Protein AF-A0A965ENV6-F1 (afdb_monomer_lite)

Foldseek 3Di:
DCVVVVHAAEEEAQWDPDQLCLVVDDDDNVVSVVVCVPPRVVVLVVVLVVLQRHQEYEYQDPVRQVVSCVSYDVNHYYHYFHPFDALVLADAADDDDDDDDDDDDPVVVVPPQDAAEEEEEDAPADPVSLVLVLLLLVLLQVVLHQYEYEYEEHYPCLVVSCVCQVVRDGSYGYDRPYYDDPNVVNVSLLVHLAYEYDPSVCSTGVRDPSLNSNLSNLHAYEEEDDGDSLCLLVVLVLHDYFPGSHSNRVSVRCRVCSVDVPSSNVNSNSSPVSSVPPRNNVCSVCVPCVQPVLLVVLVVCVVLLVVLVPDDPVCLVVCVVSVVPDPPSSSVLSNQLCVLLVVLVVQDPPSSQADDGPVLSVQDDRLLRLLVQLVLCLPPQEEEEAQCFLQSNVLSVQQRYQYEYEHLDVNRLVRNLSRSVVRHDNVSYDGDNDQPVVDFQAAHAYEYEWDFDDPDDDPDDAQQRTVVHPVVVQVNLVGYQWYKYKDDLNYCVLVDCVRQVQWAWEFEDEPQDRGTIIITHHPSGDPANYKYAYSNVRAMDGHYLVVFDAAEDLFADQKKKAFGNRCVSRNVLRVVCVVVVWHHQDPPDSIIHDDDDDDRSGIWMWGFDDKAAPDLVRQQVVCVVPAEQEEAEAEDPDDDPPVVSRVSHHHDHHYYWYWYFDHHNNDTITTITDGD

Sequence (676 aa):
MANRLDAELILDLAEWWPEPLRPLLPGPSWLRSLLAATVFPALARRQWQVLSRADALLAASQTTASHAREAVAASVPVEVVPTGAYLQDYPAPPPFIDHVPGKLPQHTRRRNKPPLTIAVAGDLNHRDDLLRLVDLARSLTSRSTDVVLHAIGGGRWMPQLATTAPLVKGCCRIVAHGLIDRSRYVSLLADCQVGLVQPGVLSRFPLPAEAADYAAAGLAIVVAGSGELANMVSAAGAGLVTANASADTWAAALAPLADDPRHLSRLRHAARRLAETSLDRERLAAGVVDWLELLEQLRNTPALLSAVEACSETERVSQKHLRARFPAELVREAIALHAARQRAAASFPAASTLWLTRVGLEQATAWTVAAHKATRFANANQVADLCCGIGSDAAALSLKSAVLAVDCSAAMVRRAEWNTAILGQADNFTGRVADVTSETWDGWLVHADPDRRGNRPRPTRRLAEYLPGLDWMADLMQSARGGAIKVGPASDWPQQRSHTEGCEIELISLGGECREATVWFGELAGDAPRRATNLTTGTSLAGDPATASREVADAINDCLYEPDPAVIRAGLVDLLAQQQGFMRLAADEEYLTGSPTADTGLLDRFLVKDVLPTRIKDLRRFFRSQPRQAYEIKCRRLKVDVEGVRRQLPVGDGPPVSLIFCRIAGQSRVVLADRA

Secondary structure (DSSP, 8-state):
-HHHHT---EEEESS-SSGGGGGGS-SSHHHHHHHHHHHHHHHHHHHHHHHTT-SEEEESSHHHHHHHHHHS-TTS-EEE----B-GGGSPPPPP----------HHHHTSSPPPEEEEEES---SHHHHHHHHHHHHHHHHTT--EEEEEES--TTHHHHHHHGGG--SSEEEEEEES--HHHHHHHHHH-SEEEPPHHHHTT-SS-HHHHHHHHTTPEEEEESSSHHHHHHHHHT-EEEESS--HHHHHHHHHHHHH-HHHHHHHHHHHHHHIIIIIBHHHHHHHHHTTHHHHHHHHT-HHHHHHHHHS-HHHHHH-HHHHTTS-HHHHHHHHHHHHHHHHHTTTSTTTTT----HHHHHHSPPHHHHHHHHHTTTT-SEEEEET-TTSHHHHHHHTTSEEEEEES-HHHHHHHHHHHHHHS-GGGEEEEE--TTSS--TT-EEEE--EE--SS--SS--GGGEES-HHHHHHHHHHSSEEEEEE-TT-SGGG-HHHHTT-EEEEEEETTEEEEEEEEEETT--SSSEEEEETTTTEEEEE-GGG----B-SS--SEEEEE-HHHHHHT-HHHHHHHHT-EESSTT---EEES-----SSEEEEEEEEEE-S-HHHHHHHHHTS-BS-EEEEESSS---HHHHHHHSPB-SBPPEEEEEEEETTEEEEEEEEE-

Radius of gyration: 33.25 Å; chains: 1; bounding box: 76×68×88 Å

pLDDT: mean 86.14, std 12.63, range [32.62, 98.62]

Structure (mmCIF, N/CA/C/O backbone):
data_AF-A0A965ENV6-F1
#
_entry.id   AF-A0A965ENV6-F1
#
loop_
_atom_site.group_PDB
_atom_site.id
_atom_site.type_symbol
_atom_site.label_atom_id
_atom_site.label_alt_id
_atom_site.label_comp_id
_atom_site.label_asym_id
_atom_site.label_entity_id
_atom_site.label_seq_id
_atom_site.pdbx_PDB_ins_code
_atom_site.Cartn_x
_atom_site.Cartn_y
_atom_site.Cartn_z
_atom_site.occupancy
_atom_site.B_iso_or_equiv
_atom_site.auth_seq_id
_atom_site.auth_comp_id
_atom_site.auth_asym_id
_atom_site.auth_atom_id
_atom_site.pdbx_PDB_model_num
ATOM 1 N N . MET A 1 1 ? -1.579 9.471 -38.742 1.00 61.53 1 MET A N 1
ATOM 2 C CA . MET A 1 1 ? -2.649 8.468 -38.916 1.00 61.53 1 MET A CA 1
ATOM 3 C C . MET A 1 1 ? -3.651 8.610 -37.787 1.00 61.53 1 MET A C 1
ATOM 5 O O . MET A 1 1 ? -4.781 8.926 -38.111 1.00 61.53 1 MET A O 1
ATOM 9 N N . ALA A 1 2 ? -3.202 8.554 -36.527 1.00 68.56 2 ALA A N 1
ATOM 10 C CA . ALA A 1 2 ? -3.952 8.928 -35.317 1.00 68.56 2 ALA A CA 1
ATOM 11 C C . ALA A 1 2 ? -4.903 10.132 -35.504 1.00 68.56 2 ALA A C 1
ATOM 13 O O . ALA A 1 2 ? -6.108 9.943 -35.521 1.00 68.56 2 ALA A O 1
ATOM 14 N N . ASN A 1 3 ? -4.395 11.323 -35.857 1.00 75.69 3 ASN A N 1
ATOM 15 C CA . ASN A 1 3 ? -5.244 12.517 -36.066 1.00 75.69 3 ASN A CA 1
ATOM 16 C C . ASN A 1 3 ? -6.299 12.390 -37.182 1.00 75.69 3 ASN A C 1
ATOM 18 O O . ASN A 1 3 ? -7.254 13.151 -37.205 1.00 75.69 3 ASN A O 1
ATOM 22 N N . ARG A 1 4 ? -6.103 11.498 -38.166 1.00 79.75 4 ARG A N 1
ATOM 23 C CA . ARG A 1 4 ? -7.112 11.244 -39.215 1.00 79.75 4 ARG A CA 1
ATOM 24 C C . ARG A 1 4 ? -8.167 10.234 -38.764 1.00 79.75 4 ARG A C 1
ATOM 26 O O . ARG A 1 4 ? -9.216 10.171 -39.388 1.00 79.75 4 ARG A O 1
ATOM 33 N N . LEU A 1 5 ? -7.840 9.420 -37.764 1.00 74.44 5 LEU A N 1
ATOM 34 C CA . LEU A 1 5 ? -8.679 8.359 -37.216 1.00 74.44 5 LEU A CA 1
ATOM 35 C C . LEU A 1 5 ? -9.334 8.758 -35.887 1.00 74.44 5 LEU A C 1
ATOM 37 O O . LEU A 1 5 ? -10.054 7.937 -35.340 1.00 74.44 5 LEU A O 1
ATOM 41 N N . ASP A 1 6 ? -9.075 9.976 -35.394 1.00 74.94 6 ASP A N 1
ATOM 42 C CA . ASP A 1 6 ? -9.509 10.452 -34.074 1.00 74.94 6 ASP A CA 1
ATOM 43 C C . ASP A 1 6 ? -9.163 9.454 -32.953 1.00 74.94 6 ASP A C 1
ATOM 45 O O . ASP A 1 6 ? -10.003 9.041 -32.161 1.00 74.94 6 ASP A O 1
ATOM 49 N N . ALA A 1 7 ? -7.912 8.985 -32.964 1.00 64.12 7 ALA A N 1
ATOM 50 C CA . ALA A 1 7 ? -7.415 7.946 -32.068 1.00 64.12 7 ALA A CA 1
ATOM 51 C C . ALA A 1 7 ? -6.192 8.430 -31.284 1.00 64.12 7 ALA A C 1
ATOM 53 O O . ALA A 1 7 ? -5.375 9.177 -31.831 1.00 64.12 7 ALA A O 1
ATOM 54 N N . GLU A 1 8 ? -6.048 7.937 -30.054 1.00 73.38 8 GLU A N 1
ATOM 55 C CA . GLU A 1 8 ? -4.871 8.159 -29.212 1.00 73.38 8 GLU A CA 1
ATOM 56 C C . GLU A 1 8 ? -3.621 7.488 -29.812 1.00 73.38 8 GLU A C 1
ATOM 58 O O . GLU A 1 8 ? -3.674 6.410 -30.417 1.00 73.38 8 GLU A O 1
ATOM 63 N N . LEU A 1 9 ? -2.472 8.144 -29.667 1.00 80.44 9 LEU A N 1
ATOM 64 C CA . LEU A 1 9 ? -1.170 7.702 -30.141 1.00 80.44 9 LEU A CA 1
ATOM 65 C C . LEU A 1 9 ? -0.277 7.309 -28.964 1.00 80.44 9 LEU A C 1
ATOM 67 O O . LEU A 1 9 ? 0.318 8.163 -28.307 1.00 80.44 9 LEU A O 1
ATOM 71 N N . ILE A 1 10 ? -0.095 6.003 -28.787 1.00 77.31 10 ILE A N 1
ATOM 72 C CA . ILE A 1 10 ? 0.906 5.443 -27.876 1.00 77.31 10 ILE A CA 1
ATOM 73 C C . ILE A 1 10 ? 2.163 5.094 -28.677 1.00 77.31 10 ILE A C 1
ATOM 75 O O . ILE A 1 10 ? 2.081 4.419 -29.708 1.00 77.31 10 ILE A O 1
ATOM 79 N N . LEU A 1 11 ? 3.334 5.549 -28.224 1.00 84.38 11 LEU A N 1
ATOM 80 C CA . LEU A 1 11 ? 4.617 5.210 -28.848 1.00 84.38 11 LEU A CA 1
ATOM 81 C C . LEU A 1 11 ? 5.458 4.322 -27.933 1.00 84.38 11 LEU A C 1
ATOM 83 O O . LEU A 1 11 ? 5.767 4.712 -26.813 1.00 84.38 11 LEU A O 1
ATOM 87 N N . ASP A 1 12 ? 5.882 3.168 -28.447 1.00 82.00 12 ASP A N 1
ATOM 88 C CA . ASP A 1 12 ? 6.822 2.269 -27.772 1.00 82.00 12 ASP A CA 1
ATOM 89 C C . ASP A 1 12 ? 8.274 2.601 -28.155 1.00 82.00 12 ASP A C 1
ATOM 91 O O . ASP A 1 12 ? 8.683 2.513 -29.318 1.00 82.00 12 ASP A O 1
ATOM 95 N N . LEU A 1 13 ? 9.048 3.032 -27.162 1.00 85.94 13 LEU A N 1
ATOM 96 C CA . LEU A 1 13 ? 10.433 3.463 -27.266 1.00 85.94 13 LEU A CA 1
ATOM 97 C C . LEU A 1 13 ? 11.361 2.341 -26.803 1.00 85.94 13 LEU A C 1
ATOM 99 O O . LEU A 1 13 ? 11.770 2.267 -25.642 1.00 85.94 13 LEU A O 1
ATOM 103 N N . ALA A 1 14 ? 11.755 1.502 -27.758 1.00 74.81 14 ALA A N 1
ATOM 104 C CA . ALA A 1 14 ? 12.766 0.472 -27.537 1.00 74.81 14 ALA A CA 1
ATOM 105 C C . ALA A 1 14 ? 14.183 1.053 -27.352 1.00 74.81 14 ALA A C 1
ATOM 107 O O . ALA A 1 14 ? 14.982 0.524 -26.582 1.00 74.81 14 ALA A O 1
ATOM 108 N N . GLU A 1 15 ? 14.493 2.155 -28.043 1.00 80.81 15 GLU A N 1
ATOM 109 C CA . GLU A 1 15 ? 15.819 2.782 -28.077 1.00 80.81 15 GLU A CA 1
ATOM 110 C C . GLU A 1 15 ? 15.718 4.309 -28.076 1.00 80.81 15 GLU A C 1
ATOM 112 O O . GLU A 1 15 ? 14.802 4.889 -28.669 1.00 80.81 15 GLU A O 1
ATOM 117 N N . TRP A 1 16 ? 16.715 4.974 -27.487 1.00 84.62 16 TRP A N 1
ATOM 118 C CA . TRP A 1 16 ? 16.805 6.431 -27.510 1.00 84.62 16 TRP A CA 1
ATOM 119 C C . TRP A 1 16 ? 17.653 6.941 -28.677 1.00 84.62 16 TRP A C 1
ATOM 121 O O . TRP A 1 16 ? 18.880 6.938 -28.622 1.00 84.62 16 TRP A O 1
ATOM 131 N N . TRP A 1 17 ? 17.004 7.418 -29.736 1.00 80.62 17 TRP A N 1
ATOM 132 C CA . TRP A 1 17 ? 17.680 8.009 -30.894 1.00 80.62 17 TRP A CA 1
ATOM 133 C C . TRP A 1 17 ? 18.187 9.432 -30.591 1.00 80.62 17 TRP A C 1
ATOM 135 O O . TRP A 1 17 ? 17.734 10.053 -29.632 1.00 80.62 17 TRP A O 1
ATOM 145 N N . PRO A 1 18 ? 19.143 9.974 -31.375 1.00 77.75 18 PRO A N 1
ATOM 146 C CA . PRO A 1 18 ? 19.932 9.332 -32.433 1.00 77.75 18 PRO A CA 1
ATOM 147 C C . PRO A 1 18 ? 21.231 8.675 -31.932 1.00 77.75 18 PRO A C 1
ATOM 149 O O . PRO A 1 18 ? 22.035 8.225 -32.746 1.00 77.75 18 PRO A O 1
ATOM 152 N N . GLU A 1 19 ? 21.479 8.627 -30.622 1.00 75.56 19 GLU A N 1
ATOM 153 C CA . GLU A 1 19 ? 22.792 8.240 -30.088 1.00 75.56 19 GLU A CA 1
ATOM 154 C C . GLU A 1 19 ? 23.297 6.834 -30.476 1.00 75.56 19 GLU A C 1
ATOM 156 O O . GLU A 1 19 ? 24.472 6.707 -30.848 1.00 75.56 19 GLU A O 1
ATOM 161 N N . PRO A 1 20 ? 22.441 5.797 -30.550 1.00 72.56 20 PRO A N 1
ATOM 162 C CA . PRO A 1 20 ? 22.799 4.476 -31.070 1.00 72.56 20 PRO A CA 1
ATOM 163 C C . PRO A 1 20 ? 23.362 4.473 -32.502 1.00 72.56 20 PRO A C 1
ATOM 165 O O . PRO A 1 20 ? 24.041 3.519 -32.894 1.00 72.56 20 PRO A O 1
ATOM 168 N N . LEU A 1 21 ? 23.137 5.533 -33.293 1.00 74.56 21 LEU A N 1
ATOM 169 C CA . LEU A 1 21 ? 23.687 5.675 -34.645 1.00 74.56 21 LEU A CA 1
ATOM 170 C C . LEU A 1 21 ? 25.122 6.199 -34.677 1.00 74.56 21 LEU A C 1
ATOM 172 O O . LEU A 1 21 ? 25.794 6.053 -35.701 1.00 74.56 21 LEU A O 1
ATOM 176 N N . ARG A 1 22 ? 25.619 6.829 -33.606 1.00 76.75 22 ARG A N 1
ATOM 177 C CA . ARG A 1 22 ? 26.949 7.467 -33.603 1.00 76.75 22 ARG A CA 1
ATOM 178 C C . ARG A 1 22 ? 28.066 6.495 -34.008 1.00 76.75 22 ARG A C 1
ATOM 180 O O . ARG A 1 22 ? 28.941 6.893 -34.783 1.00 76.75 22 ARG A O 1
ATOM 187 N N . PRO A 1 23 ? 28.042 5.215 -33.584 1.00 69.12 23 PRO A N 1
ATOM 188 C CA . PRO A 1 23 ? 29.030 4.226 -34.011 1.00 69.12 23 PRO A CA 1
ATOM 189 C C . PRO A 1 23 ? 28.918 3.786 -35.481 1.00 69.12 23 PRO A C 1
ATOM 191 O O . PRO A 1 23 ? 29.859 3.168 -35.979 1.00 69.12 23 PRO A O 1
ATOM 194 N N . LEU A 1 24 ? 27.798 4.061 -36.162 1.00 70.19 24 LEU A N 1
ATOM 195 C CA . LEU A 1 24 ? 27.555 3.688 -37.563 1.00 70.19 24 LEU A CA 1
ATOM 196 C C . LEU A 1 24 ? 28.072 4.733 -38.562 1.00 70.19 24 LEU A C 1
ATOM 198 O O . LEU A 1 24 ? 28.200 4.428 -39.747 1.00 70.19 24 LEU A O 1
ATOM 202 N N . LEU A 1 25 ? 28.393 5.946 -38.103 1.00 78.62 25 LEU A N 1
ATOM 203 C CA . LEU A 1 25 ? 28.976 6.979 -38.956 1.00 78.62 25 LEU A CA 1
ATOM 204 C C . LEU A 1 25 ? 30.354 6.525 -39.483 1.00 78.62 25 LEU A C 1
ATOM 206 O O . LEU A 1 25 ? 31.178 6.033 -38.705 1.00 78.62 25 LEU A O 1
ATOM 210 N N . PRO A 1 26 ? 30.635 6.675 -40.789 1.00 75.69 26 PRO A N 1
ATOM 211 C CA . PRO A 1 26 ? 31.893 6.223 -41.365 1.00 75.69 26 PRO A CA 1
ATOM 212 C C . PRO A 1 26 ? 33.076 7.081 -40.895 1.00 75.69 26 PRO A C 1
ATOM 214 O O . PRO A 1 26 ? 32.958 8.285 -40.670 1.00 75.69 26 PRO A O 1
ATOM 217 N N . GLY A 1 27 ? 34.250 6.453 -40.806 1.00 78.19 27 GLY A N 1
ATOM 218 C CA . GLY A 1 27 ? 35.526 7.145 -40.621 1.00 78.19 27 GLY A CA 1
ATOM 219 C C . GLY A 1 27 ? 36.053 7.245 -39.178 1.00 78.19 27 GLY A C 1
ATOM 220 O O . GLY A 1 27 ? 35.525 6.625 -38.246 1.00 78.19 27 GLY A O 1
ATOM 221 N N . PRO A 1 28 ? 37.171 7.968 -38.985 1.00 78.06 28 PRO A N 1
ATOM 222 C CA . PRO A 1 28 ? 37.815 8.150 -37.681 1.00 78.06 28 PRO A CA 1
ATOM 223 C C . PRO A 1 28 ? 36.943 8.969 -36.712 1.00 78.06 28 PRO A C 1
ATOM 225 O O . PRO A 1 28 ? 36.005 9.645 -37.128 1.00 78.06 28 PRO A O 1
ATOM 228 N N . SER A 1 29 ? 37.240 8.905 -35.409 1.00 75.81 29 SER A N 1
ATOM 229 C CA . SER A 1 29 ? 36.425 9.522 -34.343 1.00 75.81 29 SER A CA 1
ATOM 230 C C . SER A 1 29 ? 36.133 11.007 -34.577 1.00 75.81 29 SER A C 1
ATOM 232 O O . SER A 1 29 ? 34.990 11.424 -34.426 1.00 75.81 29 SER A O 1
ATOM 234 N N . TRP A 1 30 ? 37.125 11.786 -35.019 1.00 83.69 30 TRP A N 1
ATOM 235 C CA . TRP A 1 30 ? 36.959 13.215 -35.303 1.00 83.69 30 TRP A CA 1
ATOM 236 C C . TRP A 1 30 ? 35.946 13.486 -36.429 1.00 83.69 30 TRP A C 1
ATOM 238 O O . TRP A 1 30 ? 35.139 14.407 -36.321 1.00 83.69 30 TRP A O 1
ATOM 248 N N . LEU A 1 31 ? 35.934 12.651 -37.476 1.00 84.06 31 LEU A N 1
ATOM 249 C CA . LEU A 1 31 ? 35.001 12.780 -38.597 1.00 84.06 31 LEU A CA 1
ATOM 250 C C . LEU A 1 31 ? 33.588 12.365 -38.180 1.00 84.06 31 LEU A C 1
ATOM 252 O O . LEU A 1 31 ? 32.621 13.030 -38.541 1.00 84.06 31 LEU A O 1
ATOM 256 N N . ARG A 1 32 ? 33.463 11.313 -37.361 1.00 82.44 32 ARG A N 1
ATOM 257 C CA . ARG A 1 32 ? 32.174 10.910 -36.779 1.00 82.44 32 ARG A CA 1
ATOM 258 C C . ARG A 1 32 ? 31.573 12.009 -35.914 1.00 82.44 32 ARG A C 1
ATOM 260 O O . ARG A 1 32 ? 30.376 12.245 -36.015 1.00 82.44 32 ARG A O 1
ATOM 267 N N . SER A 1 33 ? 32.379 12.702 -35.110 1.00 83.50 33 SER A N 1
ATOM 268 C CA . SER A 1 33 ? 31.908 13.839 -34.310 1.00 83.50 33 SER A CA 1
ATOM 269 C C . SER A 1 33 ? 31.381 14.975 -35.187 1.00 83.50 33 SER A C 1
ATOM 271 O O . SER A 1 33 ? 30.319 15.522 -34.903 1.00 83.50 33 SER A O 1
ATOM 273 N N . LEU A 1 34 ? 32.073 15.281 -36.288 1.00 85.94 34 LEU A N 1
ATOM 274 C CA . LEU A 1 34 ? 31.658 16.314 -37.241 1.00 85.94 34 LEU A CA 1
ATOM 275 C C . LEU A 1 34 ? 30.367 15.933 -37.994 1.00 85.94 34 LEU A C 1
ATOM 277 O O . LEU A 1 34 ? 29.450 16.745 -38.121 1.00 85.94 34 LEU A O 1
ATOM 281 N N . LEU A 1 35 ? 30.252 14.680 -38.442 1.00 84.06 35 LEU A N 1
ATOM 282 C CA . LEU A 1 35 ? 29.036 14.157 -39.075 1.00 84.06 35 LEU A CA 1
ATOM 283 C C . LEU A 1 35 ? 27.858 14.078 -38.088 1.00 84.06 35 LEU A C 1
ATOM 285 O O . LEU A 1 35 ? 26.734 14.431 -38.436 1.00 84.06 35 LEU A O 1
ATOM 289 N N . ALA A 1 36 ? 28.097 13.679 -36.837 1.00 84.56 36 ALA A N 1
ATOM 290 C CA . ALA A 1 36 ? 27.065 13.662 -35.804 1.00 84.56 36 ALA A CA 1
ATOM 291 C C . ALA A 1 36 ? 26.546 15.079 -35.518 1.00 84.56 36 ALA A C 1
ATOM 293 O O . ALA A 1 36 ? 25.337 15.284 -35.475 1.00 84.56 36 ALA A O 1
ATOM 294 N N . ALA A 1 37 ? 27.440 16.068 -35.404 1.00 84.81 37 ALA A N 1
ATOM 295 C CA . ALA A 1 37 ? 27.073 17.462 -35.146 1.00 84.81 37 ALA A CA 1
ATOM 296 C C . ALA A 1 37 ? 26.190 18.081 -36.246 1.00 84.81 37 ALA A C 1
ATOM 298 O O . ALA A 1 37 ? 25.437 19.012 -35.975 1.00 84.81 37 ALA A O 1
ATOM 299 N N . THR A 1 38 ? 26.249 17.559 -37.473 1.00 82.88 38 THR A N 1
ATOM 300 C CA . THR A 1 38 ? 25.450 18.052 -38.605 1.00 82.88 38 THR A CA 1
ATOM 301 C C . THR A 1 38 ? 24.145 17.275 -38.792 1.00 82.88 38 THR A C 1
ATOM 303 O O . THR A 1 38 ? 23.098 17.881 -39.023 1.00 82.88 38 THR A O 1
ATOM 306 N N . VAL A 1 39 ? 24.167 15.945 -38.651 1.00 81.06 39 VAL A N 1
ATOM 307 C CA . VAL A 1 39 ? 23.012 15.074 -38.943 1.00 81.06 39 VAL A CA 1
ATOM 308 C C . VAL A 1 39 ? 22.087 14.894 -37.734 1.00 81.06 39 VAL A C 1
ATOM 310 O O . VAL A 1 39 ? 20.861 14.881 -37.877 1.00 81.06 39 VAL A O 1
ATOM 313 N N . PHE A 1 40 ? 22.639 14.770 -36.526 1.00 88.44 40 PHE A N 1
ATOM 314 C CA . PHE A 1 40 ? 21.856 14.402 -35.341 1.00 88.44 40 PHE A CA 1
ATOM 315 C C . PHE A 1 40 ? 20.883 15.487 -34.875 1.00 88.44 40 PHE A C 1
ATOM 317 O O . PHE A 1 40 ? 19.777 15.116 -34.488 1.00 88.44 40 PHE A O 1
ATOM 324 N N . PRO A 1 41 ? 21.174 16.800 -34.984 1.00 86.69 41 PRO A N 1
ATOM 325 C CA . PRO A 1 41 ? 20.193 17.827 -34.636 1.00 86.69 41 PRO A CA 1
ATOM 326 C C . PRO A 1 41 ? 18.909 17.763 -35.472 1.00 86.69 41 PRO A C 1
ATOM 328 O O . PRO A 1 41 ? 17.850 18.173 -35.001 1.00 86.69 41 PRO A O 1
ATOM 331 N N . ALA A 1 42 ? 18.978 17.290 -36.720 1.00 84.81 42 ALA A N 1
ATOM 332 C CA . ALA A 1 42 ? 17.793 17.109 -37.558 1.00 84.81 42 ALA A CA 1
ATOM 333 C C . ALA A 1 42 ? 16.978 15.877 -37.127 1.00 84.81 42 ALA A C 1
ATOM 335 O O . ALA A 1 42 ? 15.752 15.951 -37.037 1.00 84.81 42 ALA A O 1
ATOM 336 N N . LEU A 1 43 ? 17.655 14.769 -36.808 1.00 83.50 43 LEU A N 1
ATOM 337 C CA . LEU A 1 43 ? 17.022 13.547 -36.299 1.00 83.50 43 LEU A CA 1
ATOM 338 C C . LEU A 1 43 ? 16.387 13.761 -34.921 1.00 83.50 43 LEU A C 1
ATOM 340 O O . LEU A 1 43 ? 15.229 13.404 -34.736 1.00 83.50 43 LEU A O 1
ATOM 344 N N . ALA A 1 44 ? 17.100 14.412 -34.001 1.00 82.81 44 ALA A N 1
ATOM 345 C CA . ALA A 1 44 ? 16.604 14.745 -32.668 1.00 82.81 44 ALA A CA 1
ATOM 346 C C . ALA A 1 44 ? 15.370 15.659 -32.738 1.00 82.81 44 ALA A C 1
ATOM 348 O O . ALA A 1 44 ? 14.371 15.399 -32.075 1.00 82.81 44 ALA A O 1
ATOM 349 N N . ARG A 1 45 ? 15.377 16.676 -33.617 1.00 82.88 45 ARG A N 1
ATOM 350 C CA . ARG A 1 45 ? 14.189 17.516 -33.865 1.00 82.88 45 ARG A CA 1
ATOM 351 C C . ARG A 1 45 ? 13.003 16.707 -34.384 1.00 82.88 45 ARG A C 1
ATOM 353 O O . ARG A 1 45 ? 11.878 16.935 -33.951 1.00 82.88 45 ARG A O 1
ATOM 360 N N . ARG A 1 46 ? 13.237 15.764 -35.299 1.00 83.94 46 ARG A N 1
ATOM 361 C CA . ARG A 1 46 ? 12.175 14.906 -35.840 1.00 83.94 46 ARG A CA 1
ATOM 362 C C . ARG A 1 46 ? 11.613 13.959 -34.782 1.00 83.94 46 ARG A C 1
ATOM 364 O O . ARG A 1 46 ? 10.402 13.802 -34.708 1.00 83.94 46 ARG A O 1
ATOM 371 N N . GLN A 1 47 ? 12.473 13.358 -33.968 1.00 85.94 47 GLN A N 1
ATOM 372 C CA . GLN A 1 47 ? 12.068 12.531 -32.834 1.00 85.94 47 GLN A CA 1
ATOM 373 C C . GLN A 1 47 ? 11.234 13.348 -31.844 1.00 85.94 47 GLN A C 1
ATOM 375 O O . GLN A 1 47 ? 10.122 12.948 -31.529 1.00 85.94 47 GLN A O 1
ATOM 380 N N . TRP A 1 48 ? 11.693 14.541 -31.460 1.00 83.25 48 TRP A N 1
ATOM 381 C CA . TRP A 1 48 ? 10.952 15.452 -30.586 1.00 83.25 48 TRP A CA 1
ATOM 382 C C . TRP A 1 48 ? 9.569 15.828 -31.142 1.00 83.25 48 TRP A C 1
ATOM 384 O O . TRP A 1 48 ? 8.573 15.795 -30.425 1.00 83.25 48 TRP A O 1
ATOM 394 N N . GLN A 1 49 ? 9.468 16.118 -32.443 1.00 82.88 49 GLN A N 1
ATOM 395 C CA . GLN A 1 49 ? 8.185 16.401 -33.103 1.00 82.88 49 GLN A CA 1
ATOM 396 C C . GLN A 1 49 ? 7.217 15.211 -33.100 1.00 82.88 49 GLN A C 1
ATOM 398 O O . GLN A 1 49 ? 6.006 15.410 -33.145 1.00 82.88 49 GLN A O 1
ATOM 403 N N . VAL A 1 50 ? 7.739 13.984 -33.111 1.00 83.62 50 VAL A N 1
ATOM 404 C CA . VAL A 1 50 ? 6.928 12.763 -33.049 1.00 83.62 50 VAL A CA 1
ATOM 405 C C . VAL A 1 50 ? 6.497 12.490 -31.609 1.00 83.62 50 VAL A C 1
ATOM 407 O O . VAL A 1 50 ? 5.319 12.249 -31.374 1.00 83.62 50 VAL A O 1
ATOM 410 N N . LEU A 1 51 ? 7.422 12.602 -30.654 1.00 84.44 51 LEU A N 1
ATOM 411 C CA . LEU A 1 51 ? 7.161 12.389 -29.230 1.00 84.44 51 LEU A CA 1
ATOM 412 C C . LEU A 1 51 ? 6.187 13.422 -28.647 1.00 84.44 51 LEU A C 1
ATOM 414 O O . LEU A 1 51 ? 5.299 13.059 -27.891 1.00 84.44 51 LEU A O 1
ATOM 418 N N . SER A 1 52 ? 6.290 14.694 -29.045 1.00 80.62 52 SER A N 1
ATOM 419 C CA . SER A 1 52 ? 5.388 15.770 -28.586 1.00 80.62 52 SER A CA 1
ATOM 420 C C . SER A 1 52 ? 3.945 15.648 -29.088 1.00 80.62 52 SER A C 1
ATOM 422 O O . SER A 1 52 ? 3.091 16.438 -28.697 1.00 80.62 52 SER A O 1
ATOM 424 N N . ARG A 1 53 ? 3.671 14.683 -29.971 1.00 82.75 53 ARG A N 1
ATOM 425 C CA . ARG A 1 53 ? 2.332 14.370 -30.486 1.00 82.75 53 ARG A CA 1
ATOM 426 C C . ARG A 1 53 ? 1.778 13.055 -29.943 1.00 82.75 53 ARG A C 1
ATOM 428 O O . ARG A 1 53 ? 0.722 12.642 -30.407 1.00 82.75 53 ARG A O 1
ATOM 435 N N . ALA A 1 54 ? 2.514 12.375 -29.069 1.00 81.94 54 ALA A N 1
ATOM 436 C CA . ALA A 1 54 ? 2.052 11.154 -28.433 1.00 81.94 54 ALA A CA 1
ATOM 437 C C . ALA A 1 54 ? 1.179 11.488 -27.222 1.00 81.94 54 ALA A C 1
ATOM 439 O O . ALA A 1 54 ? 1.493 12.408 -26.467 1.00 81.94 54 ALA A O 1
ATOM 440 N N . ASP A 1 55 ? 0.124 10.704 -27.037 1.00 77.44 55 ASP A N 1
ATOM 441 C CA . ASP A 1 55 ? -0.761 10.775 -25.876 1.00 77.44 55 ASP A CA 1
ATOM 442 C C . ASP A 1 55 ? -0.189 9.964 -24.703 1.00 77.44 55 ASP A C 1
ATOM 444 O O . ASP A 1 55 ? -0.432 10.294 -23.547 1.00 77.44 55 ASP A O 1
ATOM 448 N N . ALA A 1 56 ? 0.638 8.949 -24.989 1.00 77.69 56 ALA A N 1
ATOM 449 C CA . ALA A 1 56 ? 1.435 8.225 -24.001 1.00 77.69 56 ALA A CA 1
ATOM 450 C C . ALA A 1 56 ? 2.713 7.639 -24.622 1.00 77.69 56 ALA A C 1
ATOM 452 O O . ALA A 1 56 ? 2.777 7.352 -25.823 1.00 77.69 56 ALA A O 1
ATOM 453 N N . LEU A 1 57 ? 3.731 7.417 -23.793 1.00 82.06 57 LEU A N 1
ATOM 454 C CA . LEU A 1 57 ? 4.970 6.748 -24.181 1.00 82.06 57 LEU A CA 1
ATOM 455 C C . LEU A 1 57 ? 5.175 5.481 -23.349 1.00 82.06 57 LEU A C 1
ATOM 457 O O . LEU A 1 57 ? 5.061 5.501 -22.125 1.00 82.06 57 LEU A O 1
ATOM 461 N N . LEU A 1 58 ? 5.552 4.395 -24.013 1.00 82.31 58 LEU A N 1
ATOM 462 C CA . LEU A 1 58 ? 6.134 3.221 -23.374 1.00 82.31 58 LEU A CA 1
ATOM 463 C C . LEU A 1 58 ? 7.640 3.276 -23.594 1.00 82.31 58 LEU A C 1
ATOM 465 O O . LEU A 1 58 ? 8.101 3.654 -24.666 1.00 82.31 58 LEU A O 1
ATOM 469 N N . ALA A 1 59 ? 8.420 2.923 -22.587 1.00 86.75 59 ALA A N 1
ATOM 470 C CA . ALA A 1 59 ? 9.869 2.895 -22.673 1.00 86.75 59 ALA A CA 1
ATOM 471 C C . ALA A 1 59 ? 10.382 1.516 -22.277 1.00 86.75 59 ALA A C 1
ATOM 473 O O . ALA A 1 59 ? 10.057 1.016 -21.205 1.00 86.75 59 ALA A O 1
ATOM 474 N N . ALA A 1 60 ? 11.262 0.927 -23.083 1.00 84.19 60 ALA A N 1
ATOM 475 C CA . ALA A 1 60 ? 11.816 -0.398 -22.798 1.00 84.19 60 ALA A CA 1
ATOM 476 C C . ALA A 1 60 ? 12.727 -0.450 -21.556 1.00 84.19 60 ALA A C 1
ATOM 478 O O . ALA A 1 60 ? 13.188 -1.521 -21.159 1.00 84.19 60 ALA A O 1
ATOM 479 N N . SER A 1 61 ? 13.037 0.701 -20.955 1.00 86.31 61 SER A N 1
ATOM 480 C CA . SER A 1 61 ? 13.879 0.804 -19.769 1.00 86.31 61 SER A CA 1
ATOM 481 C C . SER A 1 61 ? 13.667 2.145 -19.059 1.00 86.31 61 SER A C 1
ATOM 483 O O . SER A 1 61 ? 13.244 3.129 -19.676 1.00 86.31 61 SER A O 1
ATOM 485 N N . GLN A 1 62 ? 14.017 2.212 -17.774 1.00 87.19 62 GLN A N 1
ATOM 486 C CA . GLN A 1 62 ? 14.003 3.452 -16.997 1.00 87.19 62 GLN A CA 1
ATOM 487 C C . GLN A 1 62 ? 14.944 4.499 -17.597 1.00 87.19 62 GLN A C 1
ATOM 489 O O . GLN A 1 62 ? 14.603 5.677 -17.647 1.00 87.19 62 GLN A O 1
ATOM 494 N N . THR A 1 63 ? 16.107 4.075 -18.090 1.00 86.81 63 THR A N 1
ATOM 495 C CA . THR A 1 63 ? 17.058 4.950 -18.793 1.00 86.81 63 THR A CA 1
ATOM 496 C C . THR A 1 63 ? 16.407 5.610 -20.014 1.00 86.81 63 THR A C 1
ATOM 498 O O . THR A 1 63 ? 16.519 6.822 -20.196 1.00 86.81 63 THR A O 1
ATOM 501 N N . THR A 1 64 ? 15.676 4.840 -20.826 1.00 87.31 64 THR A N 1
ATOM 502 C CA . THR A 1 64 ? 14.942 5.382 -21.980 1.00 87.31 64 THR A CA 1
ATOM 503 C C . THR A 1 64 ? 13.790 6.289 -21.542 1.00 87.31 64 THR A C 1
ATOM 505 O O . THR A 1 64 ? 13.586 7.341 -22.147 1.00 87.31 64 THR A O 1
ATOM 508 N N . ALA A 1 65 ? 13.077 5.939 -20.466 1.00 87.06 65 ALA A N 1
ATOM 509 C CA . ALA A 1 65 ? 12.003 6.770 -19.922 1.00 87.06 65 ALA A CA 1
ATOM 510 C C . ALA A 1 65 ? 12.505 8.125 -19.416 1.00 87.06 65 ALA A C 1
ATOM 512 O O . ALA A 1 65 ? 11.852 9.135 -19.655 1.00 87.06 65 ALA A O 1
ATOM 513 N N . SER A 1 66 ? 13.662 8.174 -18.751 1.00 87.12 66 SER A N 1
ATOM 514 C CA . SER A 1 66 ? 14.257 9.433 -18.289 1.00 87.12 66 SER A CA 1
ATOM 515 C C . SER A 1 66 ? 14.539 10.378 -19.457 1.00 87.12 66 SER A C 1
ATOM 517 O O . SER A 1 66 ? 14.084 11.518 -19.435 1.00 87.12 66 SER A O 1
ATOM 519 N N . HIS A 1 67 ? 15.182 9.887 -20.523 1.00 85.62 67 HIS A N 1
ATOM 520 C CA . HIS A 1 67 ? 15.404 10.703 -21.721 1.00 85.62 67 HIS A CA 1
ATOM 521 C C . HIS A 1 67 ? 14.092 11.126 -22.398 1.00 85.62 67 HIS A C 1
ATOM 523 O O . HIS A 1 67 ? 13.977 12.250 -22.884 1.00 85.62 67 HIS A O 1
ATOM 529 N N . ALA A 1 68 ? 13.087 10.244 -22.420 1.00 86.31 68 ALA A N 1
ATOM 530 C CA . ALA A 1 68 ? 11.777 10.569 -22.966 1.00 86.31 68 ALA A CA 1
ATOM 531 C C . ALA A 1 68 ? 11.105 11.705 -22.181 1.00 86.31 68 ALA A C 1
ATOM 533 O O . ALA A 1 68 ? 10.644 12.660 -22.802 1.00 86.31 68 ALA A O 1
ATOM 534 N N . ARG A 1 69 ? 11.118 11.648 -20.841 1.00 85.00 69 ARG A N 1
ATOM 535 C CA . ARG A 1 69 ? 10.549 12.681 -19.956 1.00 85.00 69 ARG A CA 1
ATOM 536 C C . ARG A 1 69 ? 11.230 14.038 -20.113 1.00 85.00 69 ARG A C 1
ATOM 538 O O . ARG A 1 69 ? 10.549 15.052 -20.074 1.00 85.00 69 ARG A O 1
ATOM 545 N N . GLU A 1 70 ? 12.541 14.067 -20.344 1.00 83.62 70 GLU A N 1
ATOM 546 C CA . GLU A 1 70 ? 13.265 15.315 -20.640 1.00 83.62 70 GLU A CA 1
ATOM 547 C C . GLU A 1 70 ? 12.851 15.935 -21.985 1.00 83.62 70 GLU A C 1
ATOM 549 O O . GLU A 1 70 ? 12.966 17.145 -22.182 1.00 83.62 70 GLU A O 1
ATOM 554 N N . ALA A 1 71 ? 12.379 15.115 -22.926 1.00 80.00 71 ALA A N 1
ATOM 555 C CA . ALA A 1 71 ? 12.051 15.547 -24.276 1.00 80.00 71 ALA A CA 1
ATOM 556 C C . ALA A 1 71 ? 10.572 15.906 -24.484 1.00 80.00 71 ALA A C 1
ATOM 558 O O . ALA A 1 71 ? 10.270 16.601 -25.453 1.00 80.00 71 ALA A O 1
ATOM 559 N N . VAL A 1 72 ? 9.643 15.452 -23.640 1.00 80.12 72 VAL A N 1
ATOM 560 C CA . VAL A 1 72 ? 8.199 15.716 -23.800 1.00 80.12 72 VAL A CA 1
ATOM 561 C C . VAL A 1 72 ? 7.641 16.628 -22.713 1.00 80.12 72 VAL A C 1
ATOM 563 O O . VAL A 1 72 ? 8.286 16.895 -21.706 1.00 80.12 72 VAL A O 1
ATOM 566 N N . ALA A 1 73 ? 6.430 17.149 -22.932 1.00 71.75 73 ALA A N 1
ATOM 567 C CA . ALA A 1 73 ? 5.725 17.897 -21.899 1.00 71.75 73 ALA A CA 1
ATOM 568 C C . ALA A 1 73 ? 5.449 16.993 -20.688 1.00 71.75 73 ALA A C 1
ATOM 570 O O . ALA A 1 73 ? 5.098 15.828 -20.858 1.00 71.75 73 ALA A O 1
ATOM 571 N N . ALA A 1 74 ? 5.530 17.551 -19.477 1.00 66.31 74 ALA A N 1
ATOM 572 C CA . ALA A 1 74 ? 5.318 16.814 -18.225 1.00 66.31 74 ALA A CA 1
ATOM 573 C C . ALA A 1 74 ? 3.934 16.141 -18.117 1.00 66.31 74 ALA A C 1
ATOM 575 O O . ALA A 1 74 ? 3.745 15.245 -17.304 1.00 66.31 74 ALA A O 1
ATOM 576 N N . SER A 1 75 ? 2.970 16.566 -18.937 1.00 57.50 75 SER A N 1
ATOM 577 C CA . SER A 1 75 ? 1.632 15.985 -19.019 1.00 57.50 75 SER A CA 1
ATOM 578 C C . SER A 1 75 ? 1.559 14.670 -19.802 1.00 57.50 75 SER A C 1
ATOM 580 O O . SER A 1 75 ? 0.528 14.012 -19.732 1.00 57.50 75 SER A O 1
ATOM 582 N N . VAL A 1 76 ? 2.588 14.297 -20.574 1.00 71.25 76 VAL A N 1
ATOM 583 C CA . VAL A 1 76 ? 2.586 13.048 -21.353 1.00 71.25 76 VAL A CA 1
ATOM 584 C C . VAL A 1 76 ? 3.052 11.897 -20.451 1.00 71.25 76 VAL A C 1
ATOM 586 O O . VAL A 1 76 ? 4.214 11.898 -20.033 1.00 71.25 76 VAL A O 1
ATOM 589 N N . PRO A 1 77 ? 2.194 10.909 -20.139 1.00 67.31 77 PRO A N 1
ATOM 590 C CA . PRO A 1 77 ? 2.573 9.772 -19.311 1.00 67.31 77 PRO A CA 1
ATOM 591 C C . PRO A 1 77 ? 3.655 8.924 -19.994 1.00 67.31 77 PRO A C 1
ATOM 593 O O . PRO A 1 77 ? 3.588 8.649 -21.194 1.00 67.31 77 PRO A O 1
ATOM 596 N N . VAL A 1 78 ? 4.651 8.493 -19.211 1.00 79.69 78 VAL A N 1
ATOM 597 C CA . VAL A 1 78 ? 5.753 7.629 -19.664 1.00 79.69 78 VAL A CA 1
ATOM 598 C C . VAL A 1 78 ? 5.881 6.424 -18.737 1.00 79.69 78 VAL A C 1
ATOM 600 O O . VAL A 1 78 ? 6.339 6.573 -17.597 1.00 79.69 78 VAL A O 1
ATOM 603 N N . GLU A 1 79 ? 5.528 5.247 -19.249 1.00 78.56 79 GLU A N 1
ATOM 604 C CA . GLU A 1 79 ? 5.551 3.970 -18.526 1.00 78.56 79 GLU A CA 1
ATOM 605 C C . GLU A 1 79 ? 6.745 3.111 -18.957 1.00 78.56 79 GLU A C 1
ATOM 607 O O . GLU A 1 79 ? 7.104 3.071 -20.135 1.00 78.56 79 GLU A O 1
ATOM 612 N N . VAL A 1 80 ? 7.374 2.407 -18.013 1.00 81.81 80 VAL A N 1
ATOM 613 C CA . VAL A 1 80 ? 8.519 1.530 -18.308 1.00 81.81 80 VAL A CA 1
ATOM 614 C C . VAL A 1 80 ? 8.057 0.091 -18.486 1.00 81.81 80 VAL A C 1
ATOM 616 O O . VAL A 1 80 ? 7.573 -0.542 -17.553 1.00 81.81 80 VAL A O 1
ATOM 619 N N . VAL A 1 81 ? 8.286 -0.452 -19.679 1.00 77.94 81 VAL A N 1
ATOM 620 C CA . VAL A 1 81 ? 7.855 -1.788 -20.097 1.00 77.94 81 VAL A CA 1
ATOM 621 C C . VAL A 1 81 ? 9.029 -2.532 -20.720 1.00 77.94 81 VAL A C 1
ATOM 623 O O . VAL A 1 81 ? 9.251 -2.445 -21.928 1.00 77.94 81 VAL A O 1
ATOM 626 N N . PRO A 1 82 ? 9.806 -3.289 -19.931 1.00 81.75 82 PRO A N 1
ATOM 627 C CA . PRO A 1 82 ? 10.944 -4.017 -20.466 1.00 81.75 82 PRO A CA 1
ATOM 628 C C . PRO A 1 82 ? 10.558 -4.981 -21.597 1.00 81.75 82 PRO A C 1
ATOM 630 O O . PRO A 1 82 ? 9.480 -5.583 -21.604 1.00 81.75 82 PRO A O 1
ATOM 633 N N . THR A 1 83 ? 11.480 -5.184 -22.542 1.00 74.06 83 THR A N 1
ATOM 634 C CA . THR A 1 83 ? 11.282 -6.070 -23.703 1.00 74.06 83 THR A CA 1
ATOM 635 C C . THR A 1 83 ? 10.951 -7.517 -23.303 1.00 74.06 83 THR A C 1
ATOM 637 O O . THR A 1 83 ? 10.243 -8.184 -24.049 1.00 74.06 83 THR A O 1
ATOM 640 N N . GLY A 1 84 ? 11.351 -7.955 -22.098 1.00 82.62 84 GLY A N 1
ATOM 641 C CA . GLY A 1 84 ? 10.958 -9.224 -21.465 1.00 82.62 84 GLY A CA 1
ATOM 642 C C . GLY A 1 84 ? 11.287 -10.491 -22.274 1.00 82.62 84 GLY A C 1
ATOM 643 O O . GLY A 1 84 ? 11.818 -10.425 -23.376 1.00 82.62 84 GLY A O 1
ATOM 644 N N . ALA A 1 85 ? 10.957 -11.662 -21.724 1.00 78.75 85 ALA A N 1
ATOM 645 C CA . ALA A 1 85 ? 11.037 -12.960 -22.396 1.00 78.75 85 ALA A CA 1
ATOM 646 C C . ALA A 1 85 ? 9.789 -13.817 -22.122 1.00 78.75 85 ALA A C 1
ATOM 648 O O . ALA A 1 85 ? 9.164 -13.711 -21.066 1.00 78.75 85 ALA A O 1
ATOM 649 N N . TYR A 1 86 ? 9.432 -14.688 -23.069 1.00 72.75 86 TYR A N 1
ATOM 650 C CA . TYR A 1 86 ? 8.326 -15.641 -22.923 1.00 72.75 86 TYR A CA 1
ATOM 651 C C . TYR A 1 86 ? 8.788 -16.842 -22.097 1.00 72.75 86 TYR A C 1
ATOM 653 O O . TYR A 1 86 ? 9.492 -17.718 -22.597 1.00 72.75 86 TYR A O 1
ATOM 661 N N . LEU A 1 87 ? 8.436 -16.877 -20.810 1.00 75.38 87 LEU A N 1
ATOM 662 C CA . LEU A 1 87 ? 8.965 -17.871 -19.870 1.00 75.38 87 LEU A CA 1
ATOM 663 C C . LEU A 1 87 ? 8.639 -19.319 -20.242 1.00 75.38 87 LEU A C 1
ATOM 665 O O . LEU A 1 87 ? 9.388 -20.212 -19.847 1.00 75.38 87 LEU A O 1
ATOM 669 N N . GLN A 1 88 ? 7.537 -19.545 -20.960 1.00 73.38 88 GLN A N 1
ATOM 670 C CA . GLN A 1 88 ? 7.103 -20.856 -21.439 1.00 73.38 88 GLN A CA 1
ATOM 671 C C . GLN A 1 88 ? 8.037 -21.452 -22.493 1.00 73.38 88 GLN A C 1
ATOM 673 O O . GLN A 1 88 ? 8.079 -22.672 -22.640 1.00 73.38 88 GLN A O 1
ATOM 678 N N . ASP A 1 89 ? 8.800 -20.609 -23.191 1.00 75.75 89 ASP A N 1
ATOM 679 C CA . ASP A 1 89 ? 9.757 -21.070 -24.192 1.00 75.75 89 ASP A CA 1
ATOM 680 C C . ASP A 1 89 ? 10.990 -21.680 -23.514 1.00 75.75 89 ASP A C 1
ATOM 682 O O . ASP A 1 89 ? 11.657 -22.533 -24.092 1.00 75.75 89 ASP A O 1
ATOM 686 N N . TYR A 1 90 ? 11.285 -21.285 -22.272 1.00 82.69 90 TYR A N 1
ATOM 687 C CA . TYR A 1 90 ? 12.521 -21.642 -21.588 1.00 82.69 90 TYR A CA 1
ATOM 688 C C . TYR A 1 90 ? 12.284 -22.613 -20.427 1.00 82.69 90 TYR A C 1
ATOM 690 O O . TYR A 1 90 ? 11.561 -22.278 -19.479 1.00 82.69 90 TYR A O 1
ATOM 698 N N . PRO A 1 91 ? 12.939 -23.788 -20.422 1.00 75.88 91 PRO A N 1
ATOM 699 C CA . PRO A 1 91 ? 12.866 -24.693 -19.285 1.00 75.88 91 PRO A CA 1
ATOM 700 C C . PRO A 1 91 ? 13.508 -24.057 -18.045 1.00 75.88 91 PRO A C 1
ATOM 702 O O . PRO A 1 91 ? 14.508 -23.344 -18.131 1.00 75.88 91 PRO A O 1
ATOM 705 N N . ALA A 1 92 ? 12.945 -24.340 -16.869 1.00 73.75 92 ALA A N 1
ATOM 706 C CA . ALA A 1 92 ? 13.538 -23.914 -15.605 1.00 73.75 92 ALA A CA 1
ATOM 707 C C . ALA A 1 92 ? 14.910 -24.590 -15.387 1.00 73.75 92 ALA A C 1
ATOM 709 O O . ALA A 1 92 ? 15.092 -25.746 -15.787 1.00 73.75 92 ALA A O 1
ATOM 710 N N . PRO A 1 93 ? 15.872 -23.917 -14.722 1.00 77.94 93 PRO A N 1
ATOM 711 C CA . PRO A 1 93 ? 17.160 -24.527 -14.425 1.00 77.94 93 PRO A CA 1
ATOM 712 C C . PRO A 1 93 ? 16.972 -25.762 -13.526 1.00 77.94 93 PRO A C 1
ATOM 714 O O . PRO A 1 93 ? 16.128 -25.744 -12.625 1.00 77.94 93 PRO A O 1
ATOM 717 N N . PRO A 1 94 ? 17.751 -26.839 -13.737 1.00 72.88 94 PRO A N 1
ATOM 718 C CA . PRO A 1 94 ? 17.597 -28.063 -12.965 1.00 72.88 94 PRO A CA 1
ATOM 719 C C . PRO A 1 94 ? 17.933 -27.827 -11.482 1.00 72.88 94 PRO A C 1
ATOM 721 O O . PRO A 1 94 ? 18.869 -27.077 -11.173 1.00 72.88 94 PRO A O 1
ATOM 724 N N . PRO A 1 95 ? 17.223 -28.489 -10.548 1.00 69.56 95 PRO A N 1
ATOM 725 C CA . PRO A 1 95 ? 17.520 -28.379 -9.128 1.00 69.56 95 PRO A CA 1
ATOM 726 C C . PRO A 1 95 ? 18.936 -28.884 -8.841 1.00 69.56 95 PRO A C 1
ATOM 728 O O . PRO A 1 95 ? 19.380 -29.903 -9.374 1.00 69.56 95 PRO A O 1
ATOM 731 N N . PHE A 1 96 ? 19.655 -28.180 -7.968 1.00 74.50 96 PHE A N 1
ATOM 732 C CA . PHE A 1 96 ? 20.976 -28.630 -7.546 1.00 74.50 96 PHE A CA 1
ATOM 733 C C . PHE A 1 96 ? 20.853 -29.786 -6.557 1.00 74.50 96 PHE A C 1
ATOM 735 O O . PHE A 1 96 ? 20.398 -29.600 -5.429 1.00 74.50 96 PHE A O 1
ATOM 742 N N . ILE A 1 97 ? 21.291 -30.972 -6.973 1.00 63.12 97 ILE A N 1
ATOM 743 C CA . ILE A 1 97 ? 21.390 -32.141 -6.101 1.00 63.12 97 ILE A CA 1
ATOM 744 C C . ILE A 1 97 ? 22.773 -32.126 -5.454 1.00 63.12 97 ILE A C 1
ATOM 746 O O . ILE A 1 97 ? 23.794 -32.261 -6.130 1.00 63.12 97 ILE A O 1
ATOM 750 N N . ASP A 1 98 ? 22.809 -31.955 -4.134 1.00 52.62 98 ASP A N 1
ATOM 751 C CA . ASP A 1 98 ? 24.056 -32.009 -3.384 1.00 52.62 98 ASP A CA 1
ATOM 752 C C . ASP A 1 98 ? 24.502 -33.468 -3.232 1.00 52.62 98 ASP A C 1
ATOM 754 O O . ASP A 1 98 ? 23.948 -34.232 -2.441 1.00 52.62 98 ASP A O 1
ATOM 758 N N . HIS A 1 99 ? 25.488 -33.890 -4.021 1.00 55.34 99 HIS A N 1
ATOM 759 C CA . HIS A 1 99 ? 26.069 -35.215 -3.845 1.00 55.34 99 HIS A CA 1
ATOM 760 C C . HIS A 1 99 ? 26.855 -35.253 -2.526 1.00 55.34 99 HIS A C 1
ATOM 762 O O . HIS A 1 99 ? 27.863 -34.559 -2.369 1.00 55.34 99 HIS A O 1
ATOM 768 N N . VAL A 1 100 ? 26.398 -36.086 -1.584 1.00 46.16 100 VAL A N 1
ATOM 769 C CA . VAL A 1 100 ? 27.074 -36.347 -0.303 1.00 46.16 100 VAL A CA 1
ATOM 770 C C . VAL A 1 100 ? 28.552 -36.685 -0.567 1.00 46.16 100 VAL A C 1
ATOM 772 O O . VAL A 1 100 ? 28.831 -37.545 -1.408 1.00 46.16 100 VAL A O 1
ATOM 775 N N . PRO A 1 101 ? 29.526 -36.044 0.110 1.00 41.69 101 PRO A N 1
ATOM 776 C CA . PRO A 1 101 ? 30.941 -36.317 -0.121 1.00 41.69 101 PRO A CA 1
ATOM 777 C C . PRO A 1 101 ? 31.307 -37.760 0.268 1.00 41.69 101 PRO A C 1
ATOM 779 O O . PRO A 1 101 ? 31.543 -38.063 1.433 1.00 41.69 101 PRO A O 1
ATOM 782 N N . GLY A 1 102 ? 31.384 -38.652 -0.720 1.00 44.44 102 GLY A N 1
ATOM 783 C CA . GLY A 1 102 ? 31.835 -40.036 -0.567 1.00 44.44 102 GLY A CA 1
ATOM 784 C C . GLY A 1 102 ? 33.017 -40.354 -1.486 1.00 44.44 102 GLY A C 1
ATOM 785 O O . GLY A 1 102 ? 32.874 -40.357 -2.702 1.00 44.44 102 GLY A O 1
ATOM 786 N N . LYS A 1 103 ? 34.190 -40.584 -0.876 1.00 42.75 103 LYS A N 1
ATOM 787 C CA . LYS A 1 103 ? 35.394 -41.294 -1.368 1.00 42.75 103 LYS A CA 1
ATOM 788 C C . LYS A 1 103 ? 35.611 -41.396 -2.896 1.00 42.75 103 LYS A C 1
ATOM 790 O O . LYS A 1 103 ? 35.579 -42.487 -3.454 1.00 42.75 103 LYS A O 1
ATOM 795 N N . LEU A 1 104 ? 35.988 -40.298 -3.549 1.00 42.72 104 LEU A N 1
ATOM 796 C CA . LEU A 1 104 ? 36.723 -40.355 -4.822 1.00 42.72 104 LEU A CA 1
ATOM 797 C C . LEU A 1 104 ? 38.009 -39.519 -4.695 1.00 42.72 104 LEU A C 1
ATOM 799 O O . LEU A 1 104 ? 37.924 -38.383 -4.218 1.00 42.72 104 LEU A O 1
ATOM 803 N N . PRO A 1 105 ? 39.191 -40.043 -5.081 1.00 42.19 105 PRO A N 1
ATOM 804 C CA . PRO A 1 105 ? 40.457 -39.312 -5.010 1.00 42.19 105 PRO A CA 1
ATOM 805 C C . PRO A 1 105 ? 40.378 -37.949 -5.717 1.00 42.19 105 PRO A C 1
ATOM 807 O O . PRO A 1 105 ? 39.838 -37.850 -6.824 1.00 42.19 105 PRO A O 1
ATOM 810 N N . GLN A 1 106 ? 40.950 -36.894 -5.122 1.00 48.78 106 GLN A N 1
ATOM 811 C CA . GLN A 1 106 ? 40.932 -35.524 -5.672 1.00 48.78 106 GLN A CA 1
ATOM 812 C C . GLN A 1 106 ? 41.427 -35.443 -7.131 1.00 48.78 106 GLN A C 1
ATOM 814 O O . GLN A 1 106 ? 40.891 -34.660 -7.913 1.00 48.78 106 GLN A O 1
ATOM 819 N N . HIS A 1 107 ? 42.365 -36.306 -7.540 1.00 43.66 107 HIS A N 1
ATOM 820 C CA . HIS A 1 107 ? 42.867 -36.364 -8.919 1.00 43.66 107 HIS A CA 1
ATOM 821 C C . HIS A 1 107 ? 41.861 -36.916 -9.947 1.00 43.66 107 HIS A C 1
ATOM 823 O O . HIS A 1 107 ? 41.932 -36.548 -11.117 1.00 43.66 107 HIS A O 1
ATOM 829 N N . THR A 1 108 ? 40.885 -37.733 -9.535 1.00 38.88 108 THR A N 1
ATOM 830 C CA . THR A 1 108 ? 39.835 -38.259 -10.434 1.00 38.88 108 THR A CA 1
ATOM 831 C C . THR A 1 108 ? 38.656 -37.302 -10.638 1.00 38.88 108 THR A C 1
ATOM 833 O O . THR A 1 108 ? 37.977 -37.391 -11.656 1.00 38.88 108 THR A O 1
ATOM 836 N N . ARG A 1 109 ? 38.444 -36.322 -9.742 1.00 47.75 109 ARG A N 1
ATOM 837 C CA . ARG A 1 109 ? 37.365 -35.319 -9.880 1.00 47.75 109 ARG A CA 1
ATOM 838 C C . ARG A 1 109 ? 37.582 -34.324 -11.025 1.00 47.75 109 ARG A C 1
ATOM 840 O O . ARG A 1 109 ? 36.606 -33.840 -11.584 1.00 47.75 109 ARG A O 1
ATOM 847 N N . ARG A 1 110 ? 38.836 -34.022 -11.385 1.00 48.31 110 ARG A N 1
ATOM 848 C CA . ARG A 1 110 ? 39.160 -33.043 -12.442 1.00 48.31 110 ARG A CA 1
ATOM 849 C C . ARG A 1 110 ? 38.999 -33.577 -13.869 1.00 48.31 110 ARG A C 1
ATOM 851 O O . ARG A 1 110 ? 38.851 -32.775 -14.776 1.00 48.31 110 ARG A O 1
ATOM 858 N N . ARG A 1 111 ? 39.027 -34.898 -14.084 1.00 46.88 111 ARG A N 1
ATOM 859 C CA . ARG A 1 111 ? 39.084 -35.486 -15.439 1.00 46.88 111 ARG A CA 1
ATOM 860 C C . ARG A 1 111 ? 37.723 -35.725 -16.111 1.00 46.88 111 ARG A C 1
ATOM 862 O O . ARG A 1 111 ? 37.706 -35.911 -17.317 1.00 46.88 111 ARG A O 1
ATOM 869 N N . ASN A 1 112 ? 36.619 -35.678 -15.358 1.00 54.66 112 ASN A N 1
ATOM 870 C CA . ASN A 1 112 ? 35.254 -35.954 -15.845 1.00 54.66 112 ASN A CA 1
ATOM 871 C C . ASN A 1 112 ? 34.262 -34.798 -15.596 1.00 54.66 112 ASN A C 1
ATOM 873 O O . ASN A 1 112 ? 33.050 -35.011 -15.617 1.00 54.66 112 ASN A O 1
ATOM 877 N N . LYS A 1 113 ? 34.742 -33.585 -15.298 1.00 68.69 113 LYS A N 1
ATOM 878 C CA . LYS A 1 113 ? 33.859 -32.434 -15.078 1.00 68.69 113 LYS A CA 1
ATOM 879 C C . LYS A 1 113 ? 33.463 -31.840 -16.437 1.00 68.69 113 LYS A C 1
ATOM 881 O O . LYS A 1 113 ? 34.366 -31.557 -17.217 1.00 68.69 113 LYS A O 1
ATOM 886 N N . PRO A 1 114 ? 32.163 -31.668 -16.738 1.00 80.62 114 PRO A N 1
ATOM 887 C CA . PRO A 1 114 ? 31.753 -31.027 -17.981 1.00 80.62 114 PRO A CA 1
ATOM 888 C C . PRO A 1 114 ? 32.234 -29.566 -18.010 1.00 80.62 114 PRO A C 1
ATOM 890 O O . PRO A 1 114 ? 32.288 -28.932 -16.948 1.00 80.62 114 PRO A O 1
ATOM 893 N N . PRO A 1 115 ? 32.568 -29.030 -19.196 1.00 91.38 115 PRO A N 1
ATOM 894 C CA . PRO A 1 115 ? 33.034 -27.656 -19.326 1.00 91.38 115 PRO A CA 1
ATOM 895 C C . PRO A 1 115 ? 31.932 -26.660 -18.954 1.00 91.38 115 PRO A C 1
ATOM 897 O O . PRO A 1 115 ? 30.739 -26.946 -19.107 1.00 91.38 115 PRO A O 1
ATOM 900 N N . LEU A 1 116 ? 32.335 -25.465 -18.516 1.00 94.94 116 LEU A N 1
ATOM 901 C CA . LEU A 1 116 ? 31.411 -24.348 -18.334 1.00 94.94 116 LEU A CA 1
ATOM 902 C C . LEU A 1 116 ? 30.950 -23.852 -19.714 1.00 94.94 116 LEU A C 1
ATOM 904 O O . LEU A 1 116 ? 31.765 -23.504 -20.564 1.00 94.94 116 LEU A O 1
ATOM 908 N N . THR A 1 117 ? 29.650 -23.806 -19.952 1.00 97.44 117 THR A N 1
ATOM 909 C CA . THR A 1 117 ? 29.036 -23.382 -21.213 1.00 97.44 117 THR A CA 1
ATOM 910 C C . THR A 1 117 ? 28.487 -21.968 -21.069 1.00 97.44 117 THR A C 1
ATOM 912 O O . THR A 1 117 ? 27.714 -21.662 -20.154 1.00 97.44 117 THR A O 1
ATOM 915 N N . ILE A 1 118 ? 28.916 -21.087 -21.968 1.00 97.88 118 ILE A N 1
ATOM 916 C CA . ILE A 1 118 ? 28.601 -19.660 -21.924 1.00 97.88 118 ILE A CA 1
ATOM 917 C C . ILE A 1 118 ? 27.957 -19.253 -23.244 1.00 97.88 118 ILE A C 1
ATOM 919 O O . ILE A 1 118 ? 28.562 -19.425 -24.302 1.00 97.88 118 ILE A O 1
ATOM 923 N N . ALA A 1 119 ? 26.761 -18.680 -23.181 1.00 97.81 119 ALA A N 1
ATOM 924 C CA . ALA A 1 119 ? 26.085 -18.080 -24.320 1.00 97.81 119 ALA A CA 1
ATOM 925 C C . ALA A 1 119 ? 26.516 -16.619 -24.500 1.00 97.81 119 ALA A C 1
ATOM 927 O O . ALA A 1 119 ? 26.580 -15.850 -23.538 1.00 97.81 119 ALA A O 1
ATOM 928 N N . VAL A 1 120 ? 26.792 -16.242 -25.746 1.00 95.81 120 VAL A N 1
ATOM 929 C CA . VAL A 1 120 ? 27.037 -14.865 -26.181 1.00 95.81 120 VAL A CA 1
ATOM 930 C C . VAL A 1 120 ? 26.167 -14.599 -27.407 1.00 95.81 120 VAL A C 1
ATOM 932 O O . VAL A 1 120 ? 26.582 -14.819 -28.544 1.00 95.81 120 VAL A O 1
ATOM 935 N N . ALA A 1 121 ? 24.937 -14.185 -27.155 1.00 91.44 121 ALA A N 1
ATOM 936 C CA . ALA A 1 121 ? 23.965 -13.752 -28.138 1.00 91.44 121 ALA A CA 1
ATOM 937 C C . ALA A 1 121 ? 24.098 -12.252 -28.437 1.00 91.44 121 ALA A C 1
ATOM 939 O O . ALA A 1 121 ? 24.422 -11.453 -27.552 1.00 91.44 121 ALA A O 1
ATOM 940 N N . GLY A 1 122 ? 23.867 -11.904 -29.700 1.00 85.25 122 GLY A N 1
ATOM 941 C CA . GLY A 1 122 ? 23.890 -10.540 -30.215 1.00 85.25 122 GLY A CA 1
ATOM 942 C C . GLY A 1 122 ? 24.741 -10.415 -31.479 1.00 85.25 122 GLY A C 1
ATOM 943 O O . GLY A 1 122 ? 25.591 -11.256 -31.782 1.00 85.25 122 GLY A O 1
ATOM 944 N N . ASP A 1 123 ? 24.517 -9.348 -32.241 1.00 83.44 123 ASP A N 1
ATOM 945 C CA . ASP A 1 123 ? 25.267 -9.115 -33.473 1.00 83.44 123 ASP A CA 1
ATOM 946 C C . ASP A 1 123 ? 26.707 -8.651 -33.206 1.00 83.44 123 ASP A C 1
ATOM 948 O O . ASP A 1 123 ? 26.952 -7.621 -32.572 1.00 83.44 123 ASP A O 1
ATOM 952 N N . LEU A 1 124 ? 27.677 -9.335 -33.820 1.00 85.06 124 LEU A N 1
ATOM 953 C CA . LEU A 1 124 ? 29.091 -8.948 -33.786 1.00 85.06 124 LEU A CA 1
ATOM 954 C C . LEU A 1 124 ? 29.383 -7.850 -34.814 1.00 85.06 124 LEU A C 1
ATOM 956 O O . LEU A 1 124 ? 29.953 -8.079 -35.887 1.00 85.06 124 LEU A O 1
ATOM 960 N N . ASN A 1 125 ? 28.969 -6.629 -34.485 1.00 80.69 125 ASN A N 1
ATOM 961 C CA . ASN A 1 125 ? 29.064 -5.478 -35.381 1.00 80.69 125 ASN A CA 1
ATOM 962 C C . ASN A 1 125 ? 30.368 -4.683 -35.245 1.00 80.69 125 ASN A C 1
ATOM 964 O O . ASN A 1 125 ? 30.756 -4.005 -36.200 1.00 80.69 125 ASN A O 1
ATOM 968 N N . HIS A 1 126 ? 31.097 -4.787 -34.129 1.00 82.06 126 HIS A N 1
ATOM 969 C CA . HIS A 1 126 ? 32.365 -4.078 -33.938 1.00 82.06 126 HIS A CA 1
ATOM 970 C C . HIS A 1 126 ? 33.558 -5.032 -33.877 1.00 82.06 126 HIS A C 1
ATOM 972 O O . HIS A 1 126 ? 33.464 -6.179 -33.450 1.00 82.06 126 HIS A O 1
ATOM 978 N N . ARG A 1 127 ? 34.719 -4.542 -34.337 1.00 83.81 127 ARG A N 1
ATOM 979 C CA . ARG A 1 127 ? 35.958 -5.339 -34.353 1.00 83.81 127 ARG A CA 1
ATOM 980 C C . ARG A 1 127 ? 36.363 -5.732 -32.933 1.00 83.81 127 ARG A C 1
ATOM 982 O O . ARG A 1 127 ? 36.861 -6.830 -32.717 1.00 83.81 127 ARG A O 1
ATOM 989 N N . ASP A 1 128 ? 36.115 -4.842 -31.982 1.00 84.69 128 ASP A N 1
ATOM 990 C CA . ASP A 1 128 ? 36.463 -5.050 -30.583 1.00 84.69 128 ASP A CA 1
ATOM 991 C C . ASP A 1 128 ? 35.644 -6.182 -29.951 1.00 84.69 128 ASP A C 1
ATOM 993 O O . ASP A 1 128 ? 36.137 -6.833 -29.038 1.00 84.69 128 ASP A O 1
ATOM 997 N N . ASP A 1 129 ? 34.441 -6.478 -30.455 1.00 84.94 129 ASP A N 1
ATOM 998 C CA . ASP A 1 129 ? 33.619 -7.588 -29.960 1.00 84.94 129 ASP A CA 1
ATOM 999 C C . ASP A 1 129 ? 34.233 -8.941 -30.334 1.00 84.94 129 ASP A C 1
ATOM 1001 O O . ASP A 1 129 ? 34.367 -9.820 -29.481 1.00 84.94 129 ASP A O 1
ATOM 1005 N N . LEU A 1 130 ? 34.701 -9.073 -31.581 1.00 89.44 130 LEU A N 1
ATOM 1006 C CA . LEU A 1 130 ? 35.484 -10.221 -32.048 1.00 89.44 130 LEU A CA 1
ATOM 1007 C C . LEU A 1 130 ? 36.752 -10.401 -31.201 1.00 89.44 130 LEU A C 1
ATOM 1009 O O . LEU A 1 130 ? 36.998 -11.490 -30.680 1.00 89.44 130 LEU A O 1
ATOM 1013 N N . LEU A 1 131 ? 37.560 -9.340 -31.080 1.00 90.81 131 LEU A N 1
ATOM 1014 C CA . LEU A 1 131 ? 38.833 -9.393 -30.354 1.00 90.81 131 LEU A CA 1
ATOM 1015 C C . LEU A 1 131 ? 38.612 -9.772 -28.887 1.00 90.81 131 LEU A C 1
ATOM 1017 O O . LEU A 1 131 ? 39.287 -10.664 -28.383 1.00 90.81 131 LEU A O 1
ATOM 1021 N N . ARG A 1 132 ? 37.598 -9.189 -28.239 1.00 92.19 132 ARG A N 1
ATOM 1022 C CA . ARG A 1 132 ? 37.250 -9.476 -26.844 1.00 92.19 132 ARG A CA 1
ATOM 1023 C C . ARG A 1 132 ? 36.890 -10.940 -26.618 1.00 92.19 132 ARG A C 1
ATOM 1025 O O . ARG A 1 132 ? 37.321 -11.501 -25.618 1.00 92.19 132 ARG A O 1
ATOM 1032 N N . LEU A 1 133 ? 36.140 -11.573 -27.524 1.00 93.25 133 LEU A N 1
ATOM 1033 C CA . LEU A 1 133 ? 35.803 -12.997 -27.400 1.00 93.25 133 LEU A CA 1
ATOM 1034 C C . LEU A 1 133 ? 37.023 -13.905 -27.581 1.00 93.25 133 LEU A C 1
ATOM 1036 O O . LEU A 1 133 ? 37.196 -14.861 -26.823 1.00 93.25 133 LEU A O 1
ATOM 1040 N N . VAL A 1 134 ? 37.892 -13.592 -28.546 1.00 94.69 134 VAL A N 1
ATOM 1041 C CA . VAL A 1 134 ? 39.134 -14.347 -28.771 1.00 94.69 134 VAL A CA 1
ATOM 1042 C C . VAL A 1 134 ? 40.093 -14.192 -27.587 1.00 94.69 134 VAL A C 1
ATOM 1044 O O . VAL A 1 134 ? 40.649 -15.183 -27.111 1.00 94.69 134 VAL A O 1
ATOM 1047 N N . ASP A 1 135 ? 40.261 -12.976 -27.073 1.00 95.12 135 ASP A N 1
ATOM 1048 C CA . ASP A 1 135 ? 41.144 -12.704 -25.938 1.00 95.12 135 ASP A CA 1
ATOM 1049 C C . ASP A 1 135 ? 40.582 -13.272 -24.630 1.00 95.12 135 ASP A C 1
ATOM 1051 O O . ASP A 1 135 ? 41.342 -13.805 -23.822 1.00 95.12 135 ASP A O 1
ATOM 1055 N N . LEU A 1 136 ? 39.255 -13.270 -24.447 1.00 95.81 136 LEU A N 1
ATOM 1056 C CA . LEU A 1 136 ? 38.602 -13.959 -23.331 1.00 95.81 136 LEU A CA 1
ATOM 1057 C C . LEU A 1 136 ? 38.906 -15.459 -23.363 1.00 95.81 136 LEU A C 1
ATOM 1059 O O . LEU A 1 136 ? 39.285 -16.030 -22.341 1.00 95.81 136 LEU A O 1
ATOM 1063 N N . ALA A 1 137 ? 38.797 -16.100 -24.530 1.00 95.75 137 ALA A N 1
ATOM 1064 C CA . ALA A 1 137 ? 39.103 -17.521 -24.662 1.00 95.75 137 ALA A CA 1
ATOM 1065 C C . ALA A 1 137 ? 40.578 -17.836 -24.351 1.00 95.75 137 ALA A C 1
ATOM 1067 O O . ALA A 1 137 ? 40.882 -18.831 -23.683 1.00 95.75 137 ALA A O 1
ATOM 1068 N N . ARG A 1 138 ? 41.504 -16.961 -24.761 1.00 95.06 138 ARG A N 1
ATOM 1069 C CA . ARG A 1 138 ? 42.929 -17.071 -24.406 1.00 95.06 138 ARG A CA 1
ATOM 1070 C C . ARG A 1 138 ? 43.168 -16.894 -22.906 1.00 95.06 138 ARG A C 1
ATOM 1072 O O . ARG A 1 138 ? 43.914 -17.680 -22.328 1.00 95.06 138 ARG A O 1
ATOM 1079 N N . SER A 1 139 ? 42.519 -15.918 -22.271 1.00 95.81 139 SER A N 1
ATOM 1080 C CA . SER A 1 139 ? 42.660 -15.660 -20.831 1.00 95.81 139 SER A CA 1
ATOM 1081 C C . SER A 1 139 ? 42.046 -16.774 -19.968 1.00 95.81 139 SER A C 1
ATOM 1083 O O . SER A 1 139 ? 42.613 -17.177 -18.955 1.00 95.81 139 SER A O 1
ATOM 1085 N N . LEU A 1 140 ? 40.930 -17.372 -20.393 1.00 95.12 140 LEU A N 1
ATOM 1086 C CA . LEU A 1 140 ? 40.372 -18.567 -19.744 1.00 95.12 140 LEU A CA 1
ATOM 1087 C C . LEU A 1 140 ? 41.288 -19.790 -19.909 1.00 95.12 140 LEU A C 1
ATOM 1089 O O . LEU A 1 140 ? 41.477 -20.557 -18.964 1.00 95.12 140 LEU A O 1
ATOM 1093 N N . THR A 1 141 ? 41.917 -19.935 -21.081 1.00 93.81 141 THR A N 1
ATOM 1094 C CA . THR A 1 141 ? 42.909 -20.991 -21.336 1.00 93.81 141 THR A CA 1
ATOM 1095 C C . THR A 1 141 ? 44.141 -20.842 -20.447 1.00 93.81 141 THR A C 1
ATOM 1097 O O . THR A 1 141 ? 44.586 -21.826 -19.858 1.00 93.81 141 THR A O 1
ATOM 1100 N N . SER A 1 142 ? 44.688 -19.630 -20.304 1.00 93.44 142 SER A N 1
ATOM 1101 C CA . SER A 1 142 ? 45.857 -19.394 -19.442 1.00 93.44 142 SER A CA 1
ATOM 1102 C C . SER A 1 142 ? 45.559 -19.692 -17.968 1.00 93.44 142 SER A C 1
ATOM 1104 O O . SER A 1 142 ? 46.446 -20.117 -17.229 1.00 93.44 142 SER A O 1
ATOM 1106 N N . ARG A 1 143 ? 44.292 -19.565 -17.559 1.00 93.44 143 ARG A N 1
ATOM 1107 C CA . ARG A 1 143 ? 43.781 -19.926 -16.228 1.00 93.44 143 ARG A CA 1
ATOM 1108 C C . ARG A 1 143 ? 43.384 -21.400 -16.090 1.00 93.44 143 ARG A C 1
ATOM 1110 O O . ARG A 1 143 ? 42.890 -21.788 -15.035 1.00 93.44 143 ARG A O 1
ATOM 1117 N N . SER A 1 144 ? 43.598 -22.227 -17.118 1.00 92.06 144 SER A N 1
ATOM 1118 C CA . SER A 1 144 ? 43.207 -23.647 -17.141 1.00 92.06 144 SER A CA 1
ATOM 1119 C C . SER A 1 144 ? 41.718 -23.882 -16.833 1.00 92.06 144 SER A C 1
ATOM 1121 O O . SER A 1 144 ? 41.356 -24.884 -16.217 1.00 92.06 144 SER A O 1
ATOM 1123 N N . THR A 1 145 ? 40.850 -22.943 -17.224 1.00 90.75 145 THR A N 1
ATOM 1124 C CA . THR A 1 145 ? 39.395 -23.045 -17.050 1.00 90.75 145 THR A CA 1
ATOM 1125 C C . THR A 1 145 ? 38.777 -23.680 -18.296 1.00 90.75 145 THR A C 1
ATOM 1127 O O . THR A 1 145 ? 38.896 -23.128 -19.391 1.00 90.75 145 THR A O 1
ATOM 1130 N N . ASP A 1 146 ? 38.138 -24.842 -18.142 1.00 93.44 146 ASP A N 1
ATOM 1131 C CA . ASP A 1 146 ? 37.503 -25.570 -19.250 1.00 93.44 146 ASP A CA 1
ATOM 1132 C C . ASP A 1 146 ? 36.152 -24.933 -19.614 1.00 93.44 146 ASP A C 1
ATOM 1134 O O . ASP A 1 146 ? 35.209 -24.962 -18.815 1.00 93.44 146 ASP A O 1
ATOM 1138 N N . VAL A 1 147 ? 36.082 -24.292 -20.786 1.00 95.06 147 VAL A N 1
ATOM 1139 C CA . VAL A 1 147 ? 34.954 -23.436 -21.193 1.00 95.06 147 VAL A CA 1
ATOM 1140 C C . VAL A 1 147 ? 34.580 -23.637 -22.662 1.00 95.06 147 VAL A C 1
ATOM 1142 O O . VAL A 1 147 ? 35.431 -23.765 -23.543 1.00 95.06 147 VAL A O 1
ATOM 1145 N N . VAL A 1 148 ? 33.281 -23.575 -22.950 1.00 96.88 148 VAL A N 1
ATOM 1146 C CA . VAL A 1 148 ? 32.729 -23.484 -24.304 1.00 96.88 148 VAL A CA 1
ATOM 1147 C C . VAL A 1 148 ? 31.979 -22.165 -24.451 1.00 96.88 148 VAL A C 1
ATOM 1149 O O . VAL A 1 148 ? 30.948 -21.962 -23.813 1.00 96.88 148 VAL A O 1
ATOM 1152 N N . LEU A 1 149 ? 32.486 -21.272 -25.300 1.00 97.00 149 LEU A N 1
ATOM 1153 C CA . LEU A 1 149 ? 31.832 -20.010 -25.649 1.00 97.00 149 LEU A CA 1
ATOM 1154 C C . LEU A 1 149 ? 30.972 -20.211 -26.902 1.00 97.00 149 LEU A C 1
ATOM 1156 O O . LEU A 1 149 ? 31.501 -20.418 -27.994 1.00 97.00 149 LEU A O 1
ATOM 1160 N N . HIS A 1 150 ? 29.655 -20.137 -26.761 1.00 97.56 150 HIS A N 1
ATOM 1161 C CA . HIS A 1 150 ? 28.701 -20.209 -27.862 1.00 97.56 150 HIS A CA 1
ATOM 1162 C C . HIS A 1 150 ? 28.351 -18.801 -28.345 1.00 97.56 150 HIS A C 1
ATOM 1164 O O . HIS A 1 150 ? 27.591 -18.093 -27.691 1.00 97.56 150 HIS A O 1
ATOM 1170 N N . ALA A 1 151 ? 28.898 -18.400 -29.492 1.00 96.12 151 ALA A N 1
ATOM 1171 C CA . ALA A 1 151 ? 28.578 -17.125 -30.127 1.00 96.12 151 ALA A CA 1
ATOM 1172 C C . ALA A 1 151 ? 27.381 -17.295 -31.072 1.00 96.12 151 ALA A C 1
ATOM 1174 O O . ALA A 1 151 ? 27.417 -18.134 -31.979 1.00 96.12 151 ALA A O 1
ATOM 1175 N N . ILE A 1 152 ? 26.326 -16.515 -30.843 1.00 94.12 152 ILE A N 1
ATOM 1176 C CA . ILE A 1 152 ? 25.024 -16.640 -31.501 1.00 94.12 152 ILE A CA 1
ATOM 1177 C C . ILE A 1 152 ? 24.615 -15.273 -32.046 1.00 94.12 152 ILE A C 1
ATOM 1179 O O . ILE A 1 152 ? 24.666 -14.286 -31.323 1.00 94.12 152 ILE A O 1
ATOM 1183 N N . GLY A 1 153 ? 24.177 -15.211 -33.300 1.00 87.81 153 GLY A N 1
ATOM 1184 C CA . GLY A 1 153 ? 23.752 -13.961 -33.930 1.00 87.81 153 GLY A CA 1
ATOM 1185 C C . GLY A 1 153 ? 24.469 -13.681 -35.244 1.00 87.81 153 GLY A C 1
ATOM 1186 O O . GLY A 1 153 ? 25.219 -14.510 -35.767 1.00 87.81 153 GLY A O 1
ATOM 1187 N N . GLY A 1 154 ? 24.200 -12.512 -35.813 1.00 86.44 154 GLY A N 1
ATOM 1188 C CA . GLY A 1 154 ? 24.791 -12.066 -37.061 1.00 86.44 154 GLY A CA 1
ATOM 1189 C C . GLY A 1 154 ? 25.909 -11.057 -36.830 1.00 86.44 154 GLY A C 1
ATOM 1190 O O . GLY A 1 154 ? 26.781 -11.205 -35.971 1.00 86.44 154 GLY A O 1
ATOM 1191 N N . GLY A 1 155 ? 25.886 -10.010 -37.644 1.00 84.38 155 GLY A N 1
ATOM 1192 C CA . GLY A 1 155 ? 26.860 -8.934 -37.606 1.00 84.38 155 GLY A CA 1
ATOM 1193 C C . GLY A 1 155 ? 28.083 -9.172 -38.488 1.00 84.38 155 GLY A C 1
ATOM 1194 O O . GLY A 1 155 ? 28.471 -10.294 -38.828 1.00 84.38 155 GLY A O 1
ATOM 1195 N N . ARG A 1 156 ? 28.700 -8.058 -38.882 1.00 86.94 156 ARG A N 1
ATOM 1196 C CA . ARG A 1 156 ? 29.743 -8.018 -39.918 1.00 86.94 156 ARG A CA 1
ATOM 1197 C C . ARG A 1 156 ? 30.999 -8.840 -39.601 1.00 86.94 156 ARG A C 1
ATOM 1199 O O . ARG A 1 156 ? 31.745 -9.141 -40.526 1.00 86.94 156 ARG A O 1
ATOM 1206 N N . TRP A 1 157 ? 31.255 -9.144 -38.324 1.00 90.50 157 TRP A N 1
ATOM 1207 C CA . TRP A 1 157 ? 32.443 -9.880 -37.869 1.00 90.50 157 TRP A CA 1
ATOM 1208 C C . TRP A 1 157 ? 32.183 -11.344 -37.508 1.00 90.50 157 TRP A C 1
ATOM 1210 O O . TRP A 1 157 ? 33.132 -12.066 -37.196 1.00 90.50 157 TRP A O 1
ATOM 1220 N N . MET A 1 158 ? 30.934 -11.812 -37.562 1.00 92.19 158 MET A N 1
ATOM 1221 C CA . MET A 1 158 ? 30.614 -13.216 -37.289 1.00 92.19 158 MET A CA 1
ATOM 1222 C C . MET A 1 158 ? 31.323 -14.195 -38.250 1.00 92.19 158 MET A C 1
ATOM 1224 O O . MET A 1 158 ? 31.884 -15.179 -37.762 1.00 92.19 158 MET A O 1
ATOM 1228 N N . PRO A 1 159 ? 31.422 -13.941 -39.576 1.00 92.75 159 PRO A N 1
ATOM 1229 C CA . PRO A 1 159 ? 32.180 -14.818 -40.478 1.00 92.75 159 PRO A CA 1
ATOM 1230 C C . PRO A 1 159 ? 33.666 -14.940 -40.101 1.00 92.75 159 PRO A C 1
ATOM 1232 O O . PRO A 1 159 ? 34.261 -16.021 -40.159 1.00 92.75 159 PRO A O 1
ATOM 1235 N N . GLN A 1 160 ? 34.277 -13.838 -39.659 1.00 93.62 160 GLN A N 1
ATOM 1236 C CA . GLN A 1 160 ? 35.663 -13.817 -39.199 1.00 93.62 160 GLN A CA 1
ATOM 1237 C C . GLN A 1 160 ? 35.812 -14.560 -37.870 1.00 93.62 160 GLN A C 1
ATOM 1239 O O . GLN A 1 160 ? 36.804 -15.271 -37.697 1.00 93.62 160 GLN A O 1
ATOM 1244 N N . LEU A 1 161 ? 34.837 -14.465 -36.957 1.00 93.75 161 LEU A N 1
ATOM 1245 C CA . LEU A 1 161 ? 34.835 -15.272 -35.736 1.00 93.75 161 LEU A CA 1
ATOM 1246 C C . LEU A 1 161 ? 34.766 -16.762 -36.070 1.00 93.75 161 LEU A C 1
ATOM 1248 O O . LEU A 1 161 ? 35.571 -17.520 -35.542 1.00 93.75 161 LEU A O 1
ATOM 1252 N N . ALA A 1 162 ? 33.883 -17.174 -36.982 1.00 92.38 162 ALA A N 1
ATOM 1253 C CA . ALA A 1 162 ? 33.760 -18.570 -37.403 1.00 92.38 162 ALA A CA 1
ATOM 1254 C C . ALA A 1 162 ? 35.064 -19.125 -38.002 1.00 92.38 162 ALA A C 1
ATOM 1256 O O . ALA A 1 162 ? 35.413 -20.278 -37.764 1.00 92.38 162 ALA A O 1
ATOM 1257 N N . THR A 1 163 ? 35.823 -18.284 -38.709 1.00 92.94 163 THR A N 1
ATOM 1258 C CA . THR A 1 163 ? 37.129 -18.659 -39.276 1.00 92.94 163 THR A CA 1
ATOM 1259 C C . THR A 1 163 ? 38.244 -18.672 -38.220 1.00 92.94 163 THR A C 1
ATOM 1261 O O . THR A 1 163 ? 39.161 -19.487 -38.291 1.00 92.94 163 THR A O 1
ATOM 1264 N N . THR A 1 164 ? 38.179 -17.785 -37.221 1.00 90.81 164 THR A N 1
ATOM 1265 C CA . THR A 1 164 ? 39.237 -17.621 -36.204 1.00 90.81 164 THR A CA 1
ATOM 1266 C C . THR A 1 164 ? 39.051 -18.552 -35.003 1.00 90.81 164 THR A C 1
ATOM 1268 O O . THR A 1 164 ? 40.032 -18.980 -34.400 1.00 90.81 164 THR A O 1
ATOM 1271 N N . ALA A 1 165 ? 37.811 -18.897 -34.654 1.00 91.69 165 ALA A N 1
ATOM 1272 C CA . ALA A 1 165 ? 37.463 -19.725 -33.501 1.00 91.69 165 ALA A CA 1
ATOM 1273 C C . ALA A 1 165 ? 38.192 -21.088 -33.468 1.00 91.69 165 ALA A C 1
ATOM 1275 O O . ALA A 1 165 ? 38.738 -21.414 -32.412 1.00 91.69 165 ALA A O 1
ATOM 1276 N N . PRO A 1 166 ? 38.318 -21.846 -34.581 1.00 90.94 166 PRO A N 1
ATOM 1277 C CA . PRO A 1 166 ? 39.073 -23.104 -34.601 1.00 90.94 166 PRO A CA 1
ATOM 1278 C C . PRO A 1 166 ? 40.581 -22.940 -34.357 1.00 90.94 166 PRO A C 1
ATOM 1280 O O . PRO A 1 166 ? 41.263 -23.909 -34.030 1.00 90.94 166 PRO A O 1
ATOM 1283 N N . LEU A 1 167 ? 41.121 -21.728 -34.531 1.00 89.56 167 LEU A N 1
ATOM 1284 C CA . LEU A 1 167 ? 42.543 -21.433 -34.334 1.00 89.56 167 LEU A CA 1
ATOM 1285 C C . LEU A 1 167 ? 42.890 -21.175 -32.859 1.00 89.56 167 LEU A C 1
ATOM 1287 O O . LEU A 1 167 ? 44.071 -21.167 -32.500 1.00 89.56 167 LEU A O 1
ATOM 1291 N N . VAL A 1 168 ? 41.888 -20.962 -32.000 1.00 88.00 168 VAL A N 1
ATOM 1292 C CA . VAL A 1 168 ? 42.084 -20.807 -30.555 1.00 88.00 168 VAL A CA 1
ATOM 1293 C C . VAL A 1 168 ? 42.379 -22.181 -29.950 1.00 88.00 168 VAL A C 1
ATOM 1295 O O . VAL A 1 168 ? 41.513 -23.049 -29.888 1.00 88.00 168 VAL A O 1
ATOM 1298 N N . LYS A 1 169 ? 43.628 -22.389 -29.520 1.00 84.00 169 LYS A N 1
ATOM 1299 C CA . LYS A 1 169 ? 44.087 -23.628 -28.873 1.00 84.00 169 LYS A CA 1
ATOM 1300 C C . LYS A 1 169 ? 43.988 -23.500 -27.353 1.00 84.00 169 LYS A C 1
ATOM 1302 O O . LYS A 1 169 ? 44.357 -22.457 -26.819 1.00 84.00 169 LYS A O 1
ATOM 1307 N N . GLY A 1 170 ? 43.575 -24.561 -26.660 1.00 89.19 170 GLY A N 1
ATOM 1308 C CA . GLY A 1 170 ? 43.494 -24.562 -25.199 1.00 89.19 170 GLY A CA 1
ATOM 1309 C C . GLY A 1 170 ? 42.333 -25.373 -24.640 1.00 89.19 170 GLY A C 1
ATOM 1310 O O . GLY A 1 170 ? 41.707 -26.145 -25.359 1.00 89.19 170 GLY A O 1
ATOM 1311 N N . CYS A 1 171 ? 42.044 -25.166 -23.353 1.00 87.88 171 CYS A N 1
ATOM 1312 C CA . CYS A 1 171 ? 40.852 -25.698 -22.686 1.00 87.88 171 CYS A CA 1
ATOM 1313 C C . CYS A 1 171 ? 39.614 -24.801 -22.856 1.00 87.88 171 CYS A C 1
ATOM 1315 O O . CYS A 1 171 ? 38.531 -25.183 -22.442 1.00 87.88 171 CYS A O 1
ATOM 1317 N N . CYS A 1 172 ? 39.738 -23.621 -23.472 1.00 93.50 172 CYS A N 1
ATOM 1318 C CA . CYS A 1 172 ? 38.584 -22.819 -23.866 1.00 93.50 172 CYS A CA 1
ATOM 1319 C C . CYS A 1 172 ? 38.393 -22.877 -25.385 1.00 93.50 172 CYS A C 1
ATOM 1321 O O . CYS A 1 172 ? 39.324 -22.587 -26.139 1.00 93.50 172 CYS A O 1
ATOM 1323 N N . ARG A 1 173 ? 37.184 -23.231 -25.835 1.00 94.69 173 ARG A N 1
ATOM 1324 C CA . ARG A 1 173 ? 36.815 -23.283 -27.259 1.00 94.69 173 ARG A CA 1
ATOM 1325 C C . ARG A 1 173 ? 35.674 -22.324 -27.571 1.00 94.69 173 ARG A C 1
ATOM 1327 O O . ARG A 1 173 ? 34.753 -22.166 -26.774 1.00 94.69 173 ARG A O 1
ATOM 1334 N N . ILE A 1 174 ? 35.705 -21.738 -28.764 1.00 96.38 174 ILE A N 1
ATOM 1335 C CA . ILE A 1 174 ? 34.623 -20.895 -29.280 1.00 96.38 174 ILE A CA 1
ATOM 1336 C C . ILE A 1 174 ? 33.853 -21.680 -30.345 1.00 96.38 174 ILE A C 1
ATOM 1338 O O . ILE A 1 174 ? 34.451 -22.297 -31.224 1.00 96.38 174 ILE A O 1
ATOM 1342 N N . VAL A 1 175 ? 32.525 -21.644 -30.278 1.00 95.94 175 VAL A N 1
ATOM 1343 C CA . VAL A 1 175 ? 31.614 -22.210 -31.275 1.00 95.94 175 VAL A CA 1
ATOM 1344 C C . VAL A 1 175 ? 30.778 -21.071 -31.844 1.00 95.94 175 VAL A C 1
ATOM 1346 O O . VAL A 1 175 ? 29.903 -20.542 -31.162 1.00 95.94 175 VAL A O 1
ATOM 1349 N N . ALA A 1 176 ? 31.066 -20.683 -33.086 1.00 95.75 176 ALA A N 1
ATOM 1350 C CA . ALA A 1 176 ? 30.296 -19.676 -33.806 1.00 95.75 176 ALA A CA 1
ATOM 1351 C C . ALA A 1 176 ? 29.109 -20.346 -34.509 1.00 95.75 176 ALA A C 1
ATOM 1353 O O . ALA A 1 176 ? 29.296 -21.092 -35.470 1.00 95.75 176 ALA A O 1
ATOM 1354 N N . HIS A 1 177 ? 27.897 -20.099 -34.017 1.00 94.31 177 HIS A N 1
ATOM 1355 C CA . HIS A 1 177 ? 26.668 -20.657 -34.591 1.00 94.31 177 HIS A CA 1
ATOM 1356 C C . HIS A 1 177 ? 26.088 -19.792 -35.710 1.00 94.31 177 HIS A C 1
ATOM 1358 O O . HIS A 1 177 ? 25.376 -20.313 -36.565 1.00 94.31 177 HIS A O 1
ATOM 1364 N N . GLY A 1 178 ? 26.405 -18.495 -35.725 1.00 90.75 178 GLY A N 1
ATOM 1365 C CA . GLY A 1 178 ? 25.783 -17.539 -36.636 1.00 90.75 178 GLY A CA 1
ATOM 1366 C C . GLY A 1 178 ? 24.308 -17.298 -36.303 1.00 90.75 178 GLY A C 1
ATOM 1367 O O . GLY A 1 178 ? 23.875 -17.488 -35.162 1.00 90.75 178 GLY A O 1
ATOM 1368 N N . LEU A 1 179 ? 23.538 -16.876 -37.309 1.00 87.69 179 LEU A N 1
ATOM 1369 C CA . LEU A 1 179 ? 22.086 -16.774 -37.201 1.00 87.69 179 LEU A CA 1
ATOM 1370 C C . LEU A 1 179 ? 21.480 -18.178 -37.174 1.00 87.69 179 LEU A C 1
ATOM 1372 O O . LEU A 1 179 ? 21.686 -18.977 -38.088 1.00 87.69 179 LEU A O 1
ATOM 1376 N N . ILE A 1 180 ? 20.720 -18.454 -36.123 1.00 88.38 180 ILE A N 1
ATOM 1377 C CA . ILE A 1 180 ? 19.998 -19.708 -35.915 1.00 88.38 180 ILE A CA 1
ATOM 1378 C C . ILE A 1 180 ? 18.523 -19.399 -35.680 1.00 88.38 180 ILE A C 1
ATOM 1380 O O . ILE A 1 180 ? 18.171 -18.300 -35.254 1.00 88.38 180 ILE A O 1
ATOM 1384 N N . ASP A 1 181 ? 17.655 -20.359 -35.977 1.00 80.88 181 ASP A N 1
ATOM 1385 C CA . ASP A 1 181 ? 16.229 -20.222 -35.711 1.00 80.88 181 ASP A CA 1
ATOM 1386 C C . ASP A 1 181 ? 15.931 -20.215 -34.200 1.00 80.88 181 ASP A C 1
ATOM 1388 O O . ASP A 1 181 ? 16.739 -20.656 -33.375 1.00 80.88 181 ASP A O 1
ATOM 1392 N N . ARG A 1 182 ? 14.736 -19.736 -33.836 1.00 78.62 182 ARG A N 1
ATOM 1393 C CA . ARG A 1 182 ? 14.318 -19.581 -32.436 1.00 78.62 182 ARG A CA 1
ATOM 1394 C C . ARG A 1 182 ? 14.352 -20.896 -31.655 1.00 78.62 182 ARG A C 1
ATOM 1396 O O . ARG A 1 182 ? 14.779 -20.890 -30.507 1.00 78.62 182 ARG A O 1
ATOM 1403 N N . SER A 1 183 ? 13.938 -22.014 -32.255 1.00 76.50 183 SER A N 1
ATOM 1404 C CA . SER A 1 183 ? 13.894 -23.302 -31.548 1.00 76.50 183 SER A CA 1
ATOM 1405 C C . SER A 1 183 ? 15.298 -23.773 -31.168 1.00 76.50 183 SER A C 1
ATOM 1407 O O . SER A 1 183 ? 15.549 -24.175 -30.030 1.00 76.50 183 SER A O 1
ATOM 1409 N N . ARG A 1 184 ? 16.248 -23.615 -32.095 1.00 84.19 184 ARG A N 1
ATOM 1410 C CA . ARG A 1 184 ? 17.657 -23.926 -31.867 1.00 84.19 184 ARG A CA 1
ATOM 1411 C C . ARG A 1 184 ? 18.312 -22.958 -30.888 1.00 84.19 184 ARG A C 1
ATOM 1413 O O . ARG A 1 184 ? 19.130 -23.391 -30.081 1.00 84.19 184 ARG A O 1
ATOM 1420 N N . TYR A 1 185 ? 17.954 -21.677 -30.937 1.00 88.06 185 TYR A N 1
ATOM 1421 C CA . TYR A 1 185 ? 18.416 -20.674 -29.978 1.00 88.06 185 TYR A CA 1
ATOM 1422 C C . TYR A 1 185 ? 17.996 -21.018 -28.548 1.00 88.06 185 TYR A C 1
ATOM 1424 O O . TYR A 1 185 ? 18.848 -21.127 -27.669 1.00 88.06 185 TYR A O 1
ATOM 1432 N N . VAL A 1 186 ? 16.707 -21.279 -28.335 1.00 83.62 186 VAL A N 1
ATOM 1433 C CA . VAL A 1 186 ? 16.148 -21.664 -27.033 1.00 83.62 186 VAL A CA 1
ATOM 1434 C C . VAL A 1 186 ? 16.800 -22.942 -26.504 1.00 83.62 186 VAL A C 1
ATOM 1436 O O . VAL A 1 186 ? 17.252 -22.967 -25.359 1.00 83.62 186 VAL A O 1
ATOM 1439 N N . SER A 1 187 ? 16.914 -23.980 -27.342 1.00 84.50 187 SER A N 1
ATOM 1440 C CA . SER A 1 187 ? 17.571 -25.238 -26.960 1.00 84.50 187 SER A CA 1
ATOM 1441 C C . SER A 1 187 ? 19.027 -25.016 -26.551 1.00 84.50 187 SER A C 1
ATOM 1443 O O . SER A 1 187 ? 19.477 -25.568 -25.554 1.00 84.50 187 SER A O 1
ATOM 1445 N N . LEU A 1 188 ? 19.761 -24.184 -27.293 1.00 92.50 188 LEU A N 1
ATOM 1446 C CA . LEU A 1 188 ? 21.156 -23.882 -26.991 1.00 92.50 188 LEU A CA 1
ATOM 1447 C C . LEU A 1 188 ? 21.306 -23.095 -25.683 1.00 92.50 188 LEU A C 1
ATOM 1449 O O . LEU A 1 188 ? 22.244 -23.349 -24.928 1.00 92.50 188 LEU A O 1
ATOM 1453 N N . LEU A 1 189 ? 20.401 -22.153 -25.402 1.00 93.50 189 LEU A N 1
ATOM 1454 C CA . LEU A 1 189 ? 20.398 -21.449 -24.122 1.00 93.50 189 LEU A CA 1
ATOM 1455 C C . LEU A 1 189 ? 20.105 -22.407 -22.964 1.00 93.50 189 LEU A C 1
ATOM 1457 O O . LEU A 1 189 ? 20.807 -22.343 -21.963 1.00 93.50 189 LEU A O 1
ATOM 1461 N N . ALA A 1 190 ? 19.159 -23.339 -23.107 1.00 88.62 190 ALA A N 1
ATOM 1462 C CA . ALA A 1 190 ? 18.865 -24.335 -22.071 1.00 88.62 190 ALA A CA 1
ATOM 1463 C C . ALA A 1 190 ? 20.090 -25.195 -21.690 1.00 88.62 190 ALA A C 1
ATOM 1465 O O . ALA A 1 190 ? 20.256 -25.558 -20.521 1.00 88.62 190 ALA A O 1
ATOM 1466 N N . ASP A 1 191 ? 20.977 -25.458 -22.655 1.00 90.38 191 ASP A N 1
ATOM 1467 C CA . ASP A 1 191 ? 22.231 -26.192 -22.446 1.00 90.38 191 ASP A CA 1
ATOM 1468 C C . ASP A 1 191 ? 23.349 -25.334 -21.826 1.00 90.38 191 ASP A C 1
ATOM 1470 O O . ASP A 1 191 ? 24.333 -25.868 -21.304 1.00 90.38 191 ASP A O 1
ATOM 1474 N N . CYS A 1 192 ? 23.210 -24.006 -21.857 1.00 95.62 192 CYS A N 1
ATOM 1475 C CA . CYS A 1 192 ? 24.186 -23.074 -21.310 1.00 95.62 192 CYS A CA 1
ATOM 1476 C C . CYS A 1 192 ? 23.994 -22.837 -19.803 1.00 95.62 192 CYS A C 1
ATOM 1478 O O . CYS A 1 192 ? 22.928 -23.035 -19.215 1.00 95.62 192 CYS A O 1
ATOM 1480 N N . GLN A 1 193 ? 25.065 -22.403 -19.137 1.00 96.50 193 GLN A N 1
ATOM 1481 C CA . GLN A 1 193 ? 25.057 -22.109 -17.699 1.00 96.50 193 GLN A CA 1
ATOM 1482 C C . GLN A 1 193 ? 25.218 -20.621 -17.387 1.00 96.50 193 GLN A C 1
ATOM 1484 O O . GLN A 1 193 ? 24.764 -20.162 -16.336 1.00 96.50 193 GLN A O 1
ATOM 1489 N N . VAL A 1 194 ? 25.865 -19.878 -18.282 1.00 98.00 194 VAL A N 1
ATOM 1490 C CA . VAL A 1 194 ? 26.176 -18.455 -18.123 1.00 98.00 194 VAL A CA 1
ATOM 1491 C C . VAL A 1 194 ? 25.798 -17.716 -19.401 1.00 98.00 194 VAL A C 1
ATOM 1493 O O . VAL A 1 194 ? 26.023 -18.226 -20.495 1.00 98.00 194 VAL A O 1
ATOM 1496 N N . GLY A 1 195 ? 25.239 -16.519 -19.268 1.00 97.75 195 GLY A N 1
ATOM 1497 C CA . GLY A 1 195 ? 24.951 -15.612 -20.374 1.00 97.75 195 GLY A CA 1
ATOM 1498 C C . GLY A 1 195 ? 25.825 -14.372 -20.254 1.00 97.75 195 GLY A C 1
ATOM 1499 O O . GLY A 1 195 ? 25.821 -13.710 -19.217 1.00 97.75 195 GLY A O 1
ATOM 1500 N N . LEU A 1 196 ? 26.601 -14.067 -21.289 1.00 96.38 196 LEU A N 1
ATOM 1501 C CA . LEU A 1 196 ? 27.483 -12.904 -21.322 1.00 96.38 196 LEU A CA 1
ATOM 1502 C C . LEU A 1 196 ? 26.835 -11.803 -22.159 1.00 96.38 196 LEU A C 1
ATOM 1504 O O . LEU A 1 196 ? 26.592 -11.986 -23.354 1.00 96.38 196 LEU A O 1
ATOM 1508 N N . VAL A 1 197 ? 26.576 -10.652 -21.542 1.00 94.06 197 VAL A N 1
ATOM 1509 C CA . VAL A 1 197 ? 25.968 -9.507 -22.229 1.00 94.06 197 VAL A CA 1
ATOM 1510 C C . VAL A 1 197 ? 27.064 -8.584 -22.745 1.00 94.06 197 VAL A C 1
ATOM 1512 O O . VAL A 1 197 ? 27.911 -8.102 -21.986 1.00 94.06 197 VAL A O 1
ATOM 1515 N N . GLN A 1 198 ? 27.075 -8.346 -24.057 1.00 88.12 198 GLN A N 1
ATOM 1516 C CA . GLN A 1 198 ? 28.121 -7.544 -24.679 1.00 88.12 198 GLN A CA 1
ATOM 1517 C C . GLN A 1 198 ? 27.939 -6.040 -24.385 1.00 88.12 198 GLN A C 1
ATOM 1519 O O . GLN A 1 198 ? 26.842 -5.509 -24.558 1.00 88.12 198 GLN A O 1
ATOM 1524 N N . PRO A 1 199 ? 29.014 -5.306 -24.033 1.00 81.94 199 PRO A N 1
ATOM 1525 C CA . PRO A 1 199 ? 28.935 -3.876 -23.719 1.00 81.94 199 PRO A CA 1
ATOM 1526 C C . PRO A 1 199 ? 28.385 -3.018 -24.859 1.00 81.94 199 PRO A C 1
ATOM 1528 O O . PRO A 1 199 ? 27.707 -2.024 -24.614 1.00 81.94 199 PRO A O 1
ATOM 1531 N N . GLY A 1 200 ? 28.667 -3.398 -26.112 1.00 74.94 200 GLY A N 1
ATOM 1532 C CA . GLY A 1 200 ? 28.166 -2.682 -27.284 1.00 74.94 200 GLY A CA 1
ATOM 1533 C C . GLY A 1 200 ? 26.639 -2.673 -27.359 1.00 74.94 200 GLY A C 1
ATOM 1534 O O . GLY A 1 200 ? 26.061 -1.653 -27.729 1.00 74.94 200 GLY A O 1
ATOM 1535 N N . VAL A 1 201 ? 25.988 -3.757 -26.929 1.00 72.38 201 VAL A N 1
ATOM 1536 C CA . VAL A 1 201 ? 24.523 -3.869 -26.884 1.00 72.38 201 VAL A CA 1
ATOM 1537 C C . VAL A 1 201 ? 23.946 -2.949 -25.806 1.00 72.38 201 VAL A C 1
ATOM 1539 O O . VAL A 1 201 ? 22.985 -2.239 -26.077 1.00 72.38 201 VAL A O 1
ATOM 1542 N N . LEU A 1 202 ? 24.586 -2.863 -24.634 1.00 75.75 202 LEU A N 1
ATOM 1543 C CA . LEU A 1 202 ? 24.124 -2.036 -23.505 1.00 75.75 202 LEU A CA 1
ATOM 1544 C C . LEU A 1 202 ? 24.109 -0.538 -23.806 1.00 75.75 202 LEU A C 1
ATOM 1546 O O . LEU A 1 202 ? 23.303 0.198 -23.248 1.00 75.75 202 LEU A O 1
ATOM 1550 N N . SER A 1 203 ? 24.985 -0.087 -24.706 1.00 71.31 203 SER A N 1
ATOM 1551 C CA . SER A 1 203 ? 24.991 1.307 -25.165 1.00 71.31 203 SER A CA 1
ATOM 1552 C C . SER A 1 203 ? 23.752 1.692 -25.983 1.00 71.31 203 SER A C 1
ATOM 1554 O O . SER A 1 203 ? 23.454 2.876 -26.116 1.00 71.31 203 SER A O 1
ATOM 1556 N N . ARG A 1 204 ? 23.048 0.700 -26.543 1.00 72.38 204 ARG A N 1
ATOM 1557 C CA . ARG A 1 204 ? 21.851 0.883 -27.377 1.00 72.38 204 ARG A CA 1
ATOM 1558 C C . ARG A 1 204 ? 20.583 0.488 -26.630 1.00 72.38 204 ARG A C 1
ATOM 1560 O O . ARG A 1 204 ? 19.595 1.209 -26.676 1.00 72.38 204 ARG A O 1
ATOM 1567 N N . PHE A 1 205 ? 20.664 -0.624 -25.906 1.00 81.12 205 PHE A N 1
ATOM 1568 C CA . PHE A 1 205 ? 19.585 -1.221 -25.136 1.00 81.12 205 PHE A CA 1
ATOM 1569 C C . PHE A 1 205 ? 20.027 -1.357 -23.677 1.00 81.12 205 PHE A C 1
ATOM 1571 O O . PHE A 1 205 ? 20.741 -2.306 -23.343 1.00 81.12 205 PHE A O 1
ATOM 1578 N N . PRO A 1 206 ? 19.605 -0.445 -22.786 1.00 86.56 206 PRO A N 1
ATOM 1579 C CA . PRO A 1 206 ? 19.925 -0.537 -21.361 1.00 86.56 206 PRO A CA 1
ATOM 1580 C C . PRO A 1 206 ? 19.436 -1.848 -20.723 1.00 86.56 206 PRO A C 1
ATOM 1582 O O . PRO A 1 206 ? 20.076 -2.356 -19.800 1.00 86.56 206 PRO A O 1
ATOM 1585 N N . LEU A 1 207 ? 18.340 -2.409 -21.256 1.00 88.94 207 LEU A N 1
ATOM 1586 C CA . LEU A 1 207 ? 17.806 -3.740 -20.959 1.00 88.94 207 LEU A CA 1
ATOM 1587 C C . LEU A 1 207 ? 17.634 -4.544 -22.264 1.00 88.94 207 LEU A C 1
ATOM 1589 O O . LEU A 1 207 ? 16.574 -4.494 -22.888 1.00 88.94 207 LEU A O 1
ATOM 1593 N N . PRO A 1 208 ? 18.675 -5.261 -22.716 1.00 87.44 208 PRO A N 1
ATOM 1594 C CA . PRO A 1 208 ? 18.627 -6.008 -23.966 1.00 87.44 208 PRO A CA 1
ATOM 1595 C C . PRO A 1 208 ? 17.785 -7.283 -23.850 1.00 87.44 208 PRO A C 1
ATOM 1597 O O . PRO A 1 208 ? 17.733 -7.907 -22.787 1.00 87.44 208 PRO A O 1
ATOM 1600 N N . ALA A 1 209 ? 17.161 -7.697 -24.956 1.00 85.12 209 ALA A N 1
ATOM 1601 C CA . ALA A 1 209 ? 16.300 -8.882 -25.001 1.00 85.12 209 ALA A CA 1
ATOM 1602 C C . ALA A 1 209 ? 17.060 -10.163 -24.615 1.00 85.12 209 ALA A C 1
ATOM 1604 O O . ALA A 1 209 ? 16.549 -10.990 -23.865 1.00 85.12 209 ALA A O 1
ATOM 1605 N N . GLU A 1 210 ? 18.329 -10.273 -25.012 1.00 88.62 210 GLU A N 1
ATOM 1606 C CA . GLU A 1 210 ? 19.187 -11.414 -24.695 1.00 88.62 210 GLU A CA 1
ATOM 1607 C C . GLU A 1 210 ? 19.372 -11.584 -23.182 1.00 88.62 210 GLU A C 1
ATOM 1609 O O . GLU A 1 210 ? 19.462 -12.706 -22.692 1.00 88.62 210 GLU A O 1
ATOM 1614 N N . ALA A 1 211 ? 19.386 -10.492 -22.409 1.00 93.44 211 ALA A N 1
ATOM 1615 C CA . ALA A 1 211 ? 19.471 -10.583 -20.954 1.00 93.44 211 ALA A CA 1
ATOM 1616 C C . ALA A 1 211 ? 18.191 -11.170 -20.338 1.00 93.44 211 ALA A C 1
ATOM 1618 O O . ALA A 1 211 ? 18.279 -11.932 -19.372 1.00 93.44 211 ALA A O 1
ATOM 1619 N N . ALA A 1 212 ? 17.022 -10.853 -20.903 1.00 91.31 212 ALA A N 1
ATOM 1620 C CA . ALA A 1 212 ? 15.758 -11.459 -20.498 1.00 91.31 212 ALA A CA 1
ATOM 1621 C C . ALA A 1 212 ? 15.701 -12.943 -20.890 1.00 91.31 212 ALA A C 1
ATOM 1623 O O . ALA A 1 212 ? 15.317 -13.765 -20.059 1.00 91.31 212 ALA A O 1
ATOM 1624 N N . ASP A 1 213 ? 16.174 -13.303 -22.085 1.00 93.38 213 ASP A N 1
ATOM 1625 C CA . ASP A 1 213 ? 16.271 -14.699 -22.530 1.00 93.38 213 ASP A CA 1
ATOM 1626 C C . ASP A 1 213 ? 17.213 -15.515 -21.634 1.00 93.38 213 ASP A C 1
ATOM 1628 O O . ASP A 1 213 ? 16.892 -16.634 -21.233 1.00 93.38 213 ASP A O 1
ATOM 1632 N N . TYR A 1 214 ? 18.368 -14.952 -21.261 1.00 97.25 214 TYR A N 1
ATOM 1633 C CA . TYR A 1 214 ? 19.301 -15.589 -20.328 1.00 97.25 214 TYR A CA 1
ATOM 1634 C C . TYR A 1 214 ? 18.676 -15.781 -18.950 1.00 97.25 214 TYR A C 1
ATOM 1636 O O . TYR A 1 214 ? 18.803 -16.858 -18.365 1.00 97.25 214 TYR A O 1
ATOM 1644 N N . ALA A 1 215 ? 17.996 -14.754 -18.433 1.00 96.00 215 ALA A N 1
ATOM 1645 C CA . ALA A 1 215 ? 17.288 -14.836 -17.165 1.00 96.00 215 ALA A CA 1
ATOM 1646 C C . ALA A 1 215 ? 16.218 -15.938 -17.221 1.00 96.00 215 ALA A C 1
ATOM 1648 O O . ALA A 1 215 ? 16.173 -16.799 -16.341 1.00 96.00 215 ALA A O 1
ATOM 1649 N N . ALA A 1 216 ? 15.412 -15.969 -18.285 1.00 90.88 216 ALA A N 1
ATOM 1650 C CA . ALA A 1 216 ? 14.357 -16.955 -18.490 1.00 90.88 216 ALA A CA 1
ATOM 1651 C C . ALA A 1 216 ? 14.916 -18.381 -18.601 1.00 90.88 216 ALA A C 1
ATOM 1653 O O . ALA A 1 216 ? 14.406 -19.283 -17.938 1.00 90.88 216 ALA A O 1
ATOM 1654 N N . ALA A 1 217 ? 16.011 -18.585 -19.333 1.00 93.88 217 ALA A N 1
ATOM 1655 C CA . ALA A 1 217 ? 16.727 -19.862 -19.407 1.00 93.88 217 ALA A CA 1
ATOM 1656 C C . ALA A 1 217 ? 17.500 -20.222 -18.117 1.00 93.88 217 ALA A C 1
ATOM 1658 O O . ALA A 1 217 ? 18.087 -21.302 -18.006 1.00 93.88 217 ALA A O 1
ATOM 1659 N N . GLY A 1 218 ? 17.510 -19.338 -17.113 1.00 95.00 218 GLY A N 1
ATOM 1660 C CA . GLY A 1 218 ? 18.188 -19.5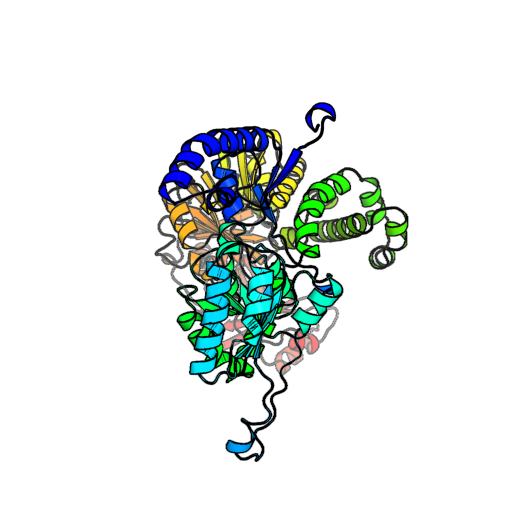61 -15.840 1.00 95.00 218 GLY A CA 1
ATOM 1661 C C . GLY A 1 218 ? 19.709 -19.614 -15.979 1.00 95.00 218 GLY A C 1
ATOM 1662 O O . GLY A 1 218 ? 20.351 -20.465 -15.358 1.00 95.00 218 GLY A O 1
ATOM 1663 N N . LEU A 1 219 ? 20.292 -18.752 -16.812 1.00 97.62 219 LEU A N 1
ATOM 1664 C CA . LEU A 1 219 ? 21.738 -18.568 -16.956 1.00 97.62 219 LEU A CA 1
ATOM 1665 C C . LEU A 1 219 ? 22.202 -17.504 -15.965 1.00 97.62 219 LEU A C 1
ATOM 1667 O O . LEU A 1 219 ? 21.565 -16.465 -15.820 1.00 97.62 219 LEU A O 1
ATOM 1671 N N . ALA A 1 220 ? 23.346 -17.725 -15.319 1.00 97.69 220 ALA A N 1
ATOM 1672 C CA . ALA A 1 220 ? 23.976 -16.658 -14.546 1.00 97.69 220 ALA A CA 1
ATOM 1673 C C . ALA A 1 220 ? 24.398 -15.528 -15.501 1.00 97.69 220 ALA A C 1
ATOM 1675 O O . ALA A 1 220 ? 25.096 -15.784 -16.483 1.00 97.69 220 ALA A O 1
ATOM 1676 N N . ILE A 1 221 ? 23.976 -14.292 -15.232 1.00 98.00 221 ILE A N 1
ATOM 1677 C CA . ILE A 1 221 ? 24.199 -13.168 -16.153 1.00 98.00 221 ILE A CA 1
ATOM 1678 C C . ILE A 1 221 ? 25.519 -12.475 -15.820 1.00 98.00 221 ILE A C 1
ATOM 1680 O O . ILE A 1 221 ? 25.728 -12.029 -14.695 1.00 98.00 221 ILE A O 1
ATOM 1684 N N . VAL A 1 222 ? 26.415 -12.353 -16.794 1.00 97.25 222 VAL A N 1
ATOM 1685 C CA . VAL A 1 222 ? 27.662 -11.596 -16.642 1.00 97.25 222 VAL A CA 1
ATOM 1686 C C . VAL A 1 222 ? 27.573 -10.317 -17.456 1.00 97.25 222 VAL A C 1
ATOM 1688 O O . VAL A 1 222 ? 27.376 -10.344 -18.672 1.00 97.25 222 VAL A O 1
ATOM 1691 N N . VAL A 1 223 ? 27.732 -9.194 -16.763 1.00 95.94 223 VAL A N 1
ATOM 1692 C CA . VAL A 1 223 ? 27.610 -7.846 -17.316 1.00 95.94 223 VAL A CA 1
ATOM 1693 C C . VAL A 1 223 ? 28.764 -6.977 -16.819 1.00 95.94 223 VAL A C 1
ATOM 1695 O O . VAL A 1 223 ? 29.260 -7.161 -15.710 1.00 95.94 223 VAL A O 1
ATOM 1698 N N . ALA A 1 224 ? 29.231 -6.053 -17.656 1.00 90.81 224 ALA A N 1
ATOM 1699 C CA . ALA A 1 224 ? 30.332 -5.153 -17.331 1.00 90.81 224 ALA A CA 1
ATOM 1700 C C . ALA A 1 224 ? 29.856 -3.711 -17.142 1.00 90.81 224 ALA A C 1
ATOM 1702 O O . ALA A 1 224 ? 29.022 -3.230 -17.906 1.00 90.81 224 ALA A O 1
ATOM 1703 N N . GLY A 1 225 ? 30.486 -3.007 -16.204 1.00 86.94 225 GLY A N 1
ATOM 1704 C CA . GLY A 1 225 ? 30.253 -1.597 -15.919 1.00 86.94 225 GLY A CA 1
ATOM 1705 C C . GLY A 1 225 ? 29.080 -1.360 -14.972 1.00 86.94 225 GLY A C 1
ATOM 1706 O O . GLY A 1 225 ? 28.678 -2.233 -14.205 1.00 86.94 225 GLY A O 1
ATOM 1707 N N . SER A 1 226 ? 28.555 -0.141 -15.024 1.00 82.31 226 SER A N 1
ATOM 1708 C CA . SER A 1 226 ? 27.350 0.291 -14.324 1.00 82.31 226 SER A CA 1
ATOM 1709 C C . SER A 1 226 ? 26.201 0.477 -15.315 1.00 82.31 226 SER A C 1
ATOM 1711 O O . SER A 1 226 ? 26.414 0.601 -16.521 1.00 82.31 226 SER A O 1
ATOM 1713 N N . GLY A 1 227 ? 24.972 0.482 -14.809 1.00 86.06 227 GLY A N 1
ATOM 1714 C CA . GLY A 1 227 ? 23.779 0.675 -15.626 1.00 86.06 227 GLY A CA 1
ATOM 1715 C C . GLY A 1 227 ? 22.596 -0.121 -15.104 1.00 86.06 227 GLY A C 1
ATOM 1716 O O . GLY A 1 227 ? 22.708 -0.879 -14.141 1.00 86.06 227 GLY A O 1
ATOM 1717 N N . GLU A 1 228 ? 21.458 0.051 -15.763 1.00 90.56 228 GLU A N 1
ATOM 1718 C CA . GLU A 1 228 ? 20.177 -0.519 -15.346 1.00 90.56 228 GLU A CA 1
ATOM 1719 C C . GLU A 1 228 ? 20.236 -2.048 -15.215 1.00 90.56 228 GLU A C 1
ATOM 1721 O O . GLU A 1 228 ? 19.971 -2.584 -14.136 1.00 90.56 228 GLU A O 1
ATOM 1726 N N . LEU A 1 229 ? 20.718 -2.748 -16.251 1.00 93.00 229 LEU A N 1
ATOM 1727 C CA . LEU A 1 229 ? 20.901 -4.199 -16.197 1.00 93.00 229 LEU A CA 1
ATOM 1728 C C . LEU A 1 229 ? 21.873 -4.633 -15.088 1.00 93.00 229 LEU A C 1
ATOM 1730 O O . LEU A 1 229 ? 21.611 -5.607 -14.386 1.00 93.00 229 LEU A O 1
ATOM 1734 N N . ALA A 1 230 ? 22.991 -3.923 -14.912 1.00 93.44 230 ALA A N 1
ATOM 1735 C CA . ALA A 1 230 ? 23.977 -4.247 -13.880 1.00 93.44 230 ALA A CA 1
ATOM 1736 C C . ALA A 1 230 ? 23.374 -4.134 -12.471 1.00 93.44 230 ALA A C 1
ATOM 1738 O O . ALA A 1 230 ? 23.553 -5.030 -11.641 1.00 93.44 230 ALA A O 1
ATOM 1739 N N . ASN A 1 231 ? 22.584 -3.087 -12.227 1.00 93.69 231 ASN A N 1
ATOM 1740 C CA . ASN A 1 231 ? 21.869 -2.893 -10.970 1.00 93.69 231 ASN A CA 1
ATOM 1741 C C . ASN A 1 231 ? 20.838 -4.005 -10.737 1.00 93.69 231 ASN A C 1
ATOM 1743 O O . ASN A 1 231 ? 20.785 -4.557 -9.637 1.00 93.69 231 ASN A O 1
ATOM 1747 N N . MET A 1 232 ? 20.074 -4.389 -11.767 1.00 93.25 232 MET A N 1
ATOM 1748 C CA . MET A 1 232 ? 19.100 -5.486 -11.683 1.00 93.25 232 MET A CA 1
ATOM 1749 C C . MET A 1 232 ? 19.767 -6.826 -11.360 1.00 93.25 232 MET A C 1
ATOM 1751 O O . MET A 1 232 ? 19.335 -7.531 -10.446 1.00 93.25 232 MET A O 1
ATOM 1755 N N . VAL A 1 233 ? 20.850 -7.163 -12.067 1.00 95.56 233 VAL A N 1
ATOM 1756 C CA . VAL A 1 233 ? 21.605 -8.406 -11.849 1.00 95.56 233 VAL A CA 1
ATOM 1757 C C . VAL A 1 233 ? 22.179 -8.451 -10.433 1.00 95.56 233 VAL A C 1
ATOM 1759 O O . VAL A 1 233 ? 22.044 -9.471 -9.751 1.00 95.56 233 VAL A O 1
ATOM 1762 N N . SER A 1 234 ? 22.767 -7.344 -9.969 1.00 94.75 234 SER A N 1
ATOM 1763 C CA . SER A 1 234 ? 23.331 -7.231 -8.621 1.00 94.75 234 SER A CA 1
ATOM 1764 C C . SER A 1 234 ? 22.255 -7.343 -7.539 1.00 94.75 234 SER A C 1
ATOM 1766 O O . SER A 1 234 ? 22.410 -8.124 -6.601 1.00 94.75 234 SER A O 1
ATOM 1768 N N . ALA A 1 235 ? 21.144 -6.613 -7.673 1.00 91.12 235 ALA A N 1
ATOM 1769 C CA . ALA A 1 235 ? 20.057 -6.608 -6.694 1.00 91.12 235 ALA A CA 1
ATOM 1770 C C . ALA A 1 235 ? 19.379 -7.981 -6.561 1.00 91.12 235 ALA A C 1
ATOM 1772 O O . ALA A 1 235 ? 19.034 -8.401 -5.457 1.00 91.12 235 ALA A O 1
ATOM 1773 N N . ALA A 1 236 ? 19.223 -8.704 -7.673 1.00 88.38 236 ALA A N 1
ATOM 1774 C CA . ALA A 1 236 ? 18.641 -10.043 -7.675 1.00 88.38 236 ALA A CA 1
ATOM 1775 C C . ALA A 1 236 ? 19.626 -11.143 -7.237 1.00 88.38 236 ALA A C 1
ATOM 1777 O O . ALA A 1 236 ? 19.201 -12.268 -6.961 1.00 88.38 236 ALA A O 1
ATOM 1778 N N . GLY A 1 237 ? 20.933 -10.854 -7.203 1.00 94.50 237 GLY A N 1
ATOM 1779 C CA . GLY A 1 237 ? 21.974 -11.877 -7.085 1.00 94.50 237 GLY A CA 1
ATOM 1780 C C . GLY A 1 237 ? 21.956 -12.860 -8.262 1.00 94.50 237 GLY A C 1
ATOM 1781 O O . GLY A 1 237 ? 22.244 -14.041 -8.083 1.00 94.50 237 GLY A O 1
ATOM 1782 N N . ALA A 1 238 ? 21.557 -12.391 -9.449 1.00 95.25 238 ALA A N 1
ATOM 1783 C CA . ALA A 1 238 ? 21.315 -13.196 -10.650 1.00 95.25 238 ALA A CA 1
ATOM 1784 C C . ALA A 1 238 ? 22.584 -13.477 -11.477 1.00 95.25 238 ALA A C 1
ATOM 1786 O O . ALA A 1 238 ? 22.527 -14.130 -12.520 1.00 95.25 238 ALA A O 1
ATOM 1787 N N . GLY A 1 239 ? 23.742 -12.980 -11.042 1.00 96.44 239 GLY A N 1
ATOM 1788 C CA . GLY A 1 239 ? 24.971 -13.094 -11.809 1.00 96.44 239 GLY A CA 1
ATOM 1789 C C . GLY A 1 239 ? 26.115 -12.241 -11.272 1.00 96.44 239 GLY A C 1
ATOM 1790 O O . GLY A 1 239 ? 26.169 -11.956 -10.077 1.00 96.44 239 GLY A O 1
ATOM 1791 N N . LEU A 1 240 ? 27.043 -11.863 -12.154 1.00 96.75 240 LEU A N 1
ATOM 1792 C CA . LEU A 1 240 ? 28.260 -11.124 -11.816 1.00 96.75 240 LEU A CA 1
ATOM 1793 C C . LEU A 1 240 ? 28.314 -9.790 -12.565 1.00 96.75 240 LEU A C 1
ATOM 1795 O O . LEU A 1 240 ? 28.181 -9.749 -13.789 1.00 96.75 240 LEU A O 1
ATOM 1799 N N . VAL A 1 241 ? 28.587 -8.715 -11.826 1.00 96.50 241 VAL A N 1
ATOM 1800 C CA . VAL A 1 241 ? 28.857 -7.384 -12.379 1.00 96.50 241 VAL A CA 1
ATOM 1801 C C . VAL A 1 241 ? 30.356 -7.117 -12.288 1.00 96.50 241 VAL A C 1
ATOM 1803 O O . VAL A 1 241 ? 30.921 -7.104 -11.194 1.00 96.50 241 VAL A O 1
ATOM 1806 N N . THR A 1 242 ? 31.021 -6.932 -13.427 1.00 95.31 242 THR A N 1
ATOM 1807 C CA . THR A 1 242 ? 32.460 -6.642 -13.478 1.00 95.31 242 THR A CA 1
ATOM 1808 C C . THR A 1 242 ? 32.733 -5.160 -13.687 1.00 95.31 242 THR A C 1
ATOM 1810 O O . THR A 1 242 ? 31.965 -4.466 -14.341 1.00 95.31 242 THR A O 1
ATOM 1813 N N . ALA A 1 243 ? 33.869 -4.664 -13.191 1.00 90.06 243 ALA A N 1
ATOM 1814 C CA . ALA A 1 243 ? 34.228 -3.248 -13.327 1.00 90.06 243 ALA A CA 1
ATOM 1815 C C . ALA A 1 243 ? 34.376 -2.796 -14.793 1.00 90.06 243 ALA A C 1
ATOM 1817 O O . ALA A 1 243 ? 34.060 -1.662 -15.138 1.00 90.06 243 ALA A O 1
ATOM 1818 N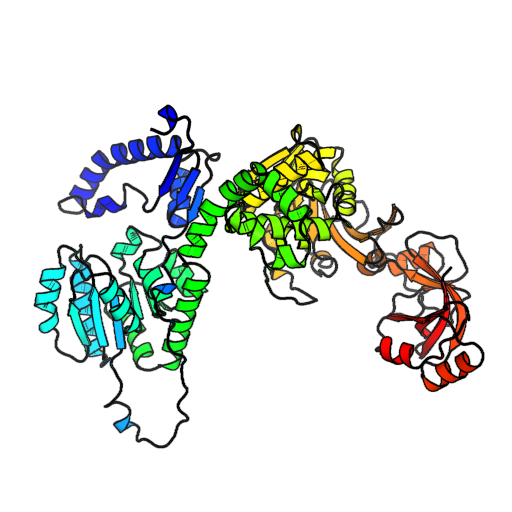 N . ASN A 1 244 ? 34.865 -3.682 -15.664 1.00 89.81 244 ASN A N 1
ATOM 1819 C CA . ASN A 1 244 ? 34.998 -3.442 -17.098 1.00 89.81 244 ASN A CA 1
ATOM 1820 C C . ASN A 1 244 ? 34.840 -4.753 -17.886 1.00 89.81 244 ASN A C 1
ATOM 1822 O O . ASN A 1 244 ? 34.742 -5.838 -17.308 1.00 89.81 244 ASN A O 1
ATOM 1826 N N . ALA A 1 245 ? 34.821 -4.630 -19.213 1.00 87.12 245 ALA A N 1
ATOM 1827 C CA . ALA A 1 245 ? 34.653 -5.736 -20.152 1.00 87.12 245 ALA A CA 1
ATOM 1828 C C . ALA A 1 245 ? 35.977 -6.238 -20.753 1.00 87.12 245 ALA A C 1
ATOM 1830 O O . ALA A 1 245 ? 36.009 -6.700 -21.896 1.00 87.12 245 ALA A O 1
ATOM 1831 N N . SER A 1 246 ? 37.095 -6.077 -20.041 1.00 92.75 246 SER A N 1
ATOM 1832 C CA . SER A 1 246 ? 38.364 -6.657 -20.483 1.00 92.75 246 SER A CA 1
ATOM 1833 C C . SER A 1 246 ? 38.319 -8.181 -20.369 1.00 92.75 246 SER A C 1
ATOM 1835 O O . SER A 1 246 ? 37.728 -8.733 -19.436 1.00 92.75 246 SER A O 1
ATOM 1837 N N . ALA A 1 247 ? 38.983 -8.855 -21.308 1.00 93.25 247 ALA A N 1
ATOM 1838 C CA . ALA A 1 247 ? 39.089 -10.310 -21.337 1.00 93.25 247 ALA A CA 1
ATOM 1839 C C . ALA A 1 247 ? 39.575 -10.890 -19.997 1.00 93.25 247 ALA A C 1
ATOM 1841 O O . ALA A 1 247 ? 38.993 -11.849 -19.497 1.00 93.25 247 ALA A O 1
ATOM 1842 N N . ASP A 1 248 ? 40.584 -10.269 -19.380 1.00 94.56 248 ASP A N 1
ATOM 1843 C CA . ASP A 1 248 ? 41.155 -10.741 -18.117 1.00 94.56 248 ASP A CA 1
ATOM 1844 C C . ASP A 1 248 ? 40.219 -10.566 -16.924 1.00 94.56 248 ASP A C 1
ATOM 1846 O O . ASP A 1 248 ? 40.170 -11.440 -16.057 1.00 94.56 248 ASP A O 1
ATOM 1850 N N . THR A 1 249 ? 39.459 -9.467 -16.879 1.00 95.50 249 THR A N 1
ATOM 1851 C CA . THR A 1 249 ? 38.493 -9.221 -15.797 1.00 95.50 249 THR A CA 1
ATOM 1852 C C . THR A 1 249 ? 37.339 -10.217 -15.878 1.00 95.50 249 THR A C 1
ATOM 1854 O O . THR A 1 249 ? 36.968 -10.817 -14.870 1.00 95.50 249 THR A O 1
ATOM 1857 N N . TRP A 1 250 ? 36.806 -10.456 -17.078 1.00 95.00 250 TRP A N 1
ATOM 1858 C CA . TRP A 1 250 ? 35.785 -11.480 -17.291 1.00 95.00 250 TRP A CA 1
ATOM 1859 C C . TRP A 1 250 ? 36.308 -12.888 -17.003 1.00 95.00 250 TRP A C 1
ATOM 1861 O O . TRP A 1 250 ? 35.641 -13.645 -16.302 1.00 95.00 250 TRP A O 1
ATOM 1871 N N . ALA A 1 251 ? 37.518 -13.233 -17.448 1.00 95.69 251 ALA A N 1
ATOM 1872 C CA . ALA A 1 251 ? 38.116 -14.533 -17.155 1.00 95.69 251 ALA A CA 1
ATOM 1873 C C . ALA A 1 251 ? 38.333 -14.751 -15.647 1.00 95.69 251 ALA A C 1
ATOM 1875 O O . ALA A 1 251 ? 38.064 -15.839 -15.137 1.00 95.69 251 ALA A O 1
ATOM 1876 N N . ALA A 1 252 ? 38.769 -13.718 -14.917 1.00 95.38 252 ALA A N 1
ATOM 1877 C CA . ALA A 1 252 ? 38.925 -13.769 -13.463 1.00 95.38 252 ALA A CA 1
ATOM 1878 C C . ALA A 1 252 ? 37.589 -13.966 -12.728 1.00 95.38 252 ALA A C 1
ATOM 1880 O O . ALA A 1 252 ? 37.555 -14.663 -11.717 1.00 95.38 252 ALA A O 1
ATOM 1881 N N . ALA A 1 253 ? 36.501 -13.387 -13.241 1.00 94.50 253 ALA A N 1
ATOM 1882 C CA . ALA A 1 253 ? 35.160 -13.538 -12.679 1.00 94.50 253 ALA A CA 1
ATOM 1883 C C . ALA A 1 253 ? 34.530 -14.910 -12.997 1.00 94.50 253 ALA A C 1
ATOM 1885 O O . ALA A 1 253 ? 33.838 -15.484 -12.159 1.00 94.50 253 ALA A O 1
ATOM 1886 N N . LEU A 1 254 ? 34.787 -15.452 -14.191 1.00 95.38 254 LEU A N 1
ATOM 1887 C CA . LEU A 1 254 ? 34.215 -16.717 -14.666 1.00 95.38 254 LEU A CA 1
ATOM 1888 C C . LEU A 1 254 ? 34.922 -17.956 -14.103 1.00 95.38 254 LEU A C 1
ATOM 1890 O O . LEU A 1 254 ? 34.259 -18.957 -13.830 1.00 95.38 254 LEU A O 1
ATOM 1894 N N . ALA A 1 255 ? 36.243 -17.907 -13.905 1.00 93.62 255 ALA A N 1
ATOM 1895 C CA . ALA A 1 255 ? 37.015 -19.064 -13.443 1.00 93.62 255 ALA A CA 1
ATOM 1896 C C . ALA A 1 255 ? 36.494 -19.670 -12.116 1.00 93.62 255 ALA A C 1
ATOM 1898 O O . ALA A 1 255 ? 36.312 -20.887 -12.063 1.00 93.62 255 ALA A O 1
ATOM 1899 N N . PRO A 1 256 ? 36.138 -18.881 -11.079 1.00 93.38 256 PRO A N 1
ATOM 1900 C CA . PRO A 1 256 ? 35.543 -19.423 -9.855 1.00 93.38 256 PRO A CA 1
ATOM 1901 C C . PRO A 1 256 ? 34.202 -20.140 -10.068 1.00 93.38 256 PRO A C 1
ATOM 1903 O O . PRO A 1 256 ? 33.918 -21.114 -9.375 1.00 93.38 256 PRO A O 1
ATOM 1906 N N . LEU A 1 257 ? 33.378 -19.696 -11.027 1.00 92.12 257 LEU A N 1
ATOM 1907 C CA . LEU A 1 257 ? 32.091 -20.340 -11.320 1.00 92.12 257 LEU A CA 1
ATOM 1908 C C . LEU A 1 257 ? 32.270 -21.721 -11.942 1.00 92.12 257 LEU A C 1
ATOM 1910 O O . LEU A 1 257 ? 31.464 -22.617 -11.688 1.00 92.12 257 LEU A O 1
ATOM 1914 N N . ALA A 1 258 ? 33.336 -21.905 -12.724 1.00 89.06 258 ALA A N 1
ATOM 1915 C CA . ALA A 1 258 ? 33.684 -23.217 -13.238 1.00 89.06 258 ALA A CA 1
ATOM 1916 C C . ALA A 1 258 ? 33.994 -24.177 -12.087 1.00 89.06 258 ALA A C 1
ATOM 1918 O O . ALA A 1 258 ? 33.615 -25.336 -12.181 1.00 89.06 258 ALA A O 1
ATOM 1919 N N . ASP A 1 259 ? 34.606 -23.716 -10.989 1.00 87.00 259 ASP A N 1
ATOM 1920 C CA . ASP A 1 259 ? 35.036 -24.548 -9.858 1.00 87.00 259 ASP A CA 1
ATOM 1921 C C . ASP A 1 259 ? 34.014 -24.706 -8.720 1.00 87.00 259 ASP A C 1
ATOM 1923 O O . ASP A 1 259 ? 34.082 -25.711 -8.005 1.00 87.00 259 ASP A O 1
ATOM 1927 N N . ASP A 1 260 ? 33.015 -23.824 -8.616 1.00 88.44 260 ASP A N 1
ATOM 1928 C CA . ASP A 1 260 ? 31.954 -23.862 -7.596 1.00 88.44 260 ASP A CA 1
ATOM 1929 C C . ASP A 1 260 ? 30.536 -24.039 -8.199 1.00 88.44 260 ASP A C 1
ATOM 1931 O O . ASP A 1 260 ? 29.795 -23.068 -8.400 1.00 88.44 260 ASP A O 1
ATOM 1935 N N . PRO A 1 261 ? 30.097 -25.295 -8.436 1.00 86.19 261 PRO A N 1
ATOM 1936 C CA . PRO A 1 261 ? 28.761 -25.595 -8.955 1.00 86.19 261 PRO A CA 1
ATOM 1937 C C . PRO A 1 261 ? 27.614 -25.125 -8.052 1.00 86.19 261 PRO A C 1
ATOM 1939 O O . PRO A 1 261 ? 26.516 -24.857 -8.544 1.00 86.19 261 PRO A O 1
ATOM 1942 N N . ARG A 1 262 ? 27.846 -25.029 -6.733 1.00 86.19 262 ARG A N 1
ATOM 1943 C CA . ARG A 1 262 ? 26.824 -24.569 -5.782 1.00 86.19 262 ARG A CA 1
ATOM 1944 C C . ARG A 1 262 ? 26.585 -23.079 -5.963 1.00 86.19 262 ARG A C 1
ATOM 1946 O O . ARG A 1 262 ? 25.432 -22.656 -6.029 1.00 86.19 262 ARG A O 1
ATOM 1953 N N . HIS A 1 263 ? 27.656 -22.294 -6.058 1.00 91.75 263 HIS A N 1
ATOM 1954 C CA . HIS A 1 263 ? 27.556 -20.866 -6.332 1.00 91.75 263 HIS A CA 1
ATOM 1955 C C . HIS A 1 263 ? 26.898 -20.612 -7.691 1.00 91.75 263 HIS A C 1
ATOM 1957 O O . HIS A 1 263 ? 25.903 -19.890 -7.747 1.00 91.75 263 HIS A O 1
ATOM 1963 N N . LEU A 1 264 ? 27.364 -21.284 -8.749 1.00 92.62 264 LEU A N 1
ATOM 1964 C CA . LEU A 1 264 ? 26.777 -21.168 -10.084 1.00 92.62 264 LEU A CA 1
ATOM 1965 C C . LEU A 1 264 ? 25.276 -21.489 -10.077 1.00 92.62 264 LEU A C 1
ATOM 1967 O O . LEU A 1 264 ? 24.480 -20.720 -10.610 1.00 92.62 264 LEU A O 1
ATOM 1971 N N . SER A 1 265 ? 24.862 -22.574 -9.417 1.00 88.56 265 SER A N 1
ATOM 1972 C CA . SER A 1 265 ? 23.444 -22.925 -9.330 1.00 88.56 265 SER A CA 1
ATOM 1973 C C . SER A 1 265 ? 22.600 -21.855 -8.626 1.00 88.56 265 SER A C 1
ATOM 1975 O O . SER A 1 265 ? 21.503 -21.540 -9.091 1.00 88.56 265 SER A O 1
ATOM 1977 N N . ARG A 1 266 ? 23.100 -21.236 -7.546 1.00 90.69 266 ARG A N 1
ATOM 1978 C CA . ARG A 1 266 ? 22.376 -20.141 -6.873 1.00 90.69 266 ARG A CA 1
ATOM 1979 C C . ARG A 1 266 ? 22.135 -18.959 -7.808 1.00 90.69 266 ARG A C 1
ATOM 1981 O O . ARG A 1 266 ? 21.010 -18.462 -7.839 1.00 90.69 266 ARG A O 1
ATOM 1988 N N . LEU A 1 267 ? 23.154 -18.554 -8.571 1.00 96.00 267 LEU A N 1
ATOM 1989 C CA . LEU A 1 267 ? 23.045 -17.462 -9.545 1.00 96.00 267 LEU A CA 1
ATOM 1990 C C . LEU A 1 267 ? 22.018 -17.798 -10.633 1.00 96.00 267 LEU A C 1
ATOM 1992 O O . LEU A 1 267 ? 21.141 -16.993 -10.919 1.00 96.00 267 LEU A O 1
ATOM 1996 N N . ARG A 1 268 ? 22.055 -19.025 -11.165 1.00 94.38 268 ARG A N 1
ATOM 1997 C CA . ARG A 1 268 ? 21.106 -19.520 -12.177 1.00 94.38 268 ARG A CA 1
ATOM 1998 C C . ARG A 1 268 ? 19.649 -19.483 -11.712 1.00 94.38 268 ARG A C 1
ATOM 2000 O O . ARG A 1 268 ? 18.774 -18.996 -12.424 1.00 94.38 268 ARG A O 1
ATOM 2007 N N . HIS A 1 269 ? 19.381 -19.945 -10.491 1.00 90.12 269 HIS A N 1
ATOM 2008 C CA . HIS A 1 269 ? 18.034 -19.886 -9.914 1.00 90.12 269 HIS A CA 1
ATOM 2009 C C . HIS A 1 269 ? 17.603 -18.446 -9.607 1.00 90.12 269 HIS A C 1
ATOM 2011 O O . HIS A 1 269 ? 16.423 -18.122 -9.704 1.00 90.12 269 HIS A O 1
ATOM 2017 N N . ALA A 1 270 ? 18.537 -17.577 -9.213 1.00 89.75 270 ALA A N 1
ATOM 2018 C CA . ALA A 1 270 ? 18.262 -16.158 -9.020 1.00 89.75 270 ALA A CA 1
ATOM 2019 C C . ALA A 1 270 ? 17.948 -15.441 -10.341 1.00 89.75 270 ALA A C 1
ATOM 2021 O O . ALA A 1 270 ? 17.015 -14.645 -10.373 1.00 89.75 270 ALA A O 1
ATOM 2022 N N . ALA A 1 271 ? 18.642 -15.786 -11.427 1.00 94.94 271 ALA A N 1
ATOM 2023 C CA . ALA A 1 271 ? 18.346 -15.298 -12.770 1.00 94.94 271 ALA A CA 1
ATOM 2024 C C . ALA A 1 271 ? 16.952 -15.732 -13.24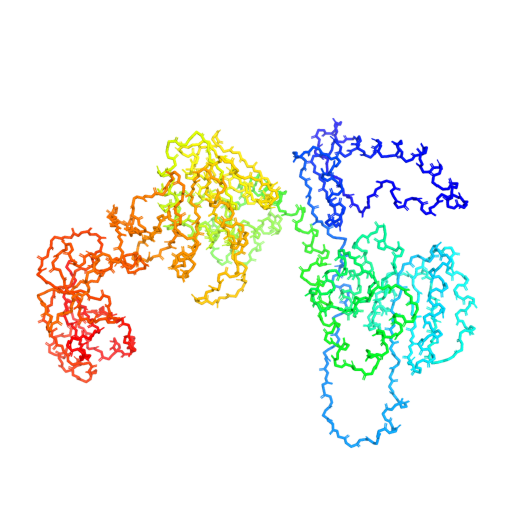3 1.00 94.94 271 ALA A C 1
ATOM 2026 O O . ALA A 1 271 ? 16.182 -14.893 -13.702 1.00 94.94 271 ALA A O 1
ATOM 2027 N N . ARG A 1 272 ? 16.566 -16.997 -13.014 1.00 92.56 272 ARG A N 1
ATOM 2028 C CA . ARG A 1 272 ? 15.197 -17.453 -13.310 1.00 92.56 272 ARG A CA 1
ATOM 2029 C C . ARG A 1 272 ? 14.142 -16.677 -12.524 1.00 92.56 272 ARG A C 1
ATOM 2031 O O . ARG A 1 272 ? 13.153 -16.242 -13.105 1.00 92.56 272 ARG A O 1
ATOM 2038 N N . ARG A 1 273 ? 14.367 -16.446 -11.225 1.00 87.31 273 ARG A N 1
ATOM 2039 C CA . ARG A 1 273 ? 13.454 -15.625 -10.412 1.00 87.31 273 ARG A CA 1
ATOM 2040 C C . ARG A 1 273 ? 13.367 -14.187 -10.916 1.00 87.31 273 ARG A C 1
ATOM 2042 O O . ARG A 1 273 ? 12.269 -13.655 -10.954 1.00 87.31 273 ARG A O 1
ATOM 2049 N N . LEU A 1 274 ? 14.490 -13.580 -11.310 1.00 90.12 274 LEU A N 1
ATOM 2050 C CA . LEU A 1 274 ? 14.505 -12.242 -11.909 1.00 90.12 274 LEU A CA 1
ATOM 2051 C C . LEU A 1 274 ? 13.607 -12.188 -13.153 1.00 90.12 274 LEU A C 1
ATOM 2053 O O . LEU A 1 274 ? 12.849 -11.233 -13.314 1.00 90.12 274 LEU A O 1
ATOM 2057 N N . ALA A 1 275 ? 13.643 -13.228 -13.992 1.00 87.06 275 ALA A N 1
ATOM 2058 C CA . ALA A 1 275 ? 12.752 -13.326 -15.141 1.00 87.06 275 ALA A CA 1
ATOM 2059 C C . ALA A 1 275 ? 11.280 -13.396 -14.718 1.00 87.06 275 ALA A C 1
ATOM 2061 O O . ALA A 1 275 ? 10.473 -12.583 -15.152 1.00 87.06 275 ALA A O 1
ATOM 2062 N N . GLU A 1 276 ? 10.948 -14.295 -13.794 1.00 83.94 276 GLU A N 1
ATOM 2063 C CA . GLU A 1 276 ? 9.584 -14.488 -13.284 1.00 83.94 276 GLU A CA 1
ATOM 2064 C C . GLU A 1 276 ? 8.991 -13.248 -12.607 1.00 83.94 276 GLU A C 1
ATOM 2066 O O . GLU A 1 276 ? 7.780 -13.028 -12.669 1.00 83.94 276 GLU A O 1
ATOM 2071 N N . THR A 1 277 ? 9.812 -12.440 -11.935 1.00 80.31 277 THR A N 1
ATOM 2072 C CA . THR A 1 277 ? 9.328 -11.270 -11.192 1.00 80.31 277 THR A CA 1
ATOM 2073 C C . THR A 1 277 ? 9.325 -9.989 -12.004 1.00 80.31 277 THR A C 1
ATOM 2075 O O . THR A 1 277 ? 8.565 -9.084 -11.670 1.00 80.31 277 THR A O 1
ATOM 2078 N N . SER A 1 278 ? 10.210 -9.867 -12.994 1.00 81.38 278 SER A N 1
ATOM 2079 C CA . SER A 1 278 ? 10.550 -8.554 -13.556 1.00 81.38 278 SER A CA 1
ATOM 2080 C C . SER A 1 278 ? 10.780 -8.544 -15.064 1.00 81.38 278 SER A C 1
ATOM 2082 O O . SER A 1 278 ? 10.858 -7.458 -15.624 1.00 81.38 278 SER A O 1
ATOM 2084 N N . LEU A 1 279 ? 10.902 -9.703 -15.727 1.00 85.69 279 LEU A N 1
ATOM 2085 C CA . LEU A 1 279 ? 11.171 -9.791 -17.172 1.00 85.69 279 LEU A CA 1
ATOM 2086 C C . LEU A 1 279 ? 10.256 -10.796 -17.895 1.00 85.69 279 LEU A C 1
ATOM 2088 O O . LEU A 1 279 ? 10.576 -11.228 -18.996 1.00 85.69 279 LEU A O 1
ATOM 2092 N N . ASP A 1 280 ? 9.128 -11.180 -17.302 1.00 81.06 280 ASP A N 1
ATOM 2093 C CA . ASP A 1 280 ? 8.139 -12.055 -17.934 1.00 81.06 280 ASP A CA 1
ATOM 2094 C C . ASP A 1 280 ? 7.338 -11.250 -18.962 1.00 81.06 280 ASP A C 1
ATOM 2096 O O . ASP A 1 280 ? 6.551 -10.378 -18.594 1.00 81.06 280 ASP A O 1
ATOM 2100 N N . ARG A 1 281 ? 7.538 -11.522 -20.256 1.00 69.69 281 ARG A N 1
ATOM 2101 C CA . ARG A 1 281 ? 6.912 -10.752 -21.338 1.00 69.69 281 ARG A CA 1
ATOM 2102 C C . ARG A 1 281 ? 5.394 -10.869 -21.332 1.00 69.69 281 ARG A C 1
ATOM 2104 O O . ARG A 1 281 ? 4.752 -9.888 -21.681 1.00 69.69 281 ARG A O 1
ATOM 2111 N N . GLU A 1 282 ? 4.815 -11.997 -20.921 1.00 60.16 282 GLU A N 1
ATOM 2112 C CA . GLU A 1 282 ? 3.354 -12.113 -20.824 1.00 60.16 282 GLU A CA 1
ATOM 2113 C C . GLU A 1 282 ? 2.817 -11.233 -19.697 1.00 60.16 282 GLU A C 1
ATOM 2115 O O . GLU A 1 282 ? 1.857 -10.498 -19.906 1.00 60.16 282 GLU A O 1
ATOM 2120 N N . ARG A 1 283 ? 3.478 -11.221 -18.532 1.00 65.44 283 ARG A N 1
ATOM 2121 C CA . ARG A 1 283 ? 3.092 -10.339 -17.413 1.00 65.44 283 ARG A CA 1
ATOM 2122 C C . ARG A 1 283 ? 3.332 -8.864 -17.711 1.00 65.44 283 ARG A C 1
ATOM 2124 O O . ARG A 1 283 ? 2.520 -8.035 -17.320 1.00 65.44 283 ARG A O 1
ATOM 2131 N N . LEU A 1 284 ? 4.437 -8.537 -18.376 1.00 67.12 284 LEU A N 1
ATOM 2132 C CA . LEU A 1 284 ? 4.793 -7.166 -18.741 1.00 67.12 284 LEU A CA 1
ATOM 2133 C C . LEU A 1 284 ? 3.884 -6.621 -19.849 1.00 67.12 284 LEU A C 1
ATOM 2135 O O . LEU A 1 284 ? 3.453 -5.477 -19.761 1.00 67.12 284 LEU A O 1
ATOM 2139 N N . ALA A 1 285 ? 3.547 -7.436 -20.856 1.00 53.66 285 ALA A N 1
ATOM 2140 C CA . ALA A 1 285 ? 2.594 -7.060 -21.900 1.00 53.66 285 ALA A CA 1
ATOM 2141 C C . ALA A 1 285 ? 1.167 -6.926 -21.341 1.00 53.66 285 ALA A C 1
ATOM 2143 O O . ALA A 1 285 ? 0.482 -5.954 -21.660 1.00 53.66 285 ALA A O 1
ATOM 2144 N N . ALA A 1 286 ? 0.757 -7.835 -20.447 1.00 52.03 286 ALA A N 1
ATOM 2145 C CA . ALA A 1 286 ? -0.516 -7.734 -19.738 1.00 52.03 286 ALA A CA 1
ATOM 2146 C C . ALA A 1 286 ? -0.571 -6.511 -18.804 1.00 52.03 286 ALA A C 1
ATOM 2148 O O . ALA A 1 286 ? -1.603 -5.868 -18.669 1.00 52.03 286 ALA A O 1
ATOM 2149 N N . GLY A 1 287 ? 0.547 -6.124 -18.185 1.00 56.12 287 GLY A N 1
ATOM 2150 C CA . GLY A 1 287 ? 0.597 -4.993 -17.252 1.00 56.12 287 GLY A CA 1
ATOM 2151 C C . GLY A 1 287 ? 0.291 -3.623 -17.869 1.00 56.12 287 GLY A C 1
ATOM 2152 O O . GLY A 1 287 ? -0.098 -2.714 -17.142 1.00 56.12 287 GLY A O 1
ATOM 2153 N N . VAL A 1 288 ? 0.445 -3.470 -19.186 1.00 51.25 288 VAL A N 1
ATOM 2154 C CA . VAL A 1 288 ? 0.437 -2.159 -19.863 1.00 51.25 288 VAL A CA 1
ATOM 2155 C C . VAL A 1 288 ? -0.797 -1.966 -20.727 1.00 51.25 288 VAL A C 1
ATOM 2157 O O . VAL A 1 288 ? -1.399 -0.896 -20.708 1.00 51.25 288 VAL A O 1
ATOM 2160 N N . VAL A 1 289 ? -1.197 -3.009 -21.452 1.00 47.75 289 VAL A N 1
ATOM 2161 C CA . VAL A 1 289 ? -2.391 -2.981 -22.303 1.00 47.75 289 VAL A CA 1
ATOM 2162 C C . VAL A 1 289 ? -3.637 -3.388 -21.500 1.00 47.75 289 VAL A C 1
ATOM 2164 O O . VAL A 1 289 ? -4.681 -2.761 -21.641 1.00 47.75 289 VAL A O 1
ATOM 2167 N N . ASP A 1 290 ? -3.541 -4.329 -20.549 1.00 54.31 290 ASP A N 1
ATOM 2168 C CA . ASP A 1 290 ? -4.729 -4.889 -19.878 1.00 54.31 290 ASP A CA 1
ATOM 2169 C C . ASP A 1 290 ? -5.191 -4.133 -18.626 1.00 54.31 290 ASP A C 1
ATOM 2171 O O . ASP A 1 290 ? -6.057 -4.630 -17.912 1.00 54.31 290 ASP A O 1
ATOM 2175 N N . TRP A 1 291 ? -4.653 -2.962 -18.287 1.00 51.38 291 TRP A N 1
ATOM 2176 C CA . TRP A 1 291 ? -5.027 -2.325 -17.017 1.00 51.38 291 TRP A CA 1
ATOM 2177 C C . TRP A 1 291 ? -5.797 -1.019 -17.157 1.00 51.38 291 TRP A C 1
ATOM 2179 O O . TRP A 1 291 ? -6.822 -0.874 -16.496 1.00 51.38 291 TRP A O 1
ATOM 2189 N N . LEU A 1 292 ? -5.401 -0.103 -18.042 1.00 53.97 292 LEU A N 1
ATOM 2190 C CA . LEU A 1 292 ? -6.217 1.085 -18.326 1.00 53.97 292 LEU A CA 1
ATOM 2191 C C . LEU A 1 292 ? -7.334 0.762 -19.328 1.00 53.97 292 LEU A C 1
ATOM 2193 O O . LEU A 1 292 ? -8.494 1.077 -19.055 1.00 53.97 292 LEU A O 1
ATOM 2197 N N . GLU A 1 293 ? -7.031 0.039 -20.416 1.00 61.22 293 GLU A N 1
ATOM 2198 C CA . GLU A 1 293 ? -8.049 -0.347 -21.404 1.00 61.22 293 GLU A CA 1
ATOM 2199 C C . GLU A 1 293 ? -9.071 -1.316 -20.816 1.00 61.22 293 GLU A C 1
ATOM 2201 O O . GLU A 1 293 ? -10.260 -1.168 -21.067 1.00 61.22 293 GLU A O 1
ATOM 2206 N N . LEU A 1 294 ? -8.656 -2.277 -19.987 1.00 66.38 294 LEU A N 1
ATOM 2207 C CA . LEU A 1 294 ? -9.585 -3.242 -19.401 1.00 66.38 294 LEU A CA 1
ATOM 2208 C C . LEU A 1 294 ? -10.461 -2.623 -18.306 1.00 66.38 294 LEU A C 1
ATOM 2210 O O . LEU A 1 294 ? -11.617 -3.018 -18.156 1.00 66.38 294 LEU A O 1
ATOM 2214 N N . LEU A 1 295 ? -9.952 -1.637 -17.557 1.00 66.75 295 LEU A N 1
ATOM 2215 C CA . LEU A 1 295 ? -10.765 -0.889 -16.597 1.00 66.75 295 LEU A CA 1
ATOM 2216 C C . LEU A 1 295 ? -11.809 -0.022 -17.293 1.00 66.75 295 LEU A C 1
ATOM 2218 O O . LEU A 1 295 ? -12.969 -0.022 -16.874 1.00 66.75 295 LEU A O 1
ATOM 2222 N N . GLU A 1 296 ? -11.427 0.659 -18.371 1.00 75.81 296 GLU A N 1
ATOM 2223 C CA . GLU A 1 296 ? -12.368 1.414 -19.199 1.00 75.81 296 GLU A CA 1
ATOM 2224 C C . GLU A 1 296 ? -13.344 0.487 -19.934 1.00 75.81 296 GLU A C 1
ATOM 2226 O O . GLU A 1 296 ? -14.544 0.738 -19.936 1.00 75.81 296 GLU A O 1
ATOM 2231 N N . GLN A 1 297 ? -12.892 -0.642 -20.484 1.00 78.56 297 GLN A N 1
ATOM 2232 C CA . GLN A 1 297 ? -13.764 -1.650 -21.100 1.00 78.56 297 GLN A CA 1
ATOM 2233 C C . GLN A 1 297 ? -14.748 -2.237 -20.083 1.00 78.56 297 GLN A C 1
ATOM 2235 O O . GLN A 1 297 ? -15.925 -2.407 -20.401 1.00 78.56 297 GLN A O 1
ATOM 2240 N N . LEU A 1 298 ? -14.308 -2.511 -18.851 1.00 79.31 298 LEU A N 1
ATOM 2241 C CA . LEU A 1 298 ? -15.181 -2.981 -17.777 1.00 79.31 298 LEU A CA 1
ATOM 2242 C C . LEU A 1 298 ? -16.218 -1.915 -17.401 1.00 79.31 298 LEU A C 1
ATOM 2244 O O . LEU A 1 298 ? -17.396 -2.241 -17.241 1.00 79.31 298 LEU A O 1
ATOM 2248 N N . ARG A 1 299 ? -15.812 -0.641 -17.322 1.00 82.69 299 ARG A N 1
ATOM 2249 C CA . ARG A 1 299 ? -16.710 0.510 -17.117 1.00 82.69 299 ARG A CA 1
ATOM 2250 C C . ARG A 1 299 ? -17.712 0.680 -18.250 1.00 82.69 299 ARG A C 1
ATOM 2252 O O . ARG A 1 299 ? -18.886 0.930 -17.984 1.00 82.69 299 ARG A O 1
ATOM 2259 N N . ASN A 1 300 ? -17.278 0.443 -19.480 1.00 82.56 300 ASN A N 1
ATOM 2260 C CA . ASN A 1 300 ? -18.101 0.498 -20.684 1.00 82.56 300 ASN A CA 1
ATOM 2261 C C . ASN A 1 300 ? -18.915 -0.789 -20.925 1.00 82.56 300 ASN A C 1
ATOM 2263 O O . ASN A 1 300 ? -19.705 -0.843 -21.866 1.00 82.56 300 ASN A O 1
ATOM 2267 N N . THR A 1 301 ? -18.797 -1.805 -20.056 1.00 85.81 301 THR A N 1
ATOM 2268 C CA . THR A 1 301 ? -19.570 -3.060 -20.121 1.00 85.81 301 THR A CA 1
ATOM 2269 C C . THR A 1 301 ? -20.416 -3.272 -18.852 1.00 85.81 301 THR A C 1
ATOM 2271 O O . THR A 1 301 ? -20.255 -4.273 -18.146 1.00 85.81 301 THR A O 1
ATOM 2274 N N . PRO A 1 302 ? -21.381 -2.383 -18.540 1.00 86.69 302 PRO A N 1
ATOM 2275 C CA . PRO A 1 302 ? -22.200 -2.500 -17.328 1.00 86.69 302 PRO A CA 1
ATOM 2276 C C . PRO A 1 302 ? -23.014 -3.804 -17.280 1.00 86.69 302 PRO A C 1
ATOM 2278 O O . PRO A 1 302 ? -23.240 -4.355 -16.204 1.00 86.69 302 PRO A O 1
ATOM 2281 N N . ALA A 1 303 ? -23.376 -4.359 -18.442 1.00 89.88 303 ALA A N 1
ATOM 2282 C CA . ALA A 1 303 ? -24.072 -5.640 -18.541 1.00 89.88 303 ALA A CA 1
ATOM 2283 C C . ALA A 1 303 ? -23.287 -6.812 -17.918 1.00 89.88 303 ALA A C 1
ATOM 2285 O O . ALA A 1 303 ? -23.900 -7.731 -17.374 1.00 89.88 303 ALA A O 1
ATOM 2286 N N . LEU A 1 304 ? -21.947 -6.787 -17.966 1.00 89.19 304 LEU A N 1
ATOM 2287 C CA . LEU A 1 304 ? -21.111 -7.801 -17.319 1.00 89.19 304 LEU A CA 1
ATOM 2288 C C . LEU A 1 304 ? -21.172 -7.671 -15.792 1.00 89.19 304 LEU A C 1
ATOM 2290 O O . LEU A 1 304 ? -21.304 -8.679 -15.102 1.00 89.19 304 LEU A O 1
ATOM 2294 N N . LEU A 1 305 ? -21.125 -6.445 -15.264 1.00 87.94 305 LEU A N 1
ATOM 2295 C CA . LEU A 1 305 ? -21.227 -6.199 -13.823 1.00 87.94 305 LEU A CA 1
ATOM 2296 C C . LEU A 1 305 ? -22.579 -6.678 -13.278 1.00 87.94 305 LEU A C 1
ATOM 2298 O O . LEU A 1 305 ? -22.609 -7.418 -12.295 1.00 87.94 305 LEU A O 1
ATOM 2302 N N . SER A 1 306 ? -23.678 -6.354 -13.969 1.00 90.06 306 SER A N 1
ATOM 2303 C CA . SER A 1 306 ? -25.016 -6.846 -13.615 1.00 90.06 306 SER A CA 1
ATOM 2304 C C . SER A 1 306 ? -25.120 -8.371 -13.707 1.00 90.06 306 SER A C 1
ATOM 2306 O O . SER A 1 306 ? -25.734 -9.003 -12.850 1.00 90.06 306 SER A O 1
ATOM 2308 N N . ALA A 1 307 ? -24.494 -8.989 -14.716 1.00 89.38 307 ALA A N 1
ATOM 2309 C CA . ALA A 1 307 ? -24.479 -10.444 -14.849 1.00 89.38 307 ALA A CA 1
ATOM 2310 C C . ALA A 1 307 ? -23.717 -11.125 -13.700 1.00 89.38 307 ALA A C 1
ATOM 2312 O O . ALA A 1 307 ? -24.185 -12.134 -13.177 1.00 89.38 307 ALA A O 1
ATOM 2313 N N . VAL A 1 308 ? -22.570 -10.579 -13.279 1.00 88.75 308 VAL A N 1
ATOM 2314 C CA . VAL A 1 308 ? -21.789 -11.096 -12.140 1.00 88.75 308 VAL A CA 1
ATOM 2315 C C . VAL A 1 308 ? -22.549 -10.951 -10.823 1.00 88.75 308 VAL A C 1
ATOM 2317 O O . VAL A 1 308 ? -22.484 -11.850 -9.982 1.00 88.75 308 VAL A O 1
ATOM 2320 N N . GLU A 1 309 ? -23.269 -9.846 -10.637 1.00 89.38 309 GLU A N 1
ATOM 2321 C CA . GLU A 1 309 ? -24.092 -9.606 -9.449 1.00 89.38 309 GLU A CA 1
ATOM 2322 C C . GLU A 1 309 ? -25.256 -10.600 -9.344 1.00 89.38 309 GLU A C 1
ATOM 2324 O O . GLU A 1 309 ? -25.487 -11.145 -8.266 1.00 89.38 309 GLU A O 1
ATOM 2329 N N . ALA A 1 310 ? -25.909 -10.910 -10.468 1.00 89.75 310 ALA A N 1
ATOM 2330 C CA . ALA A 1 310 ? -27.011 -11.870 -10.536 1.00 89.75 310 ALA A CA 1
ATOM 2331 C C . ALA A 1 310 ? -26.580 -13.348 -10.410 1.00 89.75 310 ALA A C 1
ATOM 2333 O O . ALA A 1 310 ? -27.420 -14.201 -10.128 1.00 89.75 310 ALA A O 1
ATOM 2334 N N . CYS A 1 311 ? -25.299 -13.669 -10.630 1.00 88.38 311 CYS A N 1
ATOM 2335 C CA . CYS A 1 311 ? -24.790 -15.038 -10.520 1.00 88.38 311 CYS A CA 1
ATOM 2336 C C . CYS A 1 311 ? -24.736 -15.521 -9.063 1.00 88.38 311 CYS A C 1
ATOM 2338 O O . CYS A 1 311 ? -24.342 -14.789 -8.151 1.00 88.38 311 CYS A O 1
ATOM 2340 N N . SER A 1 312 ? -25.009 -16.808 -8.862 1.00 86.62 312 SER A N 1
ATOM 2341 C CA . SER A 1 312 ? -24.702 -17.494 -7.604 1.00 86.62 312 SER A CA 1
ATOM 2342 C C . SER A 1 312 ? -23.187 -17.614 -7.377 1.00 86.62 312 SER A C 1
ATOM 2344 O O . SER A 1 312 ? -22.371 -17.474 -8.292 1.00 86.62 312 SER A O 1
ATOM 2346 N N . GLU A 1 313 ? -22.778 -17.902 -6.139 1.00 78.56 313 GLU A N 1
ATOM 2347 C CA . GLU A 1 313 ? -21.364 -18.112 -5.806 1.00 78.56 313 GLU A CA 1
ATOM 2348 C C . GLU A 1 313 ? -20.735 -19.265 -6.607 1.00 78.56 313 GLU A C 1
ATOM 2350 O O . GLU A 1 313 ? -19.624 -19.131 -7.120 1.00 78.56 313 GLU A O 1
ATOM 2355 N N . THR A 1 314 ? -21.470 -20.361 -6.806 1.00 77.12 314 THR A N 1
ATOM 2356 C CA . THR A 1 314 ? -21.013 -21.514 -7.595 1.00 77.12 314 THR A CA 1
ATOM 2357 C C . THR A 1 314 ? -20.810 -21.163 -9.072 1.00 77.12 314 THR A C 1
ATOM 2359 O O . THR A 1 314 ? -19.821 -21.583 -9.680 1.00 77.12 314 THR A O 1
ATOM 2362 N N . GLU A 1 315 ? -21.686 -20.342 -9.653 1.00 76.06 315 GLU A N 1
ATOM 2363 C CA . GLU A 1 315 ? -21.551 -19.857 -11.032 1.00 76.06 315 GLU A CA 1
ATOM 2364 C C . GLU A 1 315 ? -20.370 -18.896 -11.196 1.00 76.06 315 GLU A C 1
ATOM 2366 O O . GLU A 1 315 ? -19.638 -18.994 -12.187 1.00 76.06 315 GLU A O 1
ATOM 2371 N N . ARG A 1 316 ? -20.125 -18.021 -10.209 1.00 80.00 316 ARG A N 1
ATOM 2372 C CA . ARG A 1 316 ? -18.948 -17.136 -10.191 1.00 80.00 316 ARG A CA 1
ATOM 2373 C C . ARG A 1 316 ? -17.638 -17.915 -10.095 1.00 80.00 316 ARG A C 1
ATOM 2375 O O . ARG A 1 316 ? -16.667 -17.537 -10.742 1.00 80.00 316 ARG A O 1
ATOM 2382 N N . VAL A 1 317 ? -17.601 -19.021 -9.351 1.00 65.31 317 VAL A N 1
ATOM 2383 C CA . VAL A 1 317 ? -16.419 -19.901 -9.297 1.00 65.31 317 VAL A CA 1
ATOM 2384 C C . VAL A 1 317 ? -16.213 -20.632 -10.626 1.00 65.31 317 VAL A C 1
ATOM 2386 O O . VAL A 1 317 ? -15.090 -20.697 -11.124 1.00 65.31 317 VAL A O 1
ATOM 2389 N N . SER A 1 318 ? -17.284 -21.149 -11.235 1.00 72.69 318 SER A N 1
ATOM 2390 C CA . SER A 1 318 ? -17.201 -21.888 -12.502 1.00 72.69 318 SER A CA 1
ATOM 2391 C C . SER A 1 318 ? -16.840 -20.998 -13.698 1.00 72.69 318 SER A C 1
ATOM 2393 O O . SER A 1 318 ? -16.153 -21.452 -14.612 1.00 72.69 318 SER A O 1
ATOM 2395 N N . GLN A 1 319 ? -17.326 -19.752 -13.725 1.00 80.69 319 GLN A N 1
ATOM 2396 C CA . GLN A 1 319 ? -17.144 -18.744 -14.785 1.00 80.69 319 GLN A CA 1
ATOM 2397 C C . GLN A 1 319 ? -17.623 -19.152 -16.190 1.00 80.69 319 GLN A C 1
ATOM 2399 O O . GLN A 1 319 ? -17.641 -18.316 -17.092 1.00 80.69 319 GLN A O 1
ATOM 2404 N N . LYS A 1 320 ? -18.049 -20.404 -16.399 1.00 74.44 320 LYS A N 1
ATOM 2405 C CA . LYS A 1 320 ? -18.369 -20.981 -17.711 1.00 74.44 320 LYS A CA 1
ATOM 2406 C C . LYS A 1 320 ? -19.444 -20.193 -18.462 1.00 74.44 320 LYS A C 1
ATOM 2408 O O . LYS A 1 320 ? -19.276 -19.925 -19.646 1.00 74.44 320 LYS A O 1
ATOM 2413 N N . HIS A 1 321 ? -20.522 -19.801 -17.780 1.00 80.88 321 HIS A N 1
ATOM 2414 C CA . HIS A 1 321 ? -21.613 -19.039 -18.396 1.00 80.88 321 HIS A CA 1
ATOM 2415 C C . HIS A 1 321 ? -21.193 -17.602 -18.750 1.00 80.88 321 HIS A C 1
ATOM 2417 O O . HIS A 1 321 ? -21.521 -17.104 -19.823 1.00 80.88 321 HIS A O 1
ATOM 2423 N N . LEU A 1 322 ? -20.426 -16.948 -17.873 1.00 78.38 322 LEU A N 1
ATOM 2424 C CA . LEU A 1 322 ? -19.959 -15.575 -18.078 1.00 78.38 322 LEU A CA 1
ATOM 2425 C C . LEU A 1 322 ? -18.926 -15.496 -19.212 1.00 78.38 322 LEU A C 1
ATOM 2427 O O . LEU A 1 322 ? -19.051 -14.655 -20.097 1.00 78.38 322 LEU A O 1
ATOM 2431 N N . ARG A 1 323 ? -17.964 -16.426 -19.247 1.00 81.00 323 ARG A N 1
ATOM 2432 C CA . ARG A 1 323 ? -16.928 -16.509 -20.294 1.00 81.00 323 ARG A CA 1
ATOM 2433 C C . ARG A 1 323 ? -17.470 -16.899 -21.670 1.00 81.00 323 ARG A C 1
ATOM 2435 O O . ARG A 1 323 ? -16.797 -16.678 -22.667 1.00 81.00 323 ARG A O 1
ATOM 2442 N N . ALA A 1 324 ? -18.675 -17.466 -21.738 1.00 82.50 324 ALA A N 1
ATOM 2443 C CA . ALA A 1 324 ? -19.356 -17.710 -23.009 1.00 82.50 324 ALA A CA 1
ATOM 2444 C C . ALA A 1 324 ? -19.936 -16.425 -23.631 1.00 82.50 324 ALA A C 1
ATOM 2446 O O . ALA A 1 324 ? -20.240 -16.413 -24.820 1.00 82.50 324 ALA A O 1
ATOM 2447 N N . ARG A 1 325 ? -20.122 -15.361 -22.835 1.00 85.31 325 ARG A N 1
ATOM 2448 C CA . ARG A 1 325 ? -20.780 -14.106 -23.243 1.00 85.31 325 ARG A CA 1
ATOM 2449 C C . ARG A 1 325 ? -19.844 -12.898 -23.240 1.00 85.31 325 ARG A C 1
ATOM 2451 O O . ARG A 1 325 ? -20.122 -11.933 -23.941 1.00 85.31 325 ARG A O 1
ATOM 2458 N N . PHE A 1 326 ? -18.765 -12.947 -22.463 1.00 81.19 326 PHE A N 1
ATOM 2459 C CA . PHE A 1 326 ? -17.827 -11.843 -22.273 1.00 81.19 326 PHE A CA 1
ATOM 2460 C C . PHE A 1 326 ? -16.372 -12.342 -22.304 1.00 81.19 326 PHE A C 1
ATOM 2462 O O . PHE A 1 326 ? -16.127 -13.502 -21.954 1.00 81.19 326 PHE A O 1
ATOM 2469 N N . PRO A 1 327 ? -15.395 -11.485 -22.666 1.00 77.62 327 PRO A N 1
ATOM 2470 C CA . PRO A 1 327 ? -13.975 -11.832 -22.628 1.00 77.62 327 PRO A CA 1
ATOM 2471 C C . PRO A 1 327 ? -13.534 -12.332 -21.247 1.00 77.62 327 PRO A C 1
ATOM 2473 O O . PRO A 1 327 ? -13.919 -11.773 -20.219 1.00 77.62 327 PRO A O 1
ATOM 2476 N N . ALA A 1 328 ? -12.716 -13.387 -21.214 1.00 68.69 328 ALA A N 1
ATOM 2477 C CA . ALA A 1 328 ? -12.360 -14.071 -19.969 1.00 68.69 328 ALA A CA 1
ATOM 2478 C C . ALA A 1 328 ? -11.641 -13.165 -18.953 1.00 68.69 328 ALA A C 1
ATOM 2480 O O . ALA A 1 328 ? -11.896 -13.274 -17.752 1.00 68.69 328 ALA A O 1
ATOM 2481 N N . GLU A 1 329 ? -10.798 -12.257 -19.440 1.00 63.16 329 GLU A N 1
ATOM 2482 C CA . GLU A 1 329 ? -10.062 -11.283 -18.629 1.00 63.16 329 GLU A CA 1
ATOM 2483 C C . GLU A 1 329 ? -11.019 -10.284 -17.948 1.00 63.16 329 GLU A C 1
ATOM 2485 O O . GLU A 1 329 ? -10.970 -10.111 -16.730 1.00 63.16 329 GLU A O 1
ATOM 2490 N N . LEU A 1 330 ? -11.995 -9.738 -18.689 1.00 73.25 330 LEU A N 1
ATOM 2491 C CA . LEU A 1 330 ? -13.039 -8.864 -18.137 1.00 73.25 330 LEU A CA 1
ATOM 2492 C C . LEU A 1 330 ? -13.905 -9.579 -17.096 1.00 73.25 330 LEU A C 1
ATOM 2494 O O . LEU A 1 330 ? -14.232 -8.999 -16.062 1.00 73.25 330 LEU A O 1
ATOM 2498 N N . VAL A 1 331 ? -14.264 -10.846 -17.337 1.00 73.38 331 VAL A N 1
ATOM 2499 C CA . VAL A 1 331 ? -15.031 -11.656 -16.374 1.00 73.38 331 VAL A CA 1
ATOM 2500 C C . VAL A 1 331 ? -14.263 -11.817 -15.063 1.00 73.38 331 VAL A C 1
ATOM 2502 O O . VAL A 1 331 ? -14.855 -11.681 -13.989 1.00 73.38 331 VAL A O 1
ATOM 2505 N N . ARG A 1 332 ? -12.953 -12.087 -15.131 1.00 73.94 332 ARG A N 1
ATOM 2506 C CA . ARG A 1 332 ? -12.107 -12.226 -13.940 1.00 73.94 332 ARG A CA 1
ATOM 2507 C C . ARG A 1 332 ? -12.073 -10.928 -13.136 1.00 73.94 332 ARG A C 1
ATOM 2509 O O . ARG A 1 332 ? -12.308 -10.973 -11.928 1.00 73.94 332 ARG A O 1
ATOM 2516 N N . GLU A 1 333 ? -11.850 -9.793 -13.794 1.00 73.00 333 GLU A N 1
ATOM 2517 C CA . GLU A 1 333 ? -11.808 -8.495 -13.115 1.00 73.00 333 GLU A CA 1
ATOM 2518 C C . GLU A 1 333 ? -13.174 -8.072 -12.567 1.00 73.00 333 GLU A C 1
ATOM 2520 O O . GLU A 1 333 ? -13.256 -7.576 -11.445 1.00 73.00 333 GLU A O 1
ATOM 2525 N N . ALA A 1 334 ? -14.266 -8.345 -13.283 1.00 80.31 334 ALA A N 1
ATOM 2526 C CA . ALA A 1 334 ? -15.621 -8.089 -12.801 1.00 80.31 334 ALA A CA 1
ATOM 2527 C C . ALA A 1 334 ? -15.939 -8.882 -11.520 1.00 80.31 334 ALA A C 1
ATOM 2529 O O . ALA A 1 334 ? -16.516 -8.338 -10.577 1.00 80.31 334 ALA A O 1
ATOM 2530 N N . ILE A 1 335 ? -15.530 -10.156 -11.450 1.00 77.38 335 ILE A N 1
ATOM 2531 C CA . ILE A 1 335 ? -15.686 -10.994 -10.250 1.00 77.38 335 ILE A CA 1
ATOM 2532 C C . ILE A 1 335 ? -14.805 -10.478 -9.107 1.00 77.38 335 ILE A C 1
ATOM 2534 O O . ILE A 1 335 ? -15.271 -10.391 -7.969 1.00 77.38 335 ILE A O 1
ATOM 2538 N N . ALA A 1 336 ? -13.553 -10.110 -9.391 1.00 76.69 336 ALA A N 1
ATOM 2539 C CA . ALA A 1 336 ? -12.640 -9.558 -8.391 1.00 76.69 336 ALA A CA 1
ATOM 2540 C C . ALA A 1 336 ? -13.162 -8.229 -7.819 1.00 76.69 336 ALA A C 1
ATOM 2542 O O . ALA A 1 336 ? -13.159 -8.039 -6.598 1.00 76.69 336 ALA A O 1
ATOM 2543 N N . LEU A 1 337 ? -13.674 -7.349 -8.683 1.00 84.94 337 LEU A N 1
ATOM 2544 C CA . LEU A 1 337 ? -14.324 -6.098 -8.308 1.00 84.94 337 LEU A CA 1
ATOM 2545 C C . LEU A 1 337 ? -15.570 -6.365 -7.462 1.00 84.94 337 LEU A C 1
ATOM 2547 O O . LEU A 1 337 ? -15.693 -5.794 -6.383 1.00 84.94 337 LEU A O 1
ATOM 2551 N N . HIS A 1 338 ? -16.454 -7.273 -7.884 1.00 87.56 338 HIS A N 1
ATOM 2552 C CA . HIS A 1 338 ? -17.636 -7.651 -7.105 1.00 87.56 338 HIS A CA 1
ATOM 2553 C C . HIS A 1 338 ? -17.255 -8.146 -5.699 1.00 87.56 338 HIS A C 1
ATOM 2555 O O . HIS A 1 338 ? -17.793 -7.659 -4.707 1.00 87.56 338 HIS A O 1
ATOM 2561 N N . ALA A 1 339 ? -16.272 -9.044 -5.585 1.00 82.06 339 ALA A N 1
ATOM 2562 C CA . ALA A 1 339 ? -15.797 -9.540 -4.293 1.00 82.06 339 ALA A CA 1
ATOM 2563 C C . ALA A 1 339 ? -15.161 -8.440 -3.420 1.00 82.06 339 ALA A C 1
ATOM 2565 O O . ALA A 1 339 ? -15.276 -8.473 -2.193 1.00 82.06 339 ALA A O 1
ATOM 2566 N N . ALA A 1 340 ? -14.482 -7.459 -4.023 1.00 85.31 340 ALA A N 1
ATOM 2567 C CA . ALA A 1 340 ? -13.982 -6.290 -3.303 1.00 85.31 340 ALA A CA 1
ATOM 2568 C C . ALA A 1 340 ? -15.136 -5.403 -2.804 1.00 85.31 340 ALA A C 1
ATOM 2570 O O . ALA A 1 340 ? -15.152 -5.042 -1.631 1.00 85.31 340 ALA A O 1
ATOM 2571 N N . ARG A 1 341 ? -16.144 -5.135 -3.641 1.00 92.31 341 ARG A N 1
ATOM 2572 C CA . ARG A 1 341 ? -17.338 -4.349 -3.279 1.00 92.31 341 ARG A CA 1
ATOM 2573 C C . ARG A 1 341 ? -18.127 -4.973 -2.126 1.00 92.31 341 ARG A C 1
ATOM 2575 O O . ARG A 1 341 ? -18.508 -4.263 -1.202 1.00 92.31 341 ARG A O 1
ATOM 2582 N N . GLN A 1 342 ? -18.296 -6.298 -2.129 1.00 92.25 342 GLN A N 1
ATOM 2583 C CA . GLN A 1 342 ? -18.941 -7.020 -1.022 1.00 92.25 342 GLN A CA 1
ATOM 2584 C C . GLN A 1 342 ? -18.180 -6.840 0.298 1.00 92.25 342 GLN A C 1
ATOM 2586 O O . GLN A 1 342 ? -18.779 -6.546 1.328 1.00 92.25 342 GLN A O 1
ATOM 2591 N N . ARG A 1 343 ? -16.845 -6.951 0.270 1.00 89.50 343 ARG A N 1
ATOM 2592 C CA . ARG A 1 343 ? -16.011 -6.731 1.465 1.00 89.50 343 ARG A CA 1
ATOM 2593 C C . ARG A 1 343 ? -16.006 -5.273 1.931 1.00 89.50 343 ARG A C 1
ATOM 2595 O O . ARG A 1 343 ? -15.887 -5.029 3.125 1.00 89.50 343 ARG A O 1
ATOM 2602 N N . ALA A 1 344 ? -16.147 -4.320 1.014 1.00 93.25 344 ALA A N 1
ATOM 2603 C CA . ALA A 1 344 ? -16.138 -2.893 1.322 1.00 93.25 344 ALA A CA 1
ATOM 2604 C C . ALA A 1 344 ? -17.435 -2.385 1.980 1.00 93.25 344 ALA A C 1
ATOM 2606 O O . ALA A 1 344 ? -17.423 -1.299 2.555 1.00 93.25 344 ALA A O 1
ATOM 2607 N N . ALA A 1 345 ? -18.530 -3.156 1.942 1.00 94.00 345 ALA A N 1
ATOM 2608 C CA . ALA A 1 345 ? -19.859 -2.722 2.388 1.00 94.00 345 ALA A CA 1
ATOM 2609 C C . ALA A 1 345 ? -19.916 -2.216 3.840 1.00 94.00 345 ALA A C 1
ATOM 2611 O O . ALA A 1 345 ? -20.689 -1.313 4.142 1.00 94.00 345 ALA A O 1
ATOM 2612 N N . ALA A 1 346 ? -19.087 -2.765 4.734 1.00 88.69 346 ALA A N 1
ATOM 2613 C CA . ALA A 1 346 ? -19.038 -2.340 6.134 1.00 88.69 346 ALA A CA 1
ATOM 2614 C C . ALA A 1 346 ? -18.230 -1.047 6.362 1.00 88.69 346 ALA A C 1
ATOM 2616 O O . ALA A 1 346 ? -18.339 -0.441 7.425 1.00 88.69 346 ALA A O 1
ATOM 2617 N N . SER A 1 347 ? -17.387 -0.643 5.407 1.00 89.38 347 SER A N 1
ATOM 2618 C CA . SER A 1 347 ? -16.394 0.427 5.595 1.00 89.38 347 SER A CA 1
ATOM 2619 C C . SER A 1 347 ? -16.566 1.610 4.647 1.00 89.38 347 SER A C 1
ATOM 2621 O O . SER A 1 347 ? -15.969 2.657 4.893 1.00 89.38 347 SER A O 1
ATOM 2623 N N . PHE A 1 348 ? -17.367 1.461 3.589 1.00 95.19 348 PHE A N 1
ATOM 2624 C CA . PHE A 1 348 ? -17.580 2.487 2.575 1.00 95.19 348 PHE A CA 1
ATOM 2625 C C . PHE A 1 348 ? -19.066 2.648 2.234 1.00 95.19 348 PHE A C 1
ATOM 2627 O O . PHE A 1 348 ? -19.747 1.650 1.977 1.00 95.19 348 PHE A O 1
ATOM 2634 N N . PRO A 1 349 ? -19.578 3.889 2.157 1.00 94.12 349 PRO A N 1
ATOM 2635 C CA . PRO A 1 349 ? -20.872 4.137 1.542 1.00 94.12 349 PRO A CA 1
ATOM 2636 C C . PRO A 1 349 ? -20.793 3.838 0.041 1.00 94.12 349 PRO A C 1
ATOM 2638 O O . PRO A 1 349 ? -19.720 3.882 -0.558 1.00 94.12 349 PRO A O 1
ATOM 2641 N N . ALA A 1 350 ? -21.933 3.493 -0.562 1.00 93.56 350 ALA A N 1
ATOM 2642 C CA . ALA A 1 350 ? -22.021 3.142 -1.982 1.00 93.56 350 ALA A CA 1
ATOM 2643 C C . ALA A 1 350 ? -20.992 2.077 -2.433 1.00 93.56 350 ALA A C 1
ATOM 2645 O O . ALA A 1 350 ? -20.587 2.046 -3.591 1.00 93.56 350 ALA A O 1
ATOM 2646 N N . ALA A 1 351 ? -20.578 1.169 -1.538 1.00 94.19 351 ALA A N 1
ATOM 2647 C CA . ALA A 1 351 ? -19.543 0.173 -1.823 1.00 94.19 351 ALA A CA 1
ATOM 2648 C C . ALA A 1 351 ? -19.805 -0.642 -3.101 1.00 94.19 351 ALA A C 1
ATOM 2650 O O . ALA A 1 351 ? -18.860 -1.018 -3.785 1.00 94.19 351 ALA A O 1
ATOM 2651 N N . SER A 1 352 ? -21.072 -0.877 -3.462 1.00 92.19 352 SER A N 1
ATOM 2652 C CA . SER A 1 352 ? -21.482 -1.589 -4.680 1.00 92.19 352 SER A CA 1
ATOM 2653 C C . SER A 1 352 ? -21.168 -0.859 -5.993 1.00 92.19 352 SER A C 1
ATOM 2655 O O . SER A 1 352 ? -21.193 -1.496 -7.048 1.00 92.19 352 SER A O 1
ATOM 2657 N N . THR A 1 353 ? -20.842 0.435 -5.962 1.00 91.94 353 THR A N 1
ATOM 2658 C CA . THR A 1 353 ? -20.521 1.238 -7.154 1.00 91.94 353 THR A CA 1
ATOM 2659 C C . THR A 1 353 ? -19.045 1.628 -7.240 1.00 91.94 353 THR A C 1
ATOM 2661 O O . THR A 1 353 ? -18.577 1.967 -8.326 1.00 91.94 353 THR A O 1
ATOM 2664 N N . LEU A 1 354 ? -18.280 1.494 -6.152 1.00 93.94 354 LEU A N 1
ATOM 2665 C CA . LEU A 1 354 ? -16.863 1.870 -6.108 1.00 93.94 354 LEU A CA 1
ATOM 2666 C C . LEU A 1 354 ? -15.977 1.015 -7.018 1.00 93.94 354 LEU A C 1
ATOM 2668 O O . LEU A 1 354 ? -16.234 -0.165 -7.262 1.00 93.94 354 LEU A O 1
ATOM 2672 N N . TRP A 1 355 ? -14.892 1.608 -7.494 1.00 91.69 355 TRP A N 1
ATOM 2673 C CA . TRP A 1 355 ? -13.865 1.006 -8.332 1.00 91.69 355 TRP A CA 1
ATOM 2674 C C . TRP A 1 355 ? -12.687 0.551 -7.480 1.00 91.69 355 TRP A C 1
ATOM 2676 O O . TRP A 1 355 ? -11.725 1.279 -7.248 1.00 91.69 355 TRP A O 1
ATOM 2686 N N . LEU A 1 356 ? -12.759 -0.698 -7.025 1.00 86.69 356 LEU A N 1
ATOM 2687 C CA . LEU A 1 356 ? -11.855 -1.258 -6.023 1.00 86.69 356 LEU A CA 1
ATOM 2688 C C . LEU A 1 356 ? -10.941 -2.340 -6.604 1.00 86.69 356 LEU A C 1
ATOM 2690 O O . LEU A 1 356 ? -11.261 -2.990 -7.601 1.00 86.69 356 LEU A O 1
ATOM 2694 N N . THR A 1 357 ? -9.817 -2.568 -5.932 1.00 80.00 357 THR A N 1
ATOM 2695 C CA . THR A 1 357 ? -9.018 -3.794 -6.053 1.00 80.00 357 THR A CA 1
ATOM 2696 C C . THR A 1 357 ? -8.926 -4.450 -4.682 1.00 80.00 357 THR A C 1
ATOM 2698 O O . THR A 1 357 ? -9.193 -3.817 -3.660 1.00 80.00 357 THR A O 1
ATOM 2701 N N . ARG A 1 358 ? -8.535 -5.728 -4.629 1.00 77.00 358 ARG A N 1
ATOM 2702 C CA . ARG A 1 358 ? -8.304 -6.404 -3.347 1.00 77.00 358 ARG A CA 1
ATOM 2703 C C . ARG A 1 358 ? -7.250 -5.680 -2.505 1.00 77.00 358 ARG A C 1
ATOM 2705 O O . ARG A 1 358 ? -7.508 -5.429 -1.337 1.00 77.00 358 ARG A O 1
ATOM 2712 N N . VAL A 1 359 ? -6.099 -5.383 -3.105 1.00 72.38 359 VAL A N 1
ATOM 2713 C CA . VAL A 1 359 ? -4.967 -4.745 -2.418 1.00 72.38 359 VAL A CA 1
ATOM 2714 C C . VAL A 1 359 ? -5.333 -3.322 -2.010 1.00 72.38 359 VAL A C 1
ATOM 2716 O O . VAL A 1 359 ? -5.186 -2.975 -0.845 1.00 72.38 359 VAL A O 1
ATOM 2719 N N . GLY A 1 360 ? -5.925 -2.552 -2.929 1.00 80.56 360 GLY A N 1
ATOM 2720 C CA . GLY A 1 360 ? -6.372 -1.190 -2.650 1.00 80.56 360 GLY A CA 1
ATOM 2721 C C . GLY A 1 360 ? -7.372 -1.131 -1.498 1.00 80.56 360 GLY A C 1
ATOM 2722 O O . GLY A 1 360 ? -7.221 -0.299 -0.618 1.00 80.56 360 GLY A O 1
ATOM 2723 N N . LEU A 1 361 ? -8.339 -2.055 -1.431 1.00 83.19 361 LEU A N 1
ATOM 2724 C CA . LEU A 1 361 ? -9.282 -2.123 -0.308 1.00 83.19 361 LEU A CA 1
ATOM 2725 C C . LEU A 1 361 ? -8.609 -2.508 1.019 1.00 83.19 361 LEU A C 1
ATOM 2727 O O . LEU A 1 361 ? -8.980 -1.982 2.060 1.00 83.19 361 LEU A O 1
ATOM 2731 N N . GLU A 1 362 ? -7.650 -3.437 0.997 1.00 81.88 362 GLU A N 1
ATOM 2732 C CA . GLU A 1 362 ? -6.918 -3.861 2.200 1.00 81.88 362 GLU A CA 1
ATOM 2733 C C . GLU A 1 362 ? -6.037 -2.735 2.779 1.00 81.88 362 GLU A C 1
ATOM 2735 O O . GLU A 1 362 ? -5.739 -2.754 3.973 1.00 81.88 362 GLU A O 1
ATOM 2740 N N . GLN A 1 363 ? -5.640 -1.763 1.951 1.00 82.69 363 GLN A N 1
ATOM 2741 C CA . GLN A 1 363 ? -4.814 -0.612 2.335 1.00 82.69 363 GLN A CA 1
ATOM 2742 C C . GLN A 1 363 ? -5.623 0.673 2.588 1.00 82.69 363 GLN A C 1
ATOM 2744 O O . GLN A 1 363 ? -5.172 1.544 3.336 1.00 82.69 363 GLN A O 1
ATOM 2749 N N . ALA A 1 364 ? -6.816 0.783 2.000 1.00 89.12 364 ALA A N 1
ATOM 2750 C CA . ALA A 1 364 ? -7.620 1.996 2.037 1.00 89.12 364 ALA A CA 1
ATOM 2751 C C . ALA A 1 364 ? -8.055 2.396 3.448 1.00 89.12 364 ALA A C 1
ATOM 2753 O O . ALA A 1 364 ? -8.379 1.571 4.307 1.00 89.12 364 ALA A O 1
ATOM 2754 N N . THR A 1 365 ? -8.125 3.705 3.655 1.00 92.81 365 THR A N 1
ATOM 2755 C CA . THR A 1 365 ? -8.682 4.299 4.866 1.00 92.81 365 THR A CA 1
ATOM 2756 C C . THR A 1 365 ? -10.198 4.113 4.867 1.00 92.81 365 THR A C 1
ATOM 2758 O O . THR A 1 365 ? -10.873 4.463 3.899 1.00 92.81 365 THR A O 1
ATOM 2761 N N . ALA A 1 366 ? -10.754 3.561 5.951 1.00 94.19 366 ALA A N 1
ATOM 2762 C CA . ALA A 1 366 ? -12.204 3.434 6.098 1.00 94.19 366 ALA A CA 1
ATOM 2763 C C . ALA A 1 366 ? -12.873 4.814 5.985 1.00 94.19 366 ALA A C 1
ATOM 2765 O O . ALA A 1 366 ? -12.356 5.792 6.529 1.00 94.19 366 ALA A O 1
ATOM 2766 N N . TRP A 1 367 ? -14.037 4.892 5.333 1.00 96.75 367 TRP A N 1
ATOM 2767 C CA . TRP A 1 367 ? -14.660 6.173 4.981 1.00 96.75 367 TRP A CA 1
ATOM 2768 C C . TRP A 1 367 ? -14.839 7.113 6.178 1.00 96.75 367 TRP A C 1
ATOM 2770 O O . TRP A 1 367 ? -14.500 8.288 6.095 1.00 96.75 367 TRP A O 1
ATOM 2780 N N . THR A 1 368 ? -15.304 6.595 7.318 1.00 96.50 368 THR A N 1
ATOM 2781 C CA . THR A 1 368 ? -15.500 7.393 8.538 1.00 96.50 368 THR A CA 1
ATOM 2782 C C . THR A 1 368 ? -14.192 8.003 9.057 1.00 96.50 368 THR A C 1
ATOM 2784 O O . THR A 1 368 ? -14.199 9.124 9.557 1.00 96.50 368 THR A O 1
ATOM 2787 N N . VAL A 1 369 ? -13.063 7.301 8.907 1.00 96.62 369 VAL A N 1
ATOM 2788 C CA . VAL A 1 369 ? -11.732 7.798 9.300 1.00 96.62 369 VAL A CA 1
ATOM 2789 C C . VAL A 1 369 ? -11.244 8.858 8.309 1.00 96.62 369 VAL A C 1
ATOM 2791 O O . VAL A 1 369 ? -10.792 9.921 8.729 1.00 96.62 369 VAL A O 1
ATOM 2794 N N . ALA A 1 370 ? -11.394 8.612 7.004 1.00 97.50 370 ALA A N 1
ATOM 2795 C CA . ALA A 1 370 ? -11.033 9.571 5.957 1.00 97.50 370 ALA A CA 1
ATOM 2796 C C . ALA A 1 370 ? -11.830 10.883 6.098 1.00 97.50 370 ALA A C 1
ATOM 2798 O O . ALA A 1 370 ? -11.259 11.974 6.099 1.00 97.50 370 ALA A O 1
ATOM 2799 N N . ALA A 1 371 ? -13.145 10.780 6.315 1.00 97.44 371 ALA A N 1
ATOM 2800 C CA . ALA A 1 371 ? -14.031 11.919 6.540 1.00 97.44 371 ALA A CA 1
ATOM 2801 C C . ALA A 1 371 ? -13.671 12.702 7.811 1.00 97.44 371 ALA A C 1
ATOM 2803 O O . ALA A 1 371 ? -13.687 13.933 7.781 1.00 97.44 371 ALA A O 1
ATOM 2804 N N . HIS A 1 372 ? -13.311 12.009 8.901 1.00 97.56 372 HIS A N 1
ATOM 2805 C CA . HIS A 1 372 ? -12.813 12.639 10.129 1.00 97.56 372 HIS A CA 1
ATOM 2806 C C . HIS A 1 372 ? -11.559 13.469 9.857 1.00 97.56 372 HIS A C 1
ATOM 2808 O O . HIS A 1 372 ? -11.552 14.666 10.143 1.00 97.56 372 HIS A O 1
ATOM 2814 N N . LYS A 1 373 ? -10.535 12.886 9.220 1.00 97.44 373 LYS A N 1
ATOM 2815 C CA . LYS A 1 373 ? -9.299 13.610 8.881 1.00 97.44 373 LYS A CA 1
ATOM 2816 C C . LYS A 1 373 ? -9.568 14.820 7.993 1.00 97.44 373 LYS A C 1
ATOM 2818 O O . LYS A 1 373 ? -9.048 15.901 8.263 1.00 97.44 373 LYS A O 1
ATOM 2823 N N . ALA A 1 374 ? -10.424 14.673 6.982 1.00 98.06 374 ALA A N 1
ATOM 2824 C CA . ALA A 1 374 ? -10.749 15.753 6.057 1.00 98.06 374 ALA A CA 1
ATOM 2825 C C . ALA A 1 374 ? -11.330 16.995 6.756 1.00 98.06 374 ALA A C 1
ATOM 2827 O O . ALA A 1 374 ? -11.118 18.110 6.283 1.00 98.06 374 ALA A O 1
ATOM 2828 N N . THR A 1 375 ? -12.003 16.848 7.907 1.00 97.12 375 THR A N 1
ATOM 2829 C CA . THR A 1 375 ? -12.511 18.006 8.669 1.00 97.12 375 THR A CA 1
ATOM 2830 C C . THR A 1 375 ? -11.412 18.991 9.059 1.00 97.12 375 THR A C 1
ATOM 2832 O O . THR A 1 375 ? -11.650 20.198 9.054 1.00 97.12 375 THR A O 1
ATOM 2835 N N . ARG A 1 376 ? -10.192 18.503 9.312 1.00 96.50 376 ARG A N 1
ATOM 2836 C CA . ARG A 1 376 ? -9.054 19.343 9.698 1.00 96.50 376 ARG A CA 1
ATOM 2837 C C . ARG A 1 376 ? -8.496 20.172 8.545 1.00 96.50 376 ARG A C 1
ATOM 2839 O O . ARG A 1 376 ? -7.851 21.186 8.775 1.00 96.50 376 ARG A O 1
ATOM 2846 N N . PHE A 1 377 ? -8.811 19.782 7.314 1.00 97.62 377 PHE A N 1
ATOM 2847 C CA . PHE A 1 377 ? -8.438 20.499 6.099 1.00 97.62 377 PHE A CA 1
ATOM 2848 C C . PHE A 1 377 ? -9.519 21.486 5.629 1.00 97.62 377 PHE A C 1
ATOM 2850 O O . PHE A 1 377 ? -9.328 22.135 4.612 1.00 97.62 377 PHE A O 1
ATOM 2857 N N . ALA A 1 378 ? -10.633 21.664 6.353 1.00 94.62 378 ALA A N 1
ATOM 2858 C CA . ALA A 1 378 ? -11.785 22.452 5.887 1.00 94.62 378 ALA A CA 1
ATOM 2859 C C . ALA A 1 378 ? -11.494 23.916 5.510 1.00 94.62 378 ALA A C 1
ATOM 2861 O O . ALA A 1 378 ? -12.234 24.494 4.721 1.00 94.62 378 ALA A O 1
ATOM 2862 N N . ASN A 1 379 ? -10.425 24.508 6.049 1.00 92.94 379 ASN A N 1
ATOM 2863 C CA . ASN A 1 379 ? -10.010 25.880 5.738 1.00 92.94 379 ASN A CA 1
ATOM 2864 C C . ASN A 1 379 ? -8.900 25.950 4.671 1.00 92.94 379 ASN A C 1
ATOM 2866 O O . ASN A 1 379 ? -8.354 27.024 4.413 1.00 92.94 379 ASN A O 1
ATOM 2870 N N . ALA A 1 380 ? -8.520 24.819 4.075 1.00 94.75 380 ALA A N 1
ATOM 2871 C CA . ALA A 1 380 ? -7.533 24.772 3.012 1.00 94.75 380 ALA A CA 1
ATOM 2872 C C . ALA A 1 380 ? -8.178 25.144 1.672 1.00 94.75 380 ALA A C 1
ATOM 2874 O O . ALA A 1 380 ? -9.197 24.577 1.282 1.00 94.75 380 ALA A O 1
ATOM 2875 N N . ASN A 1 381 ? -7.542 26.052 0.929 1.00 92.62 381 ASN A N 1
ATOM 2876 C CA . ASN A 1 381 ? -7.932 26.326 -0.458 1.00 92.62 381 ASN A CA 1
ATOM 2877 C C . ASN A 1 381 ? -7.581 25.141 -1.369 1.00 92.62 381 ASN A C 1
ATOM 2879 O O . ASN A 1 381 ? -8.343 24.796 -2.268 1.00 92.62 381 ASN A O 1
ATOM 2883 N N . GLN A 1 382 ? -6.426 24.520 -1.119 1.00 96.12 382 GLN A N 1
ATOM 2884 C CA . GLN A 1 382 ? -5.922 23.385 -1.876 1.00 96.12 382 GLN A CA 1
ATOM 2885 C C . GLN A 1 382 ? -5.112 22.453 -0.968 1.00 96.12 382 GLN A C 1
ATOM 2887 O O . GLN A 1 382 ? -4.431 22.917 -0.050 1.00 96.12 382 GLN A O 1
ATOM 2892 N N . VAL A 1 383 ? -5.191 21.152 -1.238 1.00 98.12 383 VAL A N 1
ATOM 2893 C CA . VAL A 1 383 ? -4.489 20.078 -0.526 1.00 98.12 383 VAL A CA 1
ATOM 2894 C C . VAL A 1 383 ? -3.865 19.128 -1.547 1.00 98.12 383 VAL A C 1
ATOM 2896 O O . VAL A 1 383 ? -4.454 18.884 -2.600 1.00 98.12 383 VAL A O 1
ATOM 2899 N N . ALA A 1 384 ? -2.693 18.574 -1.247 1.00 98.31 384 ALA A N 1
ATOM 2900 C CA . ALA A 1 384 ? -2.149 17.443 -1.997 1.00 98.31 384 ALA A CA 1
ATOM 2901 C C . ALA A 1 384 ? -2.366 16.134 -1.222 1.00 98.31 384 ALA A C 1
ATOM 2903 O O . ALA A 1 384 ? -1.996 16.054 -0.052 1.00 98.31 384 ALA A O 1
ATOM 2904 N N . ASP A 1 385 ? -2.956 15.121 -1.860 1.00 98.38 385 ASP A N 1
ATOM 2905 C CA . ASP A 1 385 ? -3.038 13.755 -1.325 1.00 98.38 385 ASP A CA 1
ATOM 2906 C C . ASP A 1 385 ? -1.955 12.891 -1.983 1.00 98.38 385 ASP A C 1
ATOM 2908 O O . ASP A 1 385 ? -2.018 12.591 -3.177 1.00 98.38 385 ASP A O 1
ATOM 2912 N N . LEU A 1 386 ? -0.923 12.550 -1.216 1.00 97.06 386 LEU A N 1
ATOM 2913 C CA . LEU A 1 386 ? 0.299 11.896 -1.670 1.00 97.06 386 LEU A CA 1
ATOM 2914 C C . LEU A 1 386 ? 0.215 10.392 -1.412 1.00 97.06 386 LEU A C 1
ATOM 2916 O O . LEU A 1 386 ? 0.008 9.968 -0.274 1.00 97.06 386 LEU A O 1
ATOM 2920 N N . CYS A 1 387 ? 0.466 9.592 -2.452 1.00 92.75 387 CYS A N 1
ATOM 2921 C CA . CYS A 1 387 ? 0.221 8.143 -2.453 1.00 92.75 387 CYS A CA 1
ATOM 2922 C C . CYS A 1 387 ? -1.279 7.827 -2.303 1.00 92.75 387 CYS A C 1
ATOM 2924 O O . CYS A 1 387 ? -1.684 7.037 -1.453 1.00 92.75 387 CYS A O 1
ATOM 2926 N N . CYS A 1 388 ? -2.117 8.490 -3.108 1.00 93.88 388 CYS A N 1
ATOM 2927 C CA . CYS A 1 388 ? -3.572 8.508 -2.916 1.00 93.88 388 CYS A CA 1
ATOM 2928 C C . CYS A 1 388 ? -4.274 7.143 -3.094 1.00 93.88 388 CYS A C 1
ATOM 2930 O O . CYS A 1 388 ? -5.419 6.970 -2.651 1.00 93.88 388 CYS A O 1
ATOM 2932 N N . GLY A 1 389 ? -3.629 6.154 -3.728 1.00 91.44 389 GLY A N 1
ATOM 2933 C CA . GLY A 1 389 ? -4.185 4.815 -3.902 1.00 91.44 389 GLY A CA 1
ATOM 2934 C C . GLY A 1 389 ? -5.555 4.839 -4.589 1.00 91.44 389 GLY A C 1
ATOM 2935 O O . GLY A 1 389 ? -5.771 5.533 -5.576 1.00 91.44 389 GLY A O 1
ATOM 2936 N N . ILE A 1 390 ? -6.529 4.091 -4.060 1.00 91.94 390 ILE A N 1
ATOM 2937 C CA . ILE A 1 390 ? -7.900 4.089 -4.609 1.00 91.94 390 ILE A CA 1
ATOM 2938 C C . ILE A 1 390 ? -8.704 5.370 -4.300 1.00 91.94 390 ILE A C 1
ATOM 2940 O O . ILE A 1 390 ? -9.877 5.441 -4.675 1.00 91.94 390 ILE A O 1
ATOM 2944 N N . GLY A 1 391 ? -8.112 6.352 -3.611 1.00 95.88 391 GLY A N 1
ATOM 2945 C CA . GLY A 1 391 ? -8.670 7.690 -3.414 1.00 95.88 391 GLY A CA 1
ATOM 2946 C C . GLY A 1 391 ? -9.657 7.845 -2.258 1.00 95.88 391 GLY A C 1
ATOM 2947 O O . GLY A 1 391 ? -10.516 8.717 -2.334 1.00 95.88 391 GLY A O 1
ATOM 2948 N N . SER A 1 392 ? -9.591 7.027 -1.199 1.00 96.12 392 SER A N 1
ATOM 2949 C CA . SER A 1 392 ? -10.494 7.183 -0.042 1.00 96.12 392 SER A CA 1
ATOM 2950 C C . SER A 1 392 ? -10.307 8.523 0.674 1.00 96.12 392 SER A C 1
ATOM 2952 O O . SER A 1 392 ? -11.289 9.205 0.966 1.00 96.12 392 SER A O 1
ATOM 2954 N N . ASP A 1 393 ? -9.053 8.898 0.939 1.00 97.88 393 ASP A N 1
ATOM 2955 C CA . ASP A 1 393 ? -8.711 10.158 1.600 1.00 97.88 393 ASP A CA 1
ATOM 2956 C C . ASP A 1 393 ? -8.879 11.338 0.635 1.00 97.88 393 ASP A C 1
ATOM 2958 O O . ASP A 1 393 ? -9.572 12.290 0.991 1.00 97.88 393 ASP A O 1
ATOM 2962 N N . ALA A 1 394 ? -8.397 11.242 -0.613 1.00 98.25 394 ALA A N 1
ATOM 2963 C CA . ALA A 1 394 ? -8.665 12.238 -1.656 1.00 98.25 394 ALA A CA 1
ATOM 2964 C C . ALA A 1 394 ? -10.160 12.555 -1.829 1.00 98.25 394 ALA A C 1
ATOM 2966 O O . ALA A 1 394 ? -10.541 13.725 -1.873 1.00 98.25 394 ALA A O 1
ATOM 2967 N N . ALA A 1 395 ? -11.026 11.537 -1.882 1.00 98.44 395 ALA A N 1
ATOM 2968 C CA . ALA A 1 395 ? -12.464 11.746 -2.011 1.00 98.44 395 ALA A CA 1
ATOM 2969 C C . ALA A 1 395 ? -13.037 12.487 -0.794 1.00 98.44 395 ALA A C 1
ATOM 2971 O O . ALA A 1 395 ? -13.810 13.432 -0.960 1.00 98.44 395 ALA A O 1
ATOM 2972 N N . ALA A 1 396 ? -12.628 12.122 0.424 1.00 98.38 396 ALA A N 1
ATOM 2973 C CA . ALA A 1 396 ? -13.055 12.817 1.635 1.00 98.38 396 ALA A CA 1
ATOM 2974 C C . ALA A 1 396 ? -12.540 14.269 1.693 1.00 98.38 396 ALA A C 1
ATOM 2976 O O . ALA A 1 396 ? -13.293 15.173 2.057 1.00 98.38 396 ALA A O 1
ATOM 2977 N N . LEU A 1 397 ? -11.289 14.507 1.293 1.00 98.62 397 LEU A N 1
ATOM 2978 C CA . LEU A 1 397 ? -10.679 15.837 1.203 1.00 98.62 397 LEU A CA 1
ATOM 2979 C C . LEU A 1 397 ? -11.377 16.713 0.154 1.00 98.62 397 LEU A C 1
ATOM 2981 O O . LEU A 1 397 ? -11.612 17.893 0.409 1.00 98.62 397 LEU A O 1
ATOM 2985 N N . SER A 1 398 ? -11.794 16.139 -0.979 1.00 98.38 398 SER A N 1
ATOM 2986 C CA . SER A 1 398 ? -12.471 16.874 -2.061 1.00 98.38 398 SER A CA 1
ATOM 2987 C C . SER A 1 398 ? -13.816 17.480 -1.637 1.00 98.38 398 SER A C 1
ATOM 2989 O O . SER A 1 398 ? -14.263 18.479 -2.200 1.00 98.38 398 SER A O 1
ATOM 2991 N N . LEU A 1 399 ? -14.445 16.932 -0.588 1.00 97.69 399 LEU A N 1
ATOM 2992 C CA . LEU A 1 399 ? -15.652 17.500 0.027 1.00 97.69 399 LEU A CA 1
ATOM 2993 C C . LEU A 1 399 ? -15.382 18.813 0.779 1.00 97.69 399 LEU A C 1
ATOM 2995 O O . LEU A 1 399 ? -16.332 19.471 1.209 1.00 97.69 399 LEU A O 1
ATOM 2999 N N . LYS A 1 400 ? -14.112 19.154 1.014 1.00 96.69 400 LYS A N 1
ATOM 3000 C CA . LYS A 1 400 ? -13.668 20.267 1.861 1.00 96.69 400 LYS A CA 1
ATOM 3001 C C . LYS A 1 400 ? -12.814 21.281 1.107 1.00 96.69 400 LYS A C 1
ATOM 3003 O O . LYS A 1 400 ? -12.944 22.471 1.373 1.00 96.69 400 LYS A O 1
ATOM 3008 N N . SER A 1 401 ? -11.996 20.821 0.164 1.00 96.06 401 SER A N 1
ATOM 3009 C CA . SER A 1 401 ? -10.982 21.631 -0.518 1.00 96.06 401 SER A CA 1
ATOM 3010 C C . SER A 1 401 ? -10.725 21.118 -1.932 1.00 96.06 401 SER A C 1
ATOM 3012 O O . SER A 1 401 ? -11.081 19.985 -2.249 1.00 96.06 401 SER A O 1
ATOM 3014 N N . ALA A 1 402 ? -10.054 21.914 -2.770 1.00 97.88 402 ALA A N 1
ATOM 3015 C CA . ALA A 1 402 ? -9.475 21.393 -4.007 1.00 97.88 402 ALA A CA 1
ATOM 3016 C C . ALA A 1 402 ? -8.325 20.420 -3.681 1.00 97.88 402 ALA A C 1
ATOM 3018 O O . ALA A 1 402 ? -7.508 20.692 -2.801 1.00 97.88 402 ALA A O 1
ATOM 3019 N N . VAL A 1 403 ? -8.249 19.295 -4.385 1.00 98.62 403 VAL A N 1
ATOM 3020 C CA . VAL A 1 403 ? -7.327 18.189 -4.114 1.00 98.62 403 VAL A CA 1
ATOM 3021 C C . VAL A 1 403 ? -6.513 17.862 -5.356 1.00 98.62 403 VAL A C 1
ATOM 3023 O O . VAL A 1 403 ? -7.062 17.535 -6.408 1.00 98.62 403 VAL A O 1
ATOM 3026 N N . LEU A 1 404 ? -5.193 17.889 -5.203 1.00 98.31 404 LEU A N 1
ATOM 3027 C CA . LEU A 1 404 ? -4.251 17.271 -6.127 1.00 98.31 404 LEU A CA 1
ATOM 3028 C C . LEU A 1 404 ? -3.897 15.879 -5.594 1.00 98.31 404 LEU A C 1
ATOM 3030 O O . LEU A 1 404 ? -3.130 15.757 -4.643 1.00 98.31 404 LEU A O 1
ATOM 3034 N N . ALA A 1 405 ? -4.469 14.834 -6.182 1.00 97.88 405 ALA A N 1
ATOM 3035 C CA . ALA A 1 405 ? -4.228 13.455 -5.776 1.00 97.88 405 ALA A CA 1
ATOM 3036 C C . ALA A 1 405 ? -3.117 12.842 -6.636 1.00 97.88 405 ALA A C 1
ATOM 3038 O O . ALA A 1 405 ? -3.227 12.795 -7.864 1.00 97.88 405 ALA A O 1
ATOM 3039 N N . VAL A 1 406 ? -2.038 12.392 -5.994 1.00 92.38 406 VAL A N 1
ATOM 3040 C CA . VAL A 1 406 ? -0.824 11.922 -6.668 1.00 92.38 406 VAL A CA 1
ATOM 3041 C C . VAL A 1 406 ? -0.518 10.482 -6.295 1.00 92.38 406 VAL A C 1
ATOM 3043 O O . VAL A 1 406 ? -0.477 10.119 -5.120 1.00 92.38 406 VAL A O 1
ATOM 3046 N N . ASP A 1 407 ? -0.279 9.658 -7.308 1.00 87.19 407 ASP A N 1
ATOM 3047 C CA . ASP A 1 407 ? 0.162 8.274 -7.155 1.00 87.19 407 ASP A CA 1
ATOM 3048 C C . ASP A 1 407 ? 1.089 7.895 -8.316 1.00 87.19 407 ASP A C 1
ATOM 3050 O O . ASP A 1 407 ? 0.954 8.421 -9.423 1.00 87.19 407 ASP A O 1
ATOM 3054 N N . CYS A 1 408 ? 2.018 6.965 -8.096 1.00 79.38 408 CYS A N 1
ATOM 3055 C CA . CYS A 1 408 ? 2.874 6.458 -9.170 1.00 79.38 408 CYS A CA 1
ATOM 3056 C C . CYS A 1 408 ? 2.117 5.515 -10.124 1.00 79.38 408 CYS A C 1
ATOM 3058 O O . CYS A 1 408 ? 2.592 5.221 -11.218 1.00 79.38 408 CYS A O 1
ATOM 3060 N N . SER A 1 409 ? 0.933 5.050 -9.721 1.00 76.75 409 SER A N 1
ATOM 3061 C CA . SER A 1 409 ? 0.106 4.076 -10.420 1.00 76.75 409 SER A CA 1
ATOM 3062 C C . SER A 1 409 ? -1.065 4.759 -11.142 1.00 76.75 409 SER A C 1
ATOM 3064 O O . SER A 1 409 ? -2.046 5.163 -10.516 1.00 76.75 409 SER A O 1
ATOM 3066 N N . ALA A 1 410 ? -1.026 4.829 -12.480 1.00 75.88 410 ALA A N 1
ATOM 3067 C CA . ALA A 1 410 ? -2.079 5.479 -13.288 1.00 75.88 410 ALA A CA 1
ATOM 3068 C C . ALA A 1 410 ? -3.500 4.922 -13.043 1.00 75.88 410 ALA A C 1
ATOM 3070 O O . ALA A 1 410 ? -4.483 5.648 -12.991 1.00 75.88 410 ALA A O 1
ATOM 3071 N N . ALA A 1 411 ? -3.590 3.625 -12.804 1.00 74.31 411 ALA A N 1
ATOM 3072 C CA . ALA A 1 411 ? -4.705 2.856 -12.267 1.00 74.31 411 ALA A CA 1
ATOM 3073 C C . ALA A 1 411 ? -5.346 3.361 -11.003 1.00 74.31 411 ALA A C 1
ATOM 3075 O O . ALA A 1 411 ? -6.566 3.425 -10.879 1.00 74.31 411 ALA A O 1
ATOM 3076 N N . MET A 1 412 ? -4.485 3.599 -10.016 1.00 85.19 412 MET A N 1
ATOM 3077 C CA . MET A 1 412 ? -4.898 4.080 -8.711 1.00 85.19 412 MET A CA 1
ATOM 3078 C C . MET A 1 412 ? -5.431 5.493 -8.874 1.00 85.19 412 MET A C 1
ATOM 3080 O O . MET A 1 412 ? -6.571 5.723 -8.489 1.00 85.19 412 MET A O 1
ATOM 3084 N N . VAL A 1 413 ? -4.727 6.354 -9.619 1.00 88.38 413 VAL A N 1
ATOM 3085 C CA . VAL A 1 413 ? -5.228 7.688 -9.994 1.00 88.38 413 VAL A CA 1
ATOM 3086 C C . VAL A 1 413 ? -6.587 7.601 -10.698 1.00 88.38 413 VAL A C 1
ATOM 3088 O O . VAL A 1 413 ? -7.538 8.256 -10.278 1.00 88.38 413 VAL A O 1
ATOM 3091 N N . ARG A 1 414 ? -6.746 6.728 -11.702 1.00 87.81 414 ARG A N 1
ATOM 3092 C CA . ARG A 1 414 ? -8.015 6.584 -12.435 1.00 87.81 414 ARG A CA 1
ATOM 3093 C C . ARG A 1 414 ? -9.155 6.070 -11.555 1.00 87.81 414 ARG A C 1
ATOM 3095 O O . ARG A 1 414 ? -10.295 6.514 -11.671 1.00 87.81 414 ARG A O 1
ATOM 3102 N N . ARG A 1 415 ? -8.867 5.137 -10.647 1.00 91.25 415 ARG A N 1
ATOM 3103 C CA . ARG A 1 415 ? -9.842 4.650 -9.660 1.00 91.25 415 ARG A CA 1
ATOM 3104 C C . ARG A 1 415 ? -10.178 5.725 -8.637 1.00 91.25 415 ARG A C 1
ATOM 3106 O O . ARG A 1 415 ? -11.348 5.843 -8.292 1.00 91.25 415 ARG A O 1
ATOM 3113 N N . ALA A 1 416 ? -9.196 6.499 -8.186 1.00 95.88 416 ALA A N 1
ATOM 3114 C CA . ALA A 1 416 ? -9.382 7.624 -7.283 1.00 95.88 416 ALA A CA 1
ATOM 3115 C C . ALA A 1 416 ? -10.287 8.688 -7.911 1.00 95.88 416 ALA A C 1
ATOM 3117 O O . ALA A 1 416 ? -11.216 9.138 -7.246 1.00 95.88 416 ALA A O 1
ATOM 3118 N N . GLU A 1 417 ? -10.111 9.007 -9.196 1.00 95.56 417 GLU A N 1
ATOM 3119 C CA . GLU A 1 417 ? -11.019 9.884 -9.949 1.00 95.56 417 GLU A CA 1
ATOM 3120 C C . GLU A 1 417 ? -12.461 9.367 -9.910 1.00 95.56 417 GLU A C 1
ATOM 3122 O O . GLU A 1 417 ? -13.382 10.080 -9.507 1.00 95.56 417 GLU A O 1
ATOM 3127 N N . TRP A 1 418 ? -12.678 8.103 -10.286 1.00 94.69 418 TRP A N 1
ATOM 3128 C CA . TRP A 1 418 ? -14.025 7.527 -10.319 1.00 94.69 418 TRP A CA 1
ATOM 3129 C C . TRP A 1 418 ? -14.654 7.381 -8.939 1.00 94.69 418 TRP A C 1
ATOM 3131 O O . TRP A 1 418 ? -15.849 7.618 -8.781 1.00 94.69 418 TRP A O 1
ATOM 3141 N N . ASN A 1 419 ? -13.866 6.993 -7.941 1.00 97.19 419 ASN A N 1
ATOM 3142 C CA . ASN A 1 419 ? -14.329 6.884 -6.564 1.00 97.19 419 ASN A CA 1
ATOM 3143 C C . ASN A 1 419 ? -14.644 8.263 -5.988 1.00 97.19 419 ASN A C 1
ATOM 3145 O O . ASN A 1 419 ? -15.643 8.401 -5.289 1.00 97.19 419 ASN A O 1
ATOM 3149 N N . THR A 1 420 ? -13.871 9.292 -6.335 1.00 98.06 420 THR A N 1
ATOM 3150 C CA . THR A 1 420 ? -14.160 10.674 -5.940 1.00 98.06 420 THR A CA 1
ATOM 3151 C C . THR A 1 420 ? -15.433 11.190 -6.596 1.00 98.06 420 THR A C 1
ATOM 3153 O O . THR A 1 420 ? -16.220 11.850 -5.929 1.00 98.06 420 THR A O 1
ATOM 3156 N N . ALA A 1 421 ? -15.724 10.812 -7.842 1.00 96.81 421 ALA A N 1
ATOM 3157 C CA . ALA A 1 421 ? -17.003 11.144 -8.472 1.00 96.81 421 ALA A CA 1
ATOM 3158 C C . ALA A 1 421 ? -18.222 10.486 -7.786 1.00 96.81 421 ALA A C 1
ATOM 3160 O O . ALA A 1 421 ? -19.348 10.941 -7.972 1.00 96.81 421 ALA A O 1
ATOM 3161 N N . ILE A 1 422 ? -18.014 9.414 -7.011 1.00 96.94 422 ILE A N 1
ATOM 3162 C CA . ILE A 1 422 ? -19.066 8.706 -6.263 1.00 96.94 422 ILE A CA 1
ATOM 3163 C C . ILE A 1 422 ? -19.170 9.212 -4.817 1.00 96.94 422 ILE A C 1
ATOM 3165 O O . ILE A 1 422 ? -20.272 9.366 -4.296 1.00 96.94 422 ILE A O 1
ATOM 3169 N N . LEU A 1 423 ? -18.030 9.401 -4.150 1.00 97.38 423 LEU A N 1
ATOM 3170 C CA . LEU A 1 423 ? -17.937 9.657 -2.709 1.00 97.38 423 LEU A CA 1
ATOM 3171 C C . LEU A 1 423 ? -17.692 11.127 -2.354 1.00 97.38 423 LEU A C 1
ATOM 3173 O O . LEU A 1 423 ? -18.011 11.544 -1.242 1.00 97.38 423 LEU A O 1
ATOM 3177 N N . GLY A 1 424 ? -17.071 11.878 -3.259 1.00 97.12 424 GLY A N 1
ATOM 3178 C CA . GLY A 1 424 ? -16.550 13.221 -3.032 1.00 97.12 424 GLY A CA 1
ATOM 3179 C C . GLY A 1 424 ? -17.128 14.256 -3.997 1.00 97.12 424 GLY A C 1
ATOM 3180 O O . GLY A 1 424 ? -18.300 14.194 -4.361 1.00 97.12 424 GLY A O 1
ATOM 3181 N N . GLN A 1 425 ? -16.298 15.224 -4.392 1.00 96.69 425 GLN A N 1
ATOM 3182 C CA . GLN A 1 425 ? -16.621 16.258 -5.379 1.00 96.69 425 GLN A CA 1
ATOM 3183 C C . GLN A 1 425 ? -15.627 16.191 -6.537 1.00 96.69 425 GLN A C 1
ATOM 3185 O O . GLN A 1 425 ? -14.471 16.584 -6.390 1.00 96.69 425 GLN A O 1
ATOM 3190 N N . ALA A 1 426 ? -16.079 15.709 -7.696 1.00 94.38 426 ALA A N 1
ATOM 3191 C CA . ALA A 1 426 ? -15.223 15.537 -8.871 1.00 94.38 426 ALA A CA 1
ATOM 3192 C C . ALA A 1 426 ? -14.581 16.855 -9.343 1.00 94.38 426 ALA A C 1
ATOM 3194 O O . ALA A 1 426 ? -13.410 16.858 -9.703 1.00 94.38 426 ALA A O 1
ATOM 3195 N N . ASP A 1 427 ? -15.308 17.974 -9.265 1.00 95.06 427 ASP A N 1
ATOM 3196 C CA . ASP A 1 427 ? -14.814 19.297 -9.685 1.00 95.06 427 ASP A CA 1
ATOM 3197 C C . ASP A 1 427 ? -13.655 19.808 -8.814 1.00 95.06 427 ASP A C 1
ATOM 3199 O O . ASP A 1 427 ? -12.860 20.642 -9.245 1.00 95.06 427 ASP A O 1
ATOM 3203 N N . ASN A 1 428 ? -13.537 19.281 -7.594 1.00 97.06 428 ASN A N 1
ATOM 3204 C CA . ASN A 1 428 ? -12.454 19.594 -6.670 1.00 97.06 428 ASN A CA 1
ATOM 3205 C C . ASN A 1 428 ? -11.293 18.600 -6.774 1.00 97.06 428 ASN A C 1
ATOM 3207 O O . ASN A 1 428 ? -10.372 18.683 -5.970 1.00 97.06 428 ASN A O 1
ATOM 3211 N N . PHE A 1 429 ? -11.316 17.647 -7.703 1.00 97.94 429 PHE A N 1
ATOM 3212 C CA . PHE A 1 429 ? -10.299 16.608 -7.806 1.00 97.94 429 PHE A CA 1
ATOM 3213 C C . PHE A 1 429 ? -9.448 16.795 -9.061 1.00 97.94 429 PHE A C 1
ATOM 3215 O O . PHE A 1 429 ? -9.951 16.960 -10.169 1.00 97.94 429 PHE A O 1
ATOM 3222 N N . THR A 1 430 ? -8.132 16.709 -8.904 1.00 97.62 430 THR A N 1
ATOM 3223 C CA . THR A 1 430 ? -7.182 16.602 -10.012 1.00 97.62 430 THR A CA 1
ATOM 3224 C C . THR A 1 430 ? -6.256 15.422 -9.756 1.00 97.62 430 THR A C 1
ATOM 3226 O O . THR A 1 430 ? -5.509 15.417 -8.778 1.00 97.62 430 THR A O 1
ATOM 3229 N N . GLY A 1 431 ? -6.312 14.420 -10.633 1.00 91.31 431 GLY A N 1
ATOM 3230 C CA . GLY A 1 431 ? -5.439 13.253 -10.586 1.00 91.31 431 GLY A CA 1
ATOM 3231 C C . GLY A 1 431 ? -4.117 13.519 -11.295 1.00 91.31 431 GLY A C 1
ATOM 3232 O O . GLY A 1 431 ? -4.091 14.141 -12.358 1.00 91.31 431 GLY A O 1
ATOM 3233 N N . ARG A 1 432 ? -3.006 13.043 -10.726 1.00 88.31 432 ARG A N 1
ATOM 3234 C CA . ARG A 1 432 ? -1.686 13.138 -11.356 1.00 88.31 432 ARG A CA 1
ATOM 3235 C C . ARG A 1 432 ? -0.865 11.877 -11.131 1.00 88.31 432 ARG A C 1
ATOM 3237 O O . ARG A 1 432 ? -0.659 11.449 -9.999 1.00 88.31 432 ARG A O 1
ATOM 3244 N N . VAL A 1 433 ? -0.355 11.322 -12.227 1.00 82.00 433 VAL A N 1
ATOM 3245 C CA . VAL A 1 433 ? 0.552 10.174 -12.190 1.00 82.00 433 VAL A CA 1
ATOM 3246 C C . VAL A 1 433 ? 1.978 10.683 -12.029 1.00 82.00 433 VAL A C 1
ATOM 3248 O O . VAL A 1 433 ? 2.537 11.246 -12.968 1.00 82.00 433 VAL A O 1
ATOM 3251 N N . ALA A 1 434 ? 2.552 10.526 -10.840 1.00 75.12 434 ALA A N 1
ATOM 3252 C CA . ALA A 1 434 ? 3.917 10.955 -10.552 1.00 75.12 434 ALA A CA 1
ATOM 3253 C C . ALA A 1 434 ? 4.505 10.211 -9.346 1.00 75.12 434 ALA A C 1
ATOM 3255 O O . ALA A 1 434 ? 3.786 9.721 -8.476 1.00 75.12 434 ALA A O 1
ATOM 3256 N N . ASP A 1 435 ? 5.835 10.162 -9.280 1.00 77.25 435 ASP A N 1
ATOM 3257 C CA . ASP A 1 435 ? 6.544 9.784 -8.061 1.00 77.25 435 ASP A CA 1
ATOM 3258 C C . ASP A 1 435 ? 6.606 11.001 -7.128 1.00 77.25 435 ASP A C 1
ATOM 3260 O O . ASP A 1 435 ? 7.259 11.999 -7.437 1.00 77.25 435 ASP A O 1
ATOM 3264 N N . VAL A 1 436 ? 5.950 10.913 -5.970 1.00 82.00 436 VAL A N 1
ATOM 3265 C CA . VAL A 1 436 ? 5.891 12.003 -4.980 1.00 82.00 436 VAL A CA 1
ATOM 3266 C C . VAL A 1 436 ? 7.263 12.397 -4.413 1.00 82.00 436 VAL A C 1
ATOM 3268 O O . VAL A 1 436 ? 7.380 13.458 -3.803 1.00 82.00 436 VAL A O 1
ATOM 3271 N N . THR A 1 437 ? 8.296 11.565 -4.601 1.00 80.94 437 THR A N 1
ATOM 3272 C CA . THR A 1 437 ? 9.688 11.854 -4.208 1.00 80.94 437 THR A CA 1
ATOM 3273 C C . THR A 1 437 ? 10.461 12.665 -5.248 1.00 80.94 437 THR A C 1
ATOM 3275 O O . THR A 1 437 ? 11.543 13.165 -4.952 1.00 80.94 437 THR A O 1
ATOM 3278 N N . SER A 1 438 ? 9.913 12.814 -6.457 1.00 75.06 438 SER A N 1
ATOM 3279 C CA . SER A 1 438 ? 10.525 13.583 -7.548 1.00 75.06 438 SER A CA 1
ATOM 3280 C C . SER A 1 438 ? 10.126 15.064 -7.567 1.00 75.06 438 SER A C 1
ATOM 3282 O O . SER A 1 438 ? 10.621 15.823 -8.399 1.00 75.06 438 SER A O 1
ATOM 3284 N N . GLU A 1 439 ? 9.260 15.484 -6.643 1.00 80.62 439 GLU A N 1
ATOM 3285 C CA . GLU A 1 439 ? 8.718 16.839 -6.535 1.00 80.62 439 GLU A CA 1
ATOM 3286 C C . GLU A 1 439 ? 8.881 17.384 -5.108 1.00 80.62 439 GLU A C 1
ATOM 3288 O O . GLU A 1 439 ? 9.020 16.615 -4.153 1.00 80.62 439 GLU A O 1
ATOM 3293 N N . THR A 1 440 ? 8.848 18.712 -4.956 1.00 84.38 440 THR A N 1
ATOM 3294 C CA . THR A 1 440 ? 8.802 19.367 -3.641 1.00 84.38 440 THR A CA 1
ATOM 3295 C C . THR A 1 440 ? 7.375 19.770 -3.289 1.00 84.38 440 THR A C 1
ATOM 3297 O O . THR A 1 440 ? 6.556 20.069 -4.160 1.00 84.38 440 THR A O 1
ATOM 3300 N N . TRP A 1 441 ? 7.082 19.790 -1.991 1.00 93.88 441 TRP A N 1
ATOM 3301 C CA . TRP A 1 441 ? 5.750 20.079 -1.449 1.00 93.88 441 TRP A CA 1
ATOM 3302 C C . TRP A 1 441 ? 5.755 21.341 -0.579 1.00 93.88 441 TRP A C 1
ATOM 3304 O O . TRP A 1 441 ? 4.909 21.527 0.295 1.00 93.88 441 TRP A O 1
ATOM 3314 N N . ASP A 1 442 ? 6.716 22.226 -0.838 1.00 93.31 442 ASP A N 1
ATOM 3315 C CA . ASP A 1 442 ? 6.943 23.454 -0.085 1.00 93.31 442 ASP A CA 1
ATOM 3316 C C . ASP A 1 442 ? 5.692 24.342 -0.115 1.00 93.31 442 ASP A C 1
ATOM 3318 O O . ASP A 1 442 ? 5.135 24.641 -1.174 1.00 93.31 442 ASP A O 1
ATOM 3322 N N . GLY A 1 443 ? 5.230 24.768 1.062 1.00 89.62 443 GLY A N 1
ATOM 3323 C CA . GLY A 1 443 ? 4.050 25.629 1.188 1.00 89.62 443 GLY A CA 1
ATOM 3324 C C . GLY A 1 443 ? 2.692 24.935 0.990 1.00 89.62 443 GLY A C 1
ATOM 3325 O O . GLY A 1 443 ? 1.657 25.577 1.190 1.00 89.62 443 GLY A O 1
ATOM 3326 N N . TRP A 1 444 ? 2.661 23.639 0.663 1.00 97.12 444 TRP A N 1
ATOM 3327 C CA . TRP A 1 444 ? 1.419 22.871 0.539 1.00 97.12 444 TRP A CA 1
ATOM 3328 C C . TRP A 1 444 ? 0.881 22.416 1.894 1.00 97.12 444 TRP A C 1
ATOM 3330 O O . TRP A 1 444 ? 1.644 22.121 2.813 1.00 97.12 444 TRP A O 1
ATOM 3340 N N . LEU A 1 445 ? -0.446 22.298 1.989 1.00 98.31 445 LEU A N 1
ATOM 3341 C CA . LEU A 1 445 ? -1.062 21.400 2.960 1.00 98.31 445 LEU A CA 1
ATOM 3342 C C . LEU A 1 445 ? -1.148 20.007 2.339 1.00 98.31 445 LEU A C 1
ATOM 3344 O O . LEU A 1 445 ? -1.642 19.866 1.218 1.00 98.31 445 LEU A O 1
ATOM 3348 N N . VAL A 1 446 ? -0.664 18.993 3.051 1.00 98.12 446 VAL A N 1
ATOM 3349 C CA . VAL A 1 446 ? -0.525 17.637 2.500 1.00 98.12 446 VAL A CA 1
ATOM 3350 C C . VAL A 1 446 ? -1.200 16.584 3.372 1.00 98.12 446 VAL A C 1
ATOM 3352 O O . VAL A 1 446 ? -1.164 16.642 4.599 1.00 98.12 446 VAL A O 1
ATOM 3355 N N . HIS A 1 447 ? -1.794 15.587 2.734 1.00 98.31 447 HIS A N 1
ATOM 3356 C CA . HIS A 1 447 ? -2.067 14.287 3.329 1.00 98.31 447 HIS A CA 1
ATOM 3357 C C . HIS A 1 447 ? -1.137 13.270 2.663 1.00 98.31 447 HIS A C 1
ATOM 3359 O O . HIS A 1 447 ? -0.927 13.338 1.456 1.00 98.31 447 HIS A O 1
ATOM 3365 N N . ALA A 1 448 ? -0.554 12.351 3.428 1.00 95.75 448 ALA A N 1
ATOM 3366 C CA . ALA A 1 448 ? 0.290 11.292 2.891 1.00 95.75 448 ALA A CA 1
ATOM 3367 C C . ALA A 1 448 ? -0.064 9.939 3.515 1.00 95.75 448 ALA A C 1
ATOM 3369 O O . ALA A 1 448 ? -0.093 9.807 4.743 1.00 95.75 448 ALA A O 1
ATOM 3370 N N . ASP A 1 449 ? -0.248 8.919 2.673 1.00 91.69 449 ASP A N 1
ATOM 3371 C CA . ASP A 1 449 ? -0.386 7.512 3.081 1.00 91.69 449 ASP A CA 1
ATOM 3372 C C . ASP A 1 449 ? 0.664 6.628 2.384 1.00 91.69 449 ASP A C 1
ATOM 3374 O O . ASP A 1 449 ? 0.352 5.923 1.423 1.00 91.69 449 ASP A O 1
ATOM 3378 N N . PRO A 1 450 ? 1.938 6.676 2.819 1.00 84.19 450 PRO A N 1
ATOM 3379 C CA . PRO A 1 450 ? 3.005 5.905 2.190 1.00 84.19 450 PRO A CA 1
ATOM 3380 C C . PRO A 1 450 ? 2.748 4.392 2.264 1.00 84.19 450 PRO A C 1
ATOM 3382 O O . PRO A 1 450 ? 2.389 3.847 3.317 1.00 84.19 450 PRO A O 1
ATOM 3385 N N . ASP A 1 451 ? 3.009 3.690 1.159 1.00 70.56 451 ASP A N 1
ATOM 3386 C CA . ASP A 1 451 ? 2.878 2.237 1.078 1.00 70.56 451 ASP A CA 1
ATOM 3387 C C . ASP A 1 451 ? 3.890 1.538 2.005 1.00 70.56 451 ASP A C 1
ATOM 3389 O O . ASP A 1 451 ? 4.909 2.094 2.418 1.00 70.56 451 ASP A O 1
ATOM 3393 N N . ARG A 1 452 ? 3.626 0.279 2.352 1.00 64.88 452 ARG A N 1
ATOM 3394 C CA . ARG A 1 452 ? 4.479 -0.548 3.211 1.00 64.88 452 ARG A CA 1
ATOM 3395 C C . ARG A 1 452 ? 4.988 -1.748 2.410 1.00 64.88 452 ARG A C 1
ATOM 3397 O O . ARG A 1 452 ? 4.239 -2.691 2.157 1.00 64.88 452 ARG A O 1
ATOM 3404 N N . ARG A 1 453 ? 6.285 -1.790 2.075 1.00 48.16 453 ARG A N 1
ATOM 3405 C CA . ARG A 1 453 ? 6.952 -2.950 1.453 1.00 48.16 453 ARG A CA 1
ATOM 3406 C C . ARG A 1 453 ? 6.725 -4.209 2.285 1.00 48.16 453 ARG A C 1
ATOM 3408 O O . ARG A 1 453 ? 7.300 -4.375 3.355 1.00 48.16 453 ARG A O 1
ATOM 3415 N N . GLY A 1 454 ? 5.989 -5.173 1.737 1.00 41.31 454 GLY A N 1
ATOM 3416 C CA . GLY A 1 454 ? 6.036 -6.543 2.236 1.00 41.31 454 GLY A CA 1
ATOM 3417 C C . GLY A 1 454 ? 4.771 -7.348 1.994 1.00 41.31 454 GLY A C 1
ATOM 3418 O O . GLY A 1 454 ? 3.818 -7.288 2.768 1.00 41.31 454 GLY A O 1
ATOM 3419 N N . ASN A 1 455 ? 4.836 -8.247 1.014 1.00 32.62 455 ASN A N 1
ATOM 3420 C CA . ASN A 1 455 ? 3.843 -9.293 0.746 1.00 32.62 455 ASN A CA 1
ATOM 3421 C C . ASN A 1 455 ? 3.821 -10.414 1.823 1.00 32.62 455 ASN A C 1
ATOM 3423 O O . ASN A 1 455 ? 3.479 -11.560 1.537 1.00 32.62 455 ASN A O 1
ATOM 3427 N N . ARG A 1 456 ? 4.257 -10.140 3.066 1.00 35.69 456 ARG A N 1
ATOM 3428 C CA . ARG A 1 456 ? 4.340 -11.136 4.150 1.00 35.69 456 ARG A CA 1
ATOM 3429 C C . ARG A 1 456 ? 3.492 -10.733 5.355 1.00 35.69 456 ARG A C 1
ATOM 3431 O O . ARG A 1 456 ? 3.750 -9.679 5.931 1.00 35.69 456 ARG A O 1
ATOM 3438 N N . PRO A 1 457 ? 2.564 -11.586 5.819 1.00 34.84 457 PRO A N 1
ATOM 3439 C CA . PRO A 1 457 ? 1.788 -11.324 7.019 1.00 34.84 457 PRO A CA 1
ATOM 3440 C C . PRO A 1 457 ? 2.693 -11.477 8.248 1.00 34.84 457 PRO A C 1
ATOM 3442 O O . PRO A 1 457 ? 2.999 -12.587 8.680 1.00 34.84 457 PRO A O 1
ATOM 3445 N N . ARG A 1 458 ? 3.159 -10.360 8.814 1.00 37.66 458 ARG A N 1
ATOM 3446 C CA . ARG A 1 458 ? 3.698 -10.313 10.182 1.00 37.66 458 ARG A CA 1
ATOM 3447 C C . ARG A 1 458 ? 2.960 -9.261 11.024 1.00 37.66 458 ARG A C 1
ATOM 3449 O O . ARG A 1 458 ? 2.619 -8.222 10.455 1.00 37.66 458 ARG A O 1
ATOM 3456 N N . PRO A 1 459 ? 2.732 -9.507 12.337 1.00 40.50 459 PRO A N 1
ATOM 3457 C CA . PRO A 1 459 ? 1.917 -8.639 13.204 1.00 40.50 459 PRO A CA 1
ATOM 3458 C C . PRO A 1 459 ? 2.599 -7.327 13.621 1.00 40.50 459 PRO A C 1
ATOM 3460 O O . PRO A 1 459 ? 1.919 -6.360 13.940 1.00 40.50 459 PRO A O 1
ATOM 3463 N N . THR A 1 460 ? 3.933 -7.279 13.613 1.00 45.00 460 THR A N 1
ATOM 3464 C CA . THR A 1 460 ? 4.738 -6.086 13.909 1.00 45.00 460 THR A CA 1
ATOM 3465 C C . THR A 1 460 ? 5.738 -5.895 12.773 1.00 45.00 460 THR A C 1
ATOM 3467 O O . THR A 1 460 ? 6.576 -6.763 12.516 1.00 45.00 460 THR A O 1
ATOM 3470 N N . ARG A 1 461 ? 5.598 -4.803 12.017 1.00 51.34 461 ARG A N 1
ATOM 3471 C CA . ARG A 1 461 ? 6.412 -4.524 10.824 1.00 51.34 461 ARG A CA 1
ATOM 3472 C C . ARG A 1 461 ? 7.286 -3.298 11.057 1.00 51.34 461 ARG A C 1
ATOM 3474 O O . ARG A 1 461 ? 6.874 -2.369 11.747 1.00 51.34 461 ARG A O 1
ATOM 3481 N N . ARG A 1 462 ? 8.526 -3.358 10.569 1.00 53.06 462 ARG A N 1
ATOM 3482 C CA . ARG A 1 462 ? 9.597 -2.415 10.921 1.00 53.06 462 ARG A CA 1
ATOM 3483 C C . ARG A 1 462 ? 9.432 -1.099 10.164 1.00 53.06 462 ARG A C 1
ATOM 3485 O O . ARG A 1 462 ? 9.000 -1.086 9.021 1.00 53.06 462 ARG A O 1
ATOM 3492 N N . LEU A 1 463 ? 9.859 -0.005 10.790 1.00 52.09 463 LEU A N 1
ATOM 3493 C CA . LEU A 1 463 ? 9.766 1.361 10.259 1.00 52.09 463 LEU A CA 1
ATOM 3494 C C . LEU A 1 463 ? 10.483 1.563 8.911 1.00 52.09 463 LEU A C 1
ATOM 3496 O O . LEU A 1 463 ? 10.081 2.407 8.127 1.00 52.09 463 LEU A O 1
ATOM 3500 N N . ALA A 1 464 ? 11.501 0.754 8.610 1.00 52.16 464 ALA A N 1
ATOM 3501 C CA . ALA A 1 464 ? 12.254 0.811 7.354 1.00 52.16 464 ALA A CA 1
ATOM 3502 C C . ALA A 1 464 ? 11.491 0.271 6.122 1.00 52.16 464 ALA A C 1
ATOM 3504 O O . ALA A 1 464 ? 12.055 0.210 5.034 1.00 52.16 464 ALA A O 1
ATOM 3505 N N . GLU A 1 465 ? 10.247 -0.187 6.289 1.00 62.69 465 GLU A N 1
ATOM 3506 C CA . GLU A 1 465 ? 9.456 -0.797 5.215 1.00 62.69 465 GLU A CA 1
ATOM 3507 C C . GLU A 1 465 ? 8.553 0.211 4.474 1.00 62.69 465 GLU A C 1
ATOM 3509 O O . GLU A 1 465 ? 7.916 -0.187 3.508 1.00 62.69 465 GLU A O 1
ATOM 3514 N N . TYR A 1 466 ? 8.496 1.492 4.864 1.00 63.66 466 TYR A N 1
ATOM 3515 C CA . TYR A 1 466 ? 7.682 2.497 4.156 1.00 63.66 466 TYR A CA 1
ATOM 3516 C C . TYR A 1 466 ? 8.259 2.903 2.784 1.00 63.66 466 TYR A C 1
ATOM 3518 O O . TYR A 1 466 ? 9.478 2.940 2.590 1.00 63.66 466 TYR A O 1
ATOM 3526 N N . LEU A 1 467 ? 7.367 3.214 1.840 1.00 66.81 467 LEU A N 1
ATOM 3527 C CA . LEU A 1 467 ? 7.631 3.819 0.536 1.00 66.81 467 LEU A CA 1
ATOM 3528 C C . LEU A 1 467 ? 6.606 4.935 0.249 1.00 66.81 467 LEU A C 1
ATOM 3530 O O . LEU A 1 467 ? 5.436 4.616 0.051 1.00 66.81 467 LEU A O 1
ATOM 3534 N N . PRO A 1 468 ? 7.020 6.209 0.145 1.00 75.75 468 PRO A N 1
ATOM 3535 C CA . PRO A 1 468 ? 8.366 6.734 0.394 1.00 75.75 468 PRO A CA 1
ATOM 3536 C C . PRO A 1 468 ? 8.897 6.468 1.816 1.00 75.75 468 PRO A C 1
ATOM 3538 O O . PRO A 1 468 ? 8.139 6.174 2.737 1.00 75.75 468 PRO A O 1
ATOM 3541 N N . GLY A 1 469 ? 10.222 6.513 1.983 1.00 79.50 469 GLY A N 1
ATOM 3542 C CA . GLY A 1 469 ? 10.895 6.155 3.239 1.00 79.50 469 GLY A CA 1
ATOM 3543 C C . GLY A 1 469 ? 10.750 7.194 4.362 1.00 79.50 469 GLY A C 1
ATOM 3544 O O . GLY A 1 469 ? 10.223 8.284 4.163 1.00 79.50 469 GLY A O 1
ATOM 3545 N N . LEU A 1 470 ? 11.269 6.862 5.552 1.00 80.75 470 LEU A N 1
ATOM 3546 C CA . LEU A 1 470 ? 11.200 7.733 6.738 1.00 80.75 470 LEU A CA 1
ATOM 3547 C C . LEU A 1 470 ? 11.861 9.102 6.528 1.00 80.75 470 LEU A C 1
ATOM 3549 O O . LEU A 1 470 ? 11.331 10.094 7.017 1.00 80.75 470 LEU A O 1
ATOM 3553 N N . ASP A 1 471 ? 12.983 9.148 5.806 1.00 82.19 471 ASP A N 1
ATOM 3554 C CA . ASP A 1 471 ? 13.712 10.395 5.543 1.00 82.19 471 ASP A CA 1
ATOM 3555 C C . ASP A 1 471 ? 12.849 11.362 4.725 1.00 82.19 471 ASP A C 1
ATOM 3557 O O . ASP A 1 471 ? 12.680 12.511 5.108 1.00 82.19 471 ASP A O 1
ATOM 3561 N N . TRP A 1 472 ? 12.174 10.857 3.686 1.00 87.31 472 TRP A N 1
ATOM 3562 C CA . TRP A 1 472 ? 11.230 11.655 2.902 1.00 87.31 472 TRP A CA 1
ATOM 3563 C C . TRP A 1 472 ? 10.062 12.167 3.751 1.00 87.31 472 TRP A C 1
ATOM 3565 O O . TRP A 1 472 ? 9.661 13.316 3.608 1.00 87.31 472 TRP A O 1
ATOM 3575 N N . MET A 1 473 ? 9.523 11.349 4.663 1.00 88.75 473 MET A N 1
ATOM 3576 C CA . MET A 1 473 ? 8.459 11.806 5.566 1.00 88.75 473 MET A CA 1
ATOM 3577 C C . MET A 1 473 ? 8.953 12.901 6.519 1.00 88.75 473 MET A C 1
ATOM 3579 O O . MET A 1 473 ? 8.216 13.845 6.793 1.00 88.75 473 MET A O 1
ATOM 3583 N N . ALA A 1 474 ? 10.186 12.794 7.021 1.00 86.88 474 ALA A N 1
ATOM 3584 C CA . ALA A 1 474 ? 10.793 13.821 7.863 1.00 86.88 474 ALA A CA 1
ATOM 3585 C C . ALA A 1 474 ? 11.022 15.130 7.091 1.00 86.88 474 ALA A C 1
ATOM 3587 O O . ALA A 1 474 ? 10.687 16.197 7.606 1.00 86.88 474 ALA A O 1
ATOM 3588 N N . ASP A 1 475 ? 11.520 15.043 5.858 1.00 87.56 475 ASP A N 1
ATOM 3589 C CA . ASP A 1 475 ? 11.714 16.194 4.973 1.00 87.56 475 ASP A CA 1
ATOM 3590 C C . ASP A 1 475 ? 10.374 16.847 4.607 1.00 87.56 475 ASP A C 1
ATOM 3592 O O . ASP A 1 475 ? 10.248 18.074 4.630 1.00 87.56 475 ASP A O 1
ATOM 3596 N N . LEU A 1 476 ? 9.338 16.043 4.346 1.00 91.75 476 LEU A N 1
ATOM 3597 C CA . LEU A 1 476 ? 7.982 16.526 4.082 1.00 91.75 476 LEU A CA 1
ATOM 3598 C C . LEU A 1 476 ? 7.433 17.326 5.268 1.00 91.75 476 LEU A C 1
ATOM 3600 O O . LEU A 1 476 ? 6.888 18.408 5.070 1.00 91.75 476 LEU A O 1
ATOM 3604 N N . MET A 1 477 ? 7.609 16.828 6.498 1.00 92.00 477 MET A N 1
ATOM 3605 C CA . MET A 1 477 ? 7.148 17.528 7.704 1.00 92.00 477 MET A CA 1
ATOM 3606 C C . MET A 1 477 ? 7.858 18.867 7.938 1.00 92.00 477 MET A C 1
ATOM 3608 O O . MET A 1 477 ? 7.281 19.753 8.563 1.00 92.00 477 MET A O 1
ATOM 3612 N N . GLN A 1 478 ? 9.094 19.018 7.457 1.00 89.00 478 GLN A N 1
ATOM 3613 C CA . GLN A 1 478 ? 9.873 20.253 7.597 1.00 89.00 478 GLN A CA 1
ATOM 3614 C C . GLN A 1 478 ? 9.583 21.282 6.498 1.00 89.00 478 GLN A C 1
ATOM 3616 O O . GLN A 1 478 ? 9.730 22.480 6.733 1.00 89.00 478 GLN A O 1
ATOM 3621 N N . SER A 1 479 ? 9.218 20.824 5.300 1.00 90.38 479 SER A N 1
ATOM 3622 C CA . SER A 1 479 ? 9.089 21.666 4.103 1.00 90.38 479 SER A CA 1
ATOM 3623 C C . SER A 1 479 ? 7.648 22.074 3.788 1.00 90.38 479 SER A C 1
ATOM 3625 O O . SER A 1 479 ? 7.395 23.213 3.380 1.00 90.38 479 SER A O 1
ATOM 3627 N N . ALA A 1 480 ? 6.683 21.175 3.993 1.00 96.00 480 ALA A N 1
ATOM 3628 C CA . ALA A 1 480 ? 5.276 21.477 3.776 1.00 96.00 480 ALA A CA 1
ATOM 3629 C C . ALA A 1 480 ? 4.745 22.448 4.846 1.00 96.00 480 ALA A C 1
ATOM 3631 O O . ALA A 1 480 ? 5.205 22.482 5.986 1.00 96.00 480 ALA A O 1
ATOM 3632 N N . ARG A 1 481 ? 3.721 23.231 4.487 1.00 96.56 481 ARG A N 1
ATOM 3633 C CA . ARG A 1 481 ? 3.068 24.201 5.389 1.00 96.56 481 ARG A CA 1
ATOM 3634 C C . ARG A 1 481 ? 2.415 23.518 6.599 1.00 96.56 481 ARG A C 1
ATOM 3636 O O . ARG A 1 481 ? 2.309 24.091 7.681 1.00 96.56 481 ARG A O 1
ATOM 3643 N N . GLY A 1 482 ? 1.961 22.287 6.410 1.00 97.31 482 GLY A N 1
ATOM 3644 C CA . GLY A 1 482 ? 1.353 21.446 7.430 1.00 97.31 482 GLY A CA 1
ATOM 3645 C C . GLY A 1 482 ? 0.670 20.252 6.788 1.00 97.31 482 GLY A C 1
ATOM 3646 O O . GLY A 1 482 ? 0.545 20.175 5.564 1.00 97.31 482 GLY A O 1
ATOM 3647 N N . GLY A 1 483 ? 0.214 19.302 7.592 1.00 97.69 483 GLY A N 1
ATOM 3648 C CA . GLY A 1 483 ? -0.369 18.108 7.006 1.00 97.69 483 GLY A CA 1
ATOM 3649 C C . GLY A 1 483 ? -0.663 16.976 7.966 1.00 97.69 483 GLY A C 1
ATOM 3650 O O . GLY A 1 483 ? -0.619 17.127 9.187 1.00 97.69 483 GLY A O 1
ATOM 3651 N N . ALA A 1 484 ? -0.963 15.836 7.355 1.00 97.50 484 ALA A N 1
ATOM 3652 C CA . ALA A 1 484 ? -1.233 14.564 7.998 1.00 97.50 484 ALA A CA 1
ATOM 3653 C C . ALA A 1 484 ? -0.421 13.455 7.328 1.00 97.50 484 ALA A C 1
ATOM 3655 O O . ALA A 1 484 ? -0.520 13.268 6.117 1.00 97.50 484 ALA A O 1
ATOM 3656 N N . ILE A 1 485 ? 0.326 12.679 8.109 1.00 94.81 485 ILE A N 1
ATOM 3657 C CA . ILE A 1 485 ? 0.976 11.452 7.633 1.00 94.81 485 ILE A CA 1
ATOM 3658 C C . ILE A 1 485 ? 0.343 10.258 8.340 1.00 94.81 485 ILE A C 1
ATOM 3660 O O . ILE A 1 485 ? 0.372 10.155 9.572 1.00 94.81 485 ILE A O 1
ATOM 3664 N N . LYS A 1 486 ? -0.228 9.339 7.563 1.00 92.44 486 LYS A N 1
ATOM 3665 C CA . LYS A 1 486 ? -0.795 8.091 8.069 1.00 92.44 486 LYS A CA 1
ATOM 3666 C C . LYS A 1 486 ? 0.311 7.082 8.348 1.00 92.44 486 LYS A C 1
ATOM 3668 O O . LYS A 1 486 ? 1.166 6.792 7.515 1.00 92.44 486 LYS A O 1
ATOM 3673 N N . VAL A 1 487 ? 0.259 6.484 9.533 1.00 87.44 487 VAL A N 1
ATOM 3674 C CA . VAL A 1 487 ? 1.184 5.435 9.965 1.00 87.44 487 VAL A CA 1
ATOM 3675 C C . VAL A 1 487 ? 0.439 4.311 10.684 1.00 87.44 487 VAL A C 1
ATOM 3677 O O . VAL A 1 487 ? -0.723 4.414 11.074 1.00 87.44 487 VAL A O 1
ATOM 3680 N N . GLY A 1 488 ? 1.091 3.157 10.821 1.00 82.69 488 GLY A N 1
ATOM 3681 C CA . GLY A 1 488 ? 0.492 2.011 11.502 1.00 82.69 488 GLY A CA 1
ATOM 3682 C C . GLY A 1 488 ? 0.225 2.315 12.983 1.00 82.69 488 GLY A C 1
ATOM 3683 O O . GLY A 1 488 ? 1.117 2.837 13.645 1.00 82.69 488 GLY A O 1
ATOM 3684 N N . PRO A 1 489 ? -0.917 1.901 13.563 1.00 80.81 489 PRO A N 1
ATOM 3685 C CA . PRO A 1 489 ? -1.238 2.155 14.977 1.00 80.81 489 PRO A CA 1
ATOM 3686 C C . PRO A 1 489 ? -0.313 1.424 15.971 1.00 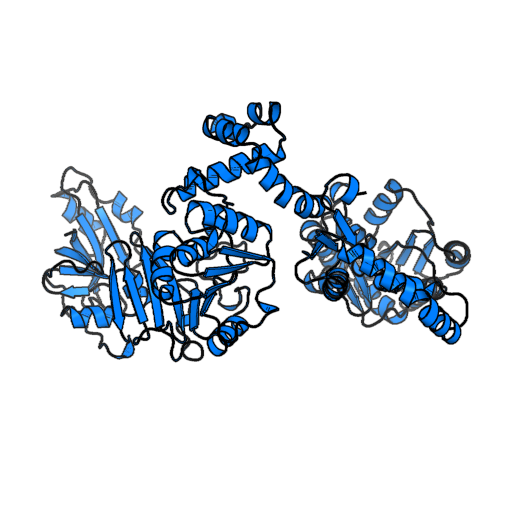80.81 489 PRO A C 1
ATOM 3688 O O . PRO A 1 489 ? -0.356 1.658 17.177 1.00 80.81 489 PRO A O 1
ATOM 3691 N N . ALA A 1 490 ? 0.507 0.490 15.481 1.00 75.56 490 ALA A N 1
ATOM 3692 C CA . ALA A 1 490 ? 1.563 -0.197 16.230 1.00 75.56 490 ALA A CA 1
ATOM 3693 C C . ALA A 1 490 ? 2.974 0.290 15.860 1.00 75.56 490 ALA A C 1
ATOM 3695 O O . ALA A 1 490 ? 3.952 -0.369 16.192 1.00 75.56 490 ALA A O 1
ATOM 3696 N N . SER A 1 491 ? 3.076 1.379 15.100 1.00 73.19 491 SER A N 1
ATOM 3697 C CA . SER A 1 491 ? 4.350 1.969 14.722 1.00 73.19 491 SER A CA 1
ATOM 3698 C C . SER A 1 491 ? 4.982 2.652 15.932 1.00 73.19 491 SER A C 1
ATOM 3700 O O . SER A 1 491 ? 4.330 3.433 16.626 1.00 73.19 491 SER A O 1
ATOM 3702 N N . ASP A 1 492 ? 6.267 2.388 16.153 1.00 69.12 492 ASP A N 1
ATOM 3703 C CA . ASP A 1 492 ? 7.058 3.086 17.169 1.00 69.12 492 ASP A CA 1
ATOM 3704 C C . ASP A 1 492 ? 7.632 4.412 16.645 1.00 69.12 492 ASP A C 1
ATOM 3706 O O . ASP A 1 492 ? 8.176 5.192 17.418 1.00 69.12 492 ASP A O 1
ATOM 3710 N N . TRP A 1 493 ? 7.506 4.700 15.343 1.00 69.38 493 TRP A N 1
ATOM 3711 C CA . TRP A 1 493 ? 8.035 5.929 14.738 1.00 69.38 493 TRP A CA 1
ATOM 3712 C C . TRP A 1 493 ? 7.442 7.190 15.364 1.00 69.38 493 TRP A C 1
ATOM 3714 O O . TRP A 1 493 ? 8.217 8.053 15.769 1.00 69.38 493 TRP A O 1
ATOM 3724 N N . PRO A 1 494 ? 6.118 7.272 15.613 1.00 61.75 494 PRO A N 1
ATOM 3725 C CA . PRO A 1 494 ? 5.546 8.431 16.288 1.00 61.75 494 PRO A CA 1
ATOM 3726 C C . PRO A 1 494 ? 5.962 8.534 17.764 1.00 61.75 494 PRO A C 1
ATOM 3728 O O . PRO A 1 494 ? 5.603 9.472 18.463 1.00 61.75 494 PRO A O 1
ATOM 3731 N N . GLN A 1 495 ? 6.640 7.534 18.324 1.00 61.81 495 GLN A N 1
ATOM 3732 C CA . GLN A 1 495 ? 7.132 7.577 19.704 1.00 61.81 495 GLN A CA 1
ATOM 3733 C C . GLN A 1 495 ? 8.574 8.111 19.770 1.00 61.81 495 GLN A C 1
ATOM 3735 O O . GLN A 1 495 ? 9.067 8.407 20.859 1.00 61.81 495 GLN A O 1
ATOM 3740 N N . GLN A 1 496 ? 9.247 8.282 18.626 1.00 66.38 496 GLN A N 1
ATOM 3741 C CA . GLN A 1 496 ? 10.612 8.796 18.543 1.00 66.38 496 GLN A CA 1
ATOM 3742 C C . GLN A 1 496 ? 10.609 10.327 18.505 1.00 66.38 496 GLN A C 1
ATOM 3744 O O . GLN A 1 496 ? 10.362 10.940 17.469 1.00 66.38 496 GLN A O 1
ATOM 3749 N N . ARG A 1 497 ? 10.936 10.949 19.647 1.00 60.47 497 ARG A N 1
ATOM 3750 C CA . ARG A 1 497 ? 10.924 12.415 19.816 1.00 60.47 497 ARG A CA 1
ATOM 3751 C C . ARG A 1 497 ? 11.746 13.187 18.781 1.00 60.47 497 ARG A C 1
ATOM 3753 O O . ARG A 1 497 ? 11.364 14.300 18.461 1.00 60.47 497 ARG A O 1
ATOM 3760 N N . SER A 1 498 ? 12.822 12.610 18.243 1.00 64.75 498 SER A N 1
ATOM 3761 C CA . SER A 1 498 ? 13.654 13.253 17.215 1.00 64.75 498 SER A CA 1
ATOM 3762 C C . SER A 1 498 ? 12.911 13.568 15.914 1.00 64.75 498 SER A C 1
ATOM 3764 O O . SER A 1 498 ? 13.414 14.356 15.123 1.00 64.75 498 SER A O 1
ATOM 3766 N N . HIS A 1 499 ? 11.751 12.947 15.675 1.00 66.69 499 HIS A N 1
ATOM 3767 C CA . HIS A 1 499 ? 10.991 13.094 14.431 1.00 66.69 499 HIS A CA 1
ATOM 3768 C C . HIS A 1 499 ? 9.628 13.768 14.602 1.00 66.69 499 HIS A C 1
ATOM 3770 O O . HIS A 1 499 ? 9.033 14.152 13.605 1.00 66.69 499 HIS A O 1
ATOM 3776 N N . THR A 1 500 ? 9.116 13.898 15.828 1.00 69.69 500 THR A N 1
ATOM 3777 C CA . THR A 1 500 ? 7.735 14.357 16.075 1.00 69.69 500 THR A CA 1
ATOM 3778 C C . THR A 1 500 ? 7.653 15.529 17.046 1.00 69.69 500 THR A C 1
ATOM 3780 O O . THR A 1 500 ? 6.622 15.736 17.688 1.00 69.69 500 THR A O 1
ATOM 3783 N N . GLU A 1 501 ? 8.745 16.269 17.222 1.00 79.81 501 GLU A N 1
ATOM 3784 C CA . GLU A 1 501 ? 8.706 17.527 17.961 1.00 79.81 501 GLU A CA 1
ATOM 3785 C C . GLU A 1 501 ? 7.775 18.515 17.237 1.00 79.81 501 GLU A C 1
ATOM 3787 O O . GLU A 1 501 ? 7.820 18.640 16.016 1.00 79.81 501 GLU A O 1
ATOM 3792 N N . GLY A 1 502 ? 6.866 19.154 17.978 1.00 86.19 502 GLY A N 1
ATOM 3793 C CA . GLY A 1 502 ? 5.856 20.051 17.401 1.00 86.19 502 GLY A CA 1
ATOM 3794 C C . GLY A 1 502 ? 4.721 19.366 16.625 1.00 86.19 502 GLY A C 1
ATOM 3795 O O . GLY A 1 502 ? 3.918 20.060 16.010 1.00 86.19 502 GLY A O 1
ATOM 3796 N N . CYS A 1 503 ? 4.629 18.032 16.648 1.00 93.44 503 CYS A N 1
ATOM 3797 C CA . CYS A 1 503 ? 3.539 17.285 16.016 1.00 93.44 503 CYS A CA 1
ATOM 3798 C C . CYS A 1 503 ? 2.491 16.826 17.045 1.00 93.44 503 CYS A C 1
ATOM 3800 O O . CYS A 1 503 ? 2.828 16.497 18.185 1.00 93.44 503 CYS A O 1
ATOM 3802 N N . GLU A 1 504 ? 1.235 16.697 16.615 1.00 95.50 504 GLU A N 1
ATOM 3803 C CA . GLU A 1 504 ? 0.194 15.968 17.351 1.00 95.50 504 GLU A CA 1
ATOM 3804 C C . GLU A 1 504 ? 0.030 14.576 16.740 1.00 95.50 504 GLU A C 1
ATOM 3806 O O . GLU A 1 504 ? -0.114 14.423 15.528 1.00 95.50 504 GLU A O 1
ATOM 3811 N N . ILE A 1 505 ? 0.003 13.542 17.577 1.00 95.12 505 ILE A N 1
ATOM 3812 C CA . ILE A 1 505 ? -0.224 12.174 17.114 1.00 95.12 505 ILE A CA 1
ATOM 3813 C C . ILE A 1 505 ? -1.600 11.724 17.571 1.00 95.12 505 ILE A C 1
ATOM 3815 O O . ILE A 1 505 ? -1.833 11.489 18.761 1.00 95.12 505 ILE A O 1
ATOM 3819 N N . GLU A 1 506 ? -2.497 11.574 16.608 1.00 96.69 506 GLU A N 1
ATOM 3820 C CA . GLU A 1 506 ? -3.857 11.118 16.833 1.00 96.69 506 GLU A CA 1
ATOM 3821 C C . GLU A 1 506 ? -3.972 9.613 16.591 1.00 96.69 506 GLU A C 1
ATOM 3823 O O . GLU A 1 506 ? -3.621 9.104 15.528 1.00 96.69 506 GLU A O 1
ATOM 3828 N N . LEU A 1 507 ? -4.472 8.892 17.590 1.00 96.44 507 LEU A N 1
ATOM 3829 C CA . LEU A 1 507 ? -4.851 7.490 17.492 1.00 96.44 507 LEU A CA 1
ATOM 3830 C C . LEU A 1 507 ? -6.359 7.429 17.320 1.00 96.44 507 LEU A C 1
ATOM 3832 O O . LEU A 1 507 ? -7.102 7.984 18.129 1.00 96.44 507 LEU A O 1
ATOM 3836 N N . ILE A 1 508 ? -6.805 6.735 16.280 1.00 96.94 508 ILE A N 1
ATOM 3837 C CA . ILE A 1 508 ? -8.213 6.699 15.900 1.00 96.94 508 ILE A CA 1
ATOM 3838 C C . ILE A 1 508 ? -8.740 5.275 16.048 1.00 96.94 508 ILE A C 1
ATOM 3840 O O . ILE A 1 508 ? -8.215 4.336 15.434 1.00 96.94 508 ILE A O 1
ATOM 3844 N N . SER A 1 509 ? -9.784 5.104 16.856 1.00 96.69 509 SER A N 1
ATOM 3845 C CA . SER A 1 509 ? -10.522 3.852 16.989 1.00 96.69 509 SER A CA 1
ATOM 3846 C C . SER A 1 509 ? -11.880 3.908 16.292 1.00 96.69 509 SER A C 1
ATOM 3848 O O . SER A 1 509 ? -12.524 4.953 16.179 1.00 96.69 509 SER A O 1
ATOM 3850 N N . LEU A 1 510 ? -12.302 2.752 15.779 1.00 94.88 510 LEU A N 1
ATOM 3851 C CA . LEU A 1 510 ? -13.597 2.560 15.132 1.00 94.88 510 LEU A CA 1
ATOM 3852 C C . LEU A 1 510 ? -14.052 1.111 15.324 1.00 94.88 510 LEU A C 1
ATOM 3854 O O . LEU A 1 510 ? -13.351 0.175 14.918 1.00 94.88 510 LEU A O 1
ATOM 3858 N N . GLY A 1 511 ? -15.231 0.933 15.924 1.00 90.81 511 GLY A N 1
ATOM 3859 C CA . GLY A 1 511 ? -15.807 -0.386 16.192 1.00 90.81 511 GLY A CA 1
ATOM 3860 C C . GLY A 1 511 ? -14.992 -1.214 17.189 1.00 90.81 511 GLY A C 1
ATOM 3861 O O . GLY A 1 511 ? -14.848 -2.417 16.998 1.00 90.81 511 GLY A O 1
ATOM 3862 N N . GLY A 1 512 ? -14.412 -0.574 18.212 1.00 91.00 512 GLY A N 1
ATOM 3863 C CA . GLY A 1 512 ? -13.645 -1.257 19.263 1.00 91.00 512 GLY A CA 1
ATOM 3864 C C . GLY A 1 512 ? -12.227 -1.686 18.867 1.00 91.00 512 GLY A C 1
ATOM 3865 O O . GLY A 1 512 ? -11.606 -2.470 19.581 1.00 91.00 512 GLY A O 1
ATOM 3866 N N . GLU A 1 513 ? -11.687 -1.179 17.753 1.00 92.00 513 GLU A N 1
ATOM 3867 C CA . GLU A 1 513 ? -10.304 -1.416 17.321 1.00 92.00 513 GLU A CA 1
ATOM 3868 C C . GLU A 1 513 ? -9.603 -0.095 16.985 1.00 92.00 513 GLU A C 1
ATOM 3870 O O . GLU A 1 513 ? -10.191 0.772 16.343 1.00 92.00 513 GLU A O 1
ATOM 3875 N N . CYS A 1 514 ? -8.329 0.049 17.369 1.00 93.56 514 CYS A N 1
ATOM 3876 C CA . CYS A 1 514 ? -7.489 1.174 16.944 1.00 93.56 514 CYS A CA 1
ATOM 3877 C C . CYS A 1 514 ? -7.076 0.959 15.480 1.00 93.56 514 CYS A C 1
ATOM 3879 O O . CYS A 1 514 ? -6.238 0.098 15.195 1.00 93.56 514 CYS A O 1
ATOM 3881 N N . ARG A 1 515 ? -7.683 1.712 14.559 1.00 90.31 515 ARG A N 1
ATOM 3882 C CA . ARG A 1 515 ? -7.527 1.542 13.107 1.00 90.31 515 ARG A CA 1
ATOM 3883 C C . ARG A 1 515 ? -6.295 2.248 12.565 1.00 90.31 515 ARG A C 1
ATOM 3885 O O . ARG A 1 515 ? -5.596 1.687 11.725 1.00 90.31 515 ARG A O 1
ATOM 3892 N N . GLU A 1 516 ? -6.027 3.451 13.055 1.00 91.31 516 GLU A N 1
ATOM 3893 C CA . GLU A 1 516 ? -5.056 4.352 12.441 1.00 91.31 516 GLU A CA 1
ATOM 3894 C C . GLU A 1 516 ? -4.290 5.162 13.487 1.00 91.31 516 GLU A C 1
ATOM 3896 O O . GLU A 1 516 ? -4.806 5.446 14.570 1.00 91.31 516 GLU A O 1
ATOM 3901 N N . ALA A 1 517 ? -3.049 5.507 13.145 1.00 92.44 517 ALA A N 1
ATOM 3902 C CA . ALA A 1 517 ? -2.308 6.592 13.762 1.00 92.44 517 ALA A CA 1
ATOM 3903 C C . ALA A 1 517 ? -2.038 7.658 12.693 1.00 92.44 517 ALA A C 1
ATOM 3905 O O . ALA A 1 517 ? -1.520 7.337 11.621 1.00 92.44 517 ALA A O 1
ATOM 3906 N N . THR A 1 518 ? -2.355 8.910 12.995 1.00 95.12 518 THR A N 1
ATOM 3907 C CA . THR A 1 518 ? -2.139 10.053 12.105 1.00 95.12 518 THR A CA 1
ATOM 3908 C C . THR A 1 518 ? -1.198 11.033 12.789 1.00 95.12 518 THR A C 1
ATOM 3910 O O . THR A 1 518 ? -1.438 11.448 13.923 1.00 95.12 518 THR A O 1
ATOM 3913 N N . VAL A 1 519 ? -0.105 11.379 12.112 1.00 95.25 519 VAL A N 1
ATOM 3914 C CA . VAL A 1 519 ? 0.831 12.414 12.557 1.00 95.25 519 VAL A CA 1
ATOM 3915 C C . VAL A 1 519 ? 0.414 13.730 11.922 1.00 95.25 519 VAL A C 1
ATOM 3917 O O . VAL A 1 519 ? 0.554 13.904 10.714 1.00 95.25 519 VAL A O 1
ATOM 3920 N N . TRP A 1 520 ? -0.117 14.630 12.738 1.00 97.44 520 TRP A N 1
ATOM 3921 C CA . TRP A 1 520 ? -0.479 15.988 12.360 1.00 97.44 520 TRP A CA 1
ATOM 3922 C C . TRP A 1 520 ? 0.699 16.927 12.615 1.00 97.44 520 TRP A C 1
ATOM 3924 O O . TRP A 1 520 ? 1.258 16.929 13.714 1.00 97.44 520 TRP A O 1
ATOM 3934 N N . PHE A 1 521 ? 1.069 17.729 11.620 1.00 95.94 521 PHE A N 1
ATOM 3935 C CA . PHE A 1 521 ? 2.236 18.613 11.682 1.00 95.94 521 PHE A CA 1
ATOM 3936 C C . PHE A 1 521 ? 1.960 19.986 11.050 1.00 95.94 521 PHE A C 1
ATOM 3938 O O . PHE A 1 521 ? 0.961 20.178 10.344 1.00 95.94 521 PHE A O 1
ATOM 3945 N N . GLY A 1 522 ? 2.863 20.938 11.302 1.00 95.56 522 GLY A N 1
ATOM 3946 C CA . GLY A 1 522 ? 2.750 22.321 10.832 1.00 95.56 522 GLY A CA 1
ATOM 3947 C C . GLY A 1 522 ? 1.443 22.966 11.292 1.00 95.56 522 GLY A C 1
ATOM 3948 O O . GLY A 1 522 ? 1.004 22.753 12.420 1.00 95.56 522 GLY A O 1
ATOM 3949 N N . GLU A 1 523 ? 0.781 23.709 10.406 1.00 96.06 523 GLU A N 1
ATOM 3950 C CA . GLU A 1 523 ? -0.475 24.408 10.729 1.00 96.06 523 GLU A CA 1
ATOM 3951 C C . GLU A 1 523 ? -1.648 23.500 11.138 1.00 96.06 523 GLU A C 1
ATOM 3953 O O . GLU A 1 523 ? -2.645 23.997 11.662 1.00 96.06 523 GLU A O 1
ATOM 3958 N N . LEU A 1 524 ? -1.564 22.186 10.893 1.00 97.00 524 LEU A N 1
ATOM 3959 C CA . LEU A 1 524 ? -2.628 21.237 11.243 1.00 97.00 524 LEU A CA 1
ATOM 3960 C C . LEU A 1 524 ? -2.364 20.475 12.549 1.00 97.00 524 LEU A C 1
ATOM 3962 O O . LEU A 1 524 ? -3.238 19.724 12.990 1.00 97.00 524 LEU A O 1
ATOM 3966 N N . ALA A 1 525 ? -1.197 20.657 13.174 1.00 96.12 525 ALA A N 1
ATOM 3967 C CA . ALA A 1 525 ? -0.913 20.090 14.488 1.00 96.12 525 ALA A CA 1
ATOM 3968 C C . ALA A 1 525 ? -1.822 20.716 15.560 1.00 96.12 525 ALA A C 1
ATOM 3970 O O . ALA A 1 525 ? -2.065 21.921 15.564 1.00 96.12 525 ALA A O 1
ATOM 3971 N N . GLY A 1 526 ? -2.343 19.891 16.470 1.00 93.31 526 GLY A N 1
ATOM 3972 C CA . GLY A 1 526 ? -3.035 20.376 17.664 1.00 93.31 526 GLY A CA 1
ATOM 3973 C C . GLY A 1 526 ? -2.074 20.816 18.771 1.00 93.31 526 GLY A C 1
ATOM 3974 O O . GLY A 1 526 ? -0.885 20.514 18.740 1.00 93.31 526 GLY A O 1
ATOM 3975 N N . ASP A 1 527 ? -2.622 21.458 19.805 1.00 91.56 527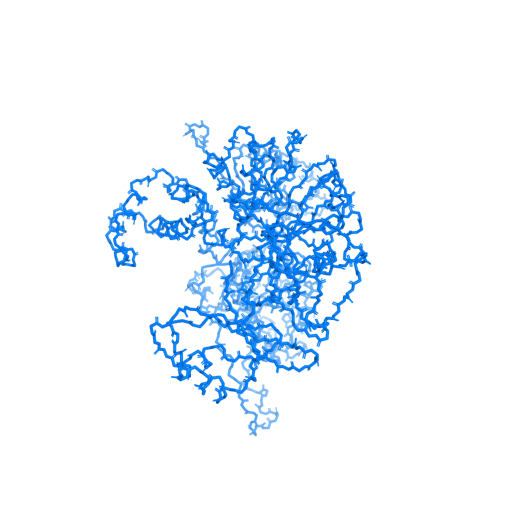 ASP A N 1
ATOM 3976 C CA . ASP A 1 527 ? -1.850 21.980 20.948 1.00 91.56 527 ASP A CA 1
ATOM 3977 C C . ASP A 1 527 ? -1.300 20.890 21.888 1.00 91.56 527 ASP A C 1
ATOM 3979 O O . ASP A 1 527 ? -0.509 21.170 22.789 1.00 91.56 527 ASP A O 1
ATOM 3983 N N . ALA A 1 528 ? -1.740 19.642 21.716 1.00 93.94 528 ALA A N 1
ATOM 3984 C CA . ALA A 1 528 ? -1.324 18.504 22.524 1.00 93.94 528 ALA A CA 1
ATOM 3985 C C . ALA A 1 528 ? -0.506 17.512 21.687 1.00 93.94 528 ALA A C 1
ATOM 3987 O O . ALA A 1 528 ? -0.829 17.281 20.525 1.00 93.94 528 ALA A O 1
ATOM 3988 N N . PRO A 1 529 ? 0.496 16.832 22.272 1.00 92.88 529 PRO A N 1
ATOM 3989 C CA . PRO A 1 529 ? 1.322 15.881 21.528 1.00 92.88 529 PRO A CA 1
ATOM 3990 C C . PRO A 1 529 ? 0.592 14.567 21.215 1.00 92.88 529 PRO A C 1
ATOM 3992 O O . PRO A 1 529 ? 1.012 13.814 20.334 1.00 92.88 529 PRO A O 1
ATOM 3995 N N . ARG A 1 530 ? -0.481 14.242 21.948 1.00 94.50 530 ARG A N 1
ATOM 3996 C CA . ARG A 1 530 ? -1.266 13.018 21.760 1.00 94.50 530 ARG A CA 1
ATOM 3997 C C . ARG A 1 530 ? -2.752 13.311 21.760 1.00 94.50 530 ARG A C 1
ATOM 3999 O O . ARG A 1 530 ? -3.247 14.088 22.578 1.00 94.50 530 ARG A O 1
ATOM 4006 N N . ARG A 1 531 ? -3.462 12.572 20.915 1.00 96.94 531 ARG A N 1
ATOM 4007 C CA . ARG A 1 531 ? -4.918 12.512 20.879 1.00 96.94 531 ARG A CA 1
ATOM 4008 C C . ARG A 1 531 ? -5.385 11.073 20.719 1.00 96.94 531 ARG A C 1
ATOM 4010 O O . ARG A 1 531 ? -4.780 10.296 19.989 1.00 96.94 531 ARG A O 1
ATOM 4017 N N . ALA A 1 532 ? -6.463 10.721 21.398 1.00 97.38 532 ALA A N 1
ATOM 4018 C CA . ALA A 1 532 ? -7.210 9.492 21.199 1.00 97.38 532 ALA A CA 1
ATOM 4019 C C . ALA A 1 532 ? -8.635 9.855 20.792 1.00 97.38 532 ALA A C 1
ATOM 4021 O O . ALA A 1 532 ? -9.295 10.600 21.511 1.00 97.38 532 ALA A O 1
ATOM 4022 N N . THR A 1 533 ? -9.110 9.325 19.671 1.00 97.75 533 THR A N 1
ATOM 4023 C CA . THR A 1 533 ? -10.440 9.624 19.132 1.00 97.75 533 THR A CA 1
ATOM 4024 C C . THR A 1 533 ? -11.192 8.326 18.865 1.00 97.75 533 THR A C 1
ATOM 4026 O O . THR A 1 533 ? -10.733 7.500 18.077 1.00 97.75 533 THR A O 1
ATOM 4029 N N . ASN A 1 534 ? -12.360 8.160 19.491 1.00 97.69 534 ASN A N 1
ATOM 4030 C CA . ASN A 1 534 ? -13.294 7.075 19.197 1.00 97.69 534 ASN A CA 1
ATOM 4031 C C . ASN A 1 534 ? -14.378 7.578 18.245 1.00 97.69 534 ASN A C 1
ATOM 4033 O O . ASN A 1 534 ? -15.304 8.282 18.645 1.00 97.69 534 ASN A O 1
ATOM 4037 N N . LEU A 1 535 ? -14.298 7.176 16.977 1.00 96.69 535 LEU A N 1
ATOM 4038 C CA . LEU A 1 535 ? -15.262 7.599 15.958 1.00 96.69 535 LEU A CA 1
ATOM 4039 C C . LEU A 1 535 ? -16.627 6.919 16.079 1.00 96.69 535 LEU A C 1
ATOM 4041 O O . LEU A 1 535 ? -17.582 7.364 15.451 1.00 96.69 535 LEU A O 1
ATOM 4045 N N . THR A 1 536 ? -16.741 5.860 16.881 1.00 94.19 536 THR A N 1
ATOM 4046 C CA . THR A 1 536 ? -18.033 5.207 17.144 1.00 94.19 536 THR A CA 1
ATOM 4047 C C . THR A 1 536 ? -18.914 6.087 18.029 1.00 94.19 536 THR A C 1
ATOM 4049 O O . THR A 1 536 ? -20.124 6.137 17.832 1.00 94.19 536 THR A O 1
ATOM 4052 N N . THR A 1 537 ? -18.309 6.787 18.993 1.00 94.00 537 THR A N 1
ATOM 4053 C CA . THR A 1 537 ? -19.013 7.659 19.949 1.00 94.00 537 THR A CA 1
ATOM 4054 C C . THR A 1 537 ? -18.856 9.142 19.616 1.00 94.00 537 THR A C 1
ATOM 4056 O O . THR A 1 537 ? -19.628 9.961 20.102 1.00 94.00 537 THR A O 1
ATOM 4059 N N . GLY A 1 538 ? -17.858 9.498 18.802 1.00 94.75 538 GLY A N 1
ATOM 4060 C CA . GLY A 1 538 ? -17.475 10.881 18.516 1.00 94.75 538 GLY A CA 1
ATOM 4061 C C . GLY A 1 538 ? -16.644 11.537 19.626 1.00 94.75 538 GLY A C 1
ATOM 4062 O O . GLY A 1 538 ? -16.391 12.738 19.560 1.00 94.75 538 GLY A O 1
ATOM 4063 N N . THR A 1 539 ? -16.213 10.785 20.645 1.00 96.44 539 THR A N 1
ATOM 4064 C CA . THR A 1 539 ? -15.436 11.332 21.768 1.00 96.44 539 THR A CA 1
ATOM 4065 C C . THR A 1 539 ? -13.946 11.390 21.435 1.00 96.44 539 THR A C 1
ATOM 4067 O O . THR A 1 539 ? -13.393 10.458 20.850 1.00 96.44 539 THR A O 1
ATOM 4070 N N . SER A 1 540 ? -13.266 12.450 21.876 1.00 96.69 540 SER A N 1
ATOM 4071 C CA . SER A 1 540 ? -11.812 12.587 21.779 1.00 96.69 540 SER A CA 1
ATOM 4072 C C . SER A 1 540 ? -11.204 13.049 23.107 1.00 96.69 540 SER A C 1
ATOM 4074 O O . SER A 1 540 ? -11.812 13.834 23.833 1.00 96.69 540 SER A O 1
ATOM 4076 N N . LEU A 1 541 ? -9.998 12.572 23.412 1.00 96.81 541 LEU A N 1
ATOM 4077 C CA . LEU A 1 541 ? -9.163 13.005 24.531 1.00 96.81 541 LEU A CA 1
ATOM 4078 C C . LEU A 1 541 ? -7.798 13.420 23.990 1.00 96.81 541 LEU A C 1
ATOM 4080 O O . LEU A 1 541 ? -7.137 12.627 23.324 1.00 96.81 541 LEU A O 1
ATOM 4084 N N . ALA A 1 542 ? -7.355 14.629 24.317 1.00 96.88 542 ALA A N 1
ATOM 4085 C CA . ALA A 1 542 ? -6.039 15.133 23.951 1.00 96.88 542 ALA A CA 1
ATOM 4086 C C . ALA A 1 542 ? -5.252 15.561 25.190 1.00 96.88 542 ALA A C 1
ATOM 4088 O O . ALA A 1 542 ? -5.828 16.073 26.150 1.00 96.88 542 ALA A O 1
ATOM 4089 N N . GLY A 1 543 ? -3.940 15.345 25.168 1.00 95.31 543 GLY A N 1
ATOM 4090 C CA . GLY A 1 543 ? -3.048 15.763 26.243 1.00 95.31 543 GLY A CA 1
ATOM 4091 C C . GLY A 1 543 ? -1.634 15.215 26.095 1.00 95.31 543 GLY A C 1
ATOM 4092 O O . GLY A 1 543 ? -1.295 14.576 25.099 1.00 95.31 543 GLY A O 1
ATOM 4093 N N . ASP A 1 544 ? -0.804 15.471 27.101 1.00 92.81 544 ASP A N 1
ATOM 4094 C CA . ASP A 1 544 ? 0.552 14.937 27.182 1.00 92.81 544 ASP A CA 1
ATOM 4095 C C . ASP A 1 544 ? 0.592 13.752 28.164 1.00 92.81 544 ASP A C 1
ATOM 4097 O O . ASP A 1 544 ? 0.299 13.925 29.349 1.00 92.81 544 ASP A O 1
ATOM 4101 N N . PRO A 1 545 ? 0.972 12.537 27.724 1.00 89.62 545 PRO A N 1
ATOM 4102 C CA . PRO A 1 545 ? 1.174 11.407 28.628 1.00 89.62 545 PRO A CA 1
ATOM 4103 C C . PRO A 1 545 ? 2.147 11.694 29.780 1.00 89.62 545 PRO A C 1
ATOM 4105 O O . PRO A 1 545 ? 2.059 11.046 30.819 1.00 89.62 545 PRO A O 1
ATOM 4108 N N . ALA A 1 546 ? 3.081 12.637 29.612 1.00 89.44 546 ALA A N 1
ATOM 4109 C CA . ALA A 1 546 ? 4.075 12.982 30.623 1.00 89.44 546 ALA A CA 1
ATOM 4110 C C . ALA A 1 546 ? 3.515 13.808 31.794 1.00 89.44 546 ALA A C 1
ATOM 4112 O O . ALA A 1 546 ? 4.178 13.901 32.826 1.00 89.44 546 ALA A O 1
ATOM 4113 N N . THR A 1 547 ? 2.324 14.404 31.666 1.00 90.25 547 THR A N 1
ATOM 4114 C CA . THR A 1 547 ? 1.748 15.257 32.721 1.00 90.25 547 THR A CA 1
ATOM 4115 C C . THR A 1 547 ? 0.907 14.490 33.737 1.00 90.25 547 THR A C 1
ATOM 4117 O O . THR A 1 547 ? 0.561 15.054 34.771 1.00 90.25 547 THR A O 1
ATOM 4120 N N . ALA A 1 548 ? 0.555 13.232 33.456 1.00 92.06 548 ALA A N 1
ATOM 4121 C CA . ALA A 1 548 ? -0.304 12.428 34.319 1.00 92.06 548 ALA A CA 1
ATOM 4122 C C . ALA A 1 548 ? 0.509 11.464 35.193 1.00 92.06 548 ALA A C 1
ATOM 4124 O O . ALA A 1 548 ? 1.383 10.739 34.710 1.00 92.06 548 ALA A O 1
ATOM 4125 N N . SER A 1 549 ? 0.196 11.423 36.488 1.00 90.38 549 SER A N 1
ATOM 4126 C CA . SER A 1 549 ? 0.770 10.456 37.423 1.00 90.38 549 SER A CA 1
ATOM 4127 C C . SER A 1 549 ? -0.011 9.147 37.400 1.00 90.38 549 SER A C 1
ATOM 4129 O O . SER A 1 549 ? -1.237 9.127 37.464 1.00 90.38 549 SER A O 1
ATOM 4131 N N . ARG A 1 550 ? 0.714 8.027 37.351 1.00 93.62 550 ARG A N 1
ATOM 4132 C CA . ARG A 1 550 ? 0.111 6.700 37.452 1.00 93.62 550 ARG A CA 1
ATOM 4133 C C . ARG A 1 550 ? -0.187 6.358 38.905 1.00 93.62 550 ARG A C 1
ATOM 4135 O O . ARG A 1 550 ? 0.738 6.107 39.675 1.00 93.62 550 ARG A O 1
ATOM 4142 N N . GLU A 1 551 ? -1.466 6.240 39.229 1.00 94.69 551 GLU A N 1
ATOM 4143 C CA . GLU A 1 551 ? -1.941 5.730 40.515 1.00 94.69 551 GLU A CA 1
ATOM 4144 C C . GLU A 1 551 ? -2.445 4.293 40.370 1.00 94.69 551 GLU A C 1
ATOM 4146 O O . GLU A 1 551 ? -3.077 3.939 39.371 1.00 94.69 551 GLU A O 1
ATOM 4151 N N . VAL A 1 552 ? -2.134 3.446 41.353 1.00 95.50 552 VAL A N 1
ATOM 4152 C CA . VAL A 1 552 ? -2.506 2.026 41.363 1.00 95.50 552 VAL A CA 1
ATOM 4153 C C . VAL A 1 552 ? -3.311 1.746 42.622 1.00 95.50 552 VAL A C 1
ATOM 4155 O O . VAL A 1 552 ? -2.870 2.073 43.719 1.00 95.50 552 VAL A O 1
ATOM 4158 N N . ALA A 1 553 ? -4.476 1.132 42.456 1.00 94.00 553 ALA A N 1
ATOM 4159 C CA . ALA A 1 553 ? -5.353 0.791 43.561 1.00 94.00 553 ALA A CA 1
ATOM 4160 C C . ALA A 1 553 ? -4.858 -0.455 44.313 1.00 94.00 553 ALA A C 1
ATOM 4162 O O . ALA A 1 553 ? -4.469 -1.454 43.701 1.00 94.00 553 ALA A O 1
ATOM 4163 N N . ASP A 1 554 ? -4.969 -0.436 45.642 1.00 90.75 554 ASP A N 1
ATOM 4164 C CA . ASP A 1 554 ? -4.701 -1.607 46.490 1.00 90.75 554 ASP A CA 1
ATOM 4165 C C . ASP A 1 554 ? -5.829 -2.655 46.431 1.00 90.75 554 ASP A C 1
ATOM 4167 O O . ASP A 1 554 ? -5.634 -3.822 46.772 1.00 90.75 554 ASP A O 1
ATOM 4171 N N . ALA A 1 555 ? -7.019 -2.255 45.980 1.00 93.31 555 ALA A N 1
ATOM 4172 C CA . ALA A 1 555 ? -8.180 -3.117 45.805 1.00 93.31 555 ALA A CA 1
ATOM 4173 C C . ALA A 1 555 ? -9.028 -2.651 44.616 1.00 93.31 555 ALA A C 1
ATOM 4175 O O . ALA A 1 555 ? -8.921 -1.517 44.156 1.00 93.31 555 ALA A O 1
ATOM 4176 N N . ILE A 1 556 ? -9.884 -3.541 44.119 1.00 94.94 556 ILE A N 1
ATOM 4177 C CA . ILE A 1 556 ? -10.887 -3.185 43.115 1.00 94.94 556 ILE A CA 1
ATOM 4178 C C . ILE A 1 556 ? -12.072 -2.469 43.782 1.00 94.94 556 ILE A C 1
ATOM 4180 O O . ILE A 1 556 ? -12.516 -2.887 44.850 1.00 94.94 556 ILE A O 1
ATOM 4184 N N . ASN A 1 557 ? -12.567 -1.405 43.148 1.00 94.31 557 ASN A N 1
ATOM 4185 C CA . ASN A 1 557 ? -13.777 -0.678 43.546 1.00 94.31 557 ASN A CA 1
ATOM 4186 C C . ASN A 1 557 ? -15.035 -1.283 42.888 1.00 94.31 557 ASN A C 1
ATOM 4188 O O . ASN A 1 557 ? -14.977 -2.327 42.240 1.00 94.31 557 ASN A O 1
ATOM 4192 N N . ASP A 1 558 ? -16.174 -0.599 43.014 1.00 95.12 558 ASP A N 1
ATOM 4193 C CA . ASP A 1 558 ? -17.471 -1.032 42.473 1.00 95.12 558 ASP A CA 1
ATOM 4194 C C . ASP A 1 558 ? -17.477 -1.230 40.947 1.00 95.12 558 ASP A C 1
ATOM 4196 O O . ASP A 1 558 ? -18.291 -1.988 40.414 1.00 95.12 558 ASP A O 1
ATOM 4200 N N . CYS A 1 559 ? -16.585 -0.542 40.226 1.00 96.56 559 CYS A N 1
ATOM 4201 C CA . CYS A 1 559 ? -16.454 -0.647 38.777 1.00 96.56 559 CYS A CA 1
ATOM 4202 C C . CYS A 1 559 ? -15.032 -1.009 38.343 1.00 96.56 559 CYS A C 1
ATOM 4204 O O . CYS A 1 559 ? -14.036 -0.518 38.888 1.00 96.56 559 CYS A O 1
ATOM 4206 N N . LEU A 1 560 ? -14.960 -1.806 37.279 1.00 96.38 560 LEU A N 1
ATOM 4207 C CA . LEU A 1 560 ? -13.788 -1.977 36.430 1.00 96.38 560 LEU A CA 1
ATOM 4208 C C . LEU A 1 560 ? -14.061 -1.273 35.101 1.00 96.38 560 LEU A C 1
ATOM 4210 O O . LEU A 1 560 ? -15.137 -1.425 34.527 1.00 96.38 560 LEU A O 1
ATOM 4214 N N . TYR A 1 561 ? -13.085 -0.524 34.605 1.00 96.44 561 TYR A N 1
ATOM 4215 C CA . TYR A 1 561 ? -13.170 0.147 33.316 1.00 96.44 561 TYR A CA 1
ATOM 4216 C C . TYR A 1 561 ? -12.089 -0.359 32.365 1.00 96.44 561 TYR A C 1
ATOM 4218 O O . TYR A 1 561 ? -10.921 -0.511 32.736 1.00 96.44 561 TYR A O 1
ATOM 4226 N N . GLU A 1 562 ? -12.483 -0.610 31.122 1.00 95.25 562 GLU A N 1
ATOM 4227 C CA . GLU A 1 562 ? -11.577 -0.911 30.020 1.00 95.25 562 GLU A CA 1
ATOM 4228 C C . GLU A 1 562 ? -11.475 0.316 29.105 1.00 95.25 562 GLU A C 1
ATOM 4230 O O . GLU A 1 562 ? -12.460 0.664 28.455 1.00 95.25 562 GLU A O 1
ATOM 4235 N N . PRO A 1 563 ? -10.311 0.987 29.036 1.00 96.12 563 PRO A N 1
ATOM 4236 C CA . PRO A 1 563 ? -10.130 2.113 28.129 1.00 96.12 563 PRO A CA 1
ATOM 4237 C C . PRO A 1 563 ? -10.208 1.700 26.661 1.00 96.12 563 PRO A C 1
ATOM 4239 O O . PRO A 1 563 ? -9.790 0.601 26.280 1.00 96.12 563 PRO A O 1
ATOM 4242 N N . ASP A 1 564 ? -10.674 2.630 25.833 1.00 96.56 564 ASP A N 1
ATOM 4243 C CA . ASP A 1 564 ? -10.716 2.483 24.386 1.00 96.56 564 ASP A CA 1
ATOM 4244 C C . ASP A 1 564 ? -9.307 2.201 23.809 1.00 96.56 564 ASP A C 1
ATOM 4246 O O . ASP A 1 564 ? -8.303 2.756 24.284 1.00 96.56 564 ASP A O 1
ATOM 4250 N N . PRO A 1 565 ? -9.182 1.346 22.774 1.00 95.12 565 PRO A N 1
ATOM 4251 C CA . PRO A 1 565 ? -7.897 1.041 22.154 1.00 95.12 565 PRO A CA 1
ATOM 4252 C C . PRO A 1 565 ? -7.081 2.260 21.707 1.00 95.12 565 PRO A C 1
ATOM 4254 O O . PRO A 1 565 ? -5.854 2.207 21.805 1.00 95.12 565 PRO A O 1
ATOM 4257 N N . ALA A 1 566 ? -7.711 3.345 21.247 1.00 95.88 566 ALA A N 1
ATOM 4258 C CA . ALA A 1 566 ? -7.010 4.576 20.893 1.00 95.88 566 ALA A CA 1
ATOM 4259 C C . ALA A 1 566 ? -6.394 5.251 22.122 1.00 95.88 566 ALA A C 1
ATOM 4261 O O . ALA A 1 566 ? -5.238 5.662 22.060 1.00 95.88 566 ALA A O 1
ATOM 4262 N N . VAL A 1 567 ? -7.100 5.292 23.259 1.00 96.44 567 VAL A N 1
ATOM 4263 C CA . VAL A 1 567 ? -6.574 5.840 24.528 1.00 96.44 567 VAL A CA 1
ATOM 4264 C C . VAL A 1 567 ? -5.339 5.064 24.971 1.00 96.44 567 VAL A C 1
ATOM 4266 O O . VAL A 1 567 ? -4.320 5.650 25.347 1.00 96.44 567 VAL A O 1
ATOM 4269 N N . ILE A 1 568 ? -5.408 3.735 24.876 1.00 94.19 568 ILE A N 1
ATOM 4270 C CA . ILE A 1 568 ? -4.294 2.845 25.211 1.00 94.19 568 ILE A CA 1
ATOM 4271 C C . ILE A 1 568 ? -3.091 3.117 24.314 1.00 94.19 568 ILE A C 1
ATOM 4273 O O . ILE A 1 568 ? -1.981 3.293 24.816 1.00 94.19 568 ILE A O 1
ATOM 4277 N N . ARG A 1 569 ? -3.294 3.162 22.992 1.00 92.50 569 ARG A N 1
ATOM 4278 C CA . ARG A 1 569 ? -2.207 3.380 22.026 1.00 92.50 569 ARG A CA 1
ATOM 4279 C C . ARG A 1 569 ? -1.640 4.794 22.074 1.00 92.50 569 ARG A C 1
ATOM 4281 O O . ARG A 1 569 ? -0.449 4.958 21.833 1.00 92.50 569 ARG A O 1
ATOM 4288 N N . ALA A 1 570 ? -2.448 5.787 22.435 1.00 92.62 570 ALA A N 1
ATOM 4289 C CA . ALA A 1 570 ? -2.000 7.162 22.626 1.00 92.62 570 ALA A CA 1
ATOM 4290 C C . ALA A 1 570 ? -1.191 7.348 23.923 1.00 92.62 570 ALA A C 1
ATOM 4292 O O . ALA A 1 570 ? -0.563 8.388 24.103 1.00 92.62 570 ALA A O 1
ATOM 4293 N N . GLY A 1 571 ? -1.199 6.360 24.829 1.00 93.00 571 GLY A N 1
ATOM 4294 C CA . GLY A 1 571 ? -0.563 6.467 26.143 1.00 93.00 571 GLY A CA 1
ATOM 4295 C C . GLY A 1 571 ? -1.340 7.346 27.127 1.00 93.00 571 GLY A C 1
ATOM 4296 O O . GLY A 1 571 ? -0.795 7.739 28.151 1.00 93.00 571 GLY A O 1
ATOM 4297 N N . LEU A 1 572 ? -2.613 7.637 26.846 1.00 95.69 572 LEU A N 1
ATOM 4298 C CA . LEU A 1 572 ? -3.432 8.594 27.599 1.00 95.69 572 LEU A CA 1
ATOM 4299 C C . LEU A 1 572 ? -4.251 7.951 28.729 1.00 95.69 572 LEU A C 1
ATOM 4301 O O . LEU A 1 572 ? -5.105 8.604 29.318 1.00 95.69 572 LEU A O 1
ATOM 4305 N N . VAL A 1 573 ? -3.995 6.682 29.056 1.00 96.19 573 VAL A N 1
ATOM 4306 C CA . VAL A 1 573 ? -4.728 5.947 30.105 1.00 96.19 573 VAL A CA 1
ATOM 4307 C C . VAL A 1 573 ? -4.604 6.630 31.468 1.00 96.19 573 VAL A C 1
ATOM 4309 O O . VAL A 1 573 ? -5.604 6.774 32.160 1.00 96.19 573 VAL A O 1
ATOM 4312 N N . ASP A 1 574 ? -3.397 7.069 31.840 1.00 96.69 574 ASP A N 1
ATOM 4313 C CA . ASP A 1 574 ? -3.155 7.725 33.132 1.00 96.69 574 ASP A CA 1
ATOM 4314 C C . ASP A 1 574 ? -3.824 9.113 33.186 1.00 96.69 574 ASP A C 1
ATOM 4316 O O . ASP A 1 574 ? -4.432 9.471 34.191 1.00 96.69 574 ASP A O 1
ATOM 4320 N N . LEU A 1 575 ? -3.811 9.855 32.070 1.00 96.00 575 LEU A N 1
ATOM 4321 C CA . LEU A 1 575 ? -4.506 11.141 31.957 1.00 96.00 575 LEU A CA 1
ATOM 4322 C C . LEU A 1 575 ? -6.025 10.976 32.084 1.00 96.00 575 LEU A C 1
ATOM 4324 O O . LEU A 1 575 ? -6.671 11.712 32.829 1.00 96.00 575 LEU A O 1
ATOM 4328 N N . LEU A 1 576 ? -6.591 9.994 31.376 1.00 95.81 576 LEU A N 1
ATOM 4329 C CA . LEU A 1 576 ? -8.012 9.670 31.456 1.00 95.81 576 LEU A CA 1
ATOM 4330 C C . LEU A 1 576 ? -8.402 9.259 32.878 1.00 95.81 576 LEU A C 1
ATOM 4332 O O . LEU A 1 576 ? -9.421 9.716 33.388 1.00 95.81 576 LEU A O 1
ATOM 4336 N N . ALA A 1 577 ? -7.582 8.430 33.528 1.00 95.81 577 ALA A N 1
ATOM 4337 C CA . ALA A 1 577 ? -7.813 8.003 34.900 1.00 95.81 577 ALA A CA 1
ATOM 4338 C C . ALA A 1 577 ? -7.853 9.204 35.855 1.00 95.81 577 ALA A C 1
ATOM 4340 O O . ALA A 1 577 ? -8.827 9.366 36.586 1.00 95.81 577 ALA A O 1
ATOM 4341 N N . GLN A 1 578 ? -6.871 10.104 35.772 1.00 94.94 578 GLN A N 1
ATOM 4342 C CA . GLN A 1 578 ? -6.817 11.309 36.599 1.00 94.94 578 GLN A CA 1
ATOM 4343 C C . GLN A 1 578 ? -8.029 12.232 36.383 1.00 94.94 578 GLN A C 1
ATOM 4345 O O . GLN A 1 578 ? -8.600 12.722 37.355 1.00 94.94 578 GLN A O 1
ATOM 4350 N N . GLN A 1 579 ? -8.462 12.445 35.133 1.00 93.19 579 GLN A N 1
ATOM 4351 C CA . GLN A 1 579 ? -9.634 13.282 34.826 1.00 93.19 579 GLN A CA 1
ATOM 4352 C C . GLN A 1 579 ? -10.946 12.715 35.380 1.00 93.19 579 GLN A C 1
ATOM 4354 O O . GLN A 1 579 ? -11.855 13.481 35.693 1.00 93.19 579 GLN A O 1
ATOM 4359 N N . GLN A 1 580 ? -11.046 11.390 35.487 1.00 93.69 580 GLN A N 1
ATOM 4360 C CA . GLN A 1 580 ? -12.248 10.700 35.961 1.00 93.69 580 GLN A CA 1
ATOM 4361 C C . GLN A 1 580 ? -12.170 10.297 37.444 1.00 93.69 580 GLN A C 1
ATOM 4363 O O . GLN A 1 580 ? -13.137 9.767 37.984 1.00 93.69 580 GLN A O 1
ATOM 4368 N N . GLY A 1 581 ? -11.038 10.536 38.118 1.00 93.62 581 GLY A N 1
ATOM 4369 C CA . GLY A 1 581 ? -10.813 10.086 39.495 1.00 93.62 581 GLY A CA 1
ATOM 4370 C C . GLY A 1 581 ? -10.687 8.563 39.626 1.00 93.62 581 GLY A C 1
ATOM 4371 O O . GLY A 1 581 ? -11.125 7.984 40.620 1.00 93.62 581 GLY A O 1
ATOM 4372 N N . PHE A 1 582 ? -10.135 7.899 38.610 1.00 96.06 582 PHE A N 1
ATOM 4373 C CA . PHE A 1 582 ? -9.883 6.460 38.594 1.00 96.06 582 PHE A CA 1
ATOM 4374 C C . PHE A 1 582 ? -8.419 6.135 38.871 1.00 96.06 582 PHE A C 1
ATOM 4376 O O . PHE A 1 582 ? -7.525 6.953 38.680 1.00 96.06 582 PHE A O 1
ATOM 4383 N N . MET A 1 583 ? -8.176 4.884 39.247 1.00 96.06 583 MET A N 1
ATOM 4384 C CA . MET A 1 583 ? -6.838 4.331 39.449 1.00 96.06 583 MET A CA 1
ATOM 4385 C C . MET A 1 583 ? -6.641 3.101 38.564 1.00 96.06 583 MET A C 1
ATOM 4387 O O . MET A 1 583 ? -7.607 2.424 38.206 1.00 96.06 583 MET A O 1
ATOM 4391 N N . ARG A 1 584 ? -5.394 2.756 38.236 1.00 95.50 584 ARG A N 1
ATOM 4392 C CA . ARG A 1 584 ? -5.087 1.472 37.591 1.00 95.50 584 ARG A CA 1
ATOM 4393 C C . ARG A 1 584 ? -5.277 0.311 38.557 1.00 95.50 584 ARG A C 1
ATOM 4395 O O . ARG A 1 584 ? -4.983 0.428 39.742 1.00 95.50 584 ARG A O 1
ATOM 4402 N N . LEU A 1 585 ? -5.657 -0.851 38.032 1.00 94.06 585 LEU A N 1
ATOM 4403 C CA . LEU A 1 585 ? -5.642 -2.100 38.805 1.00 94.06 585 LEU A CA 1
ATOM 4404 C C . LEU A 1 585 ? -4.227 -2.662 39.009 1.00 94.06 585 LEU A C 1
ATOM 4406 O O . LEU A 1 585 ? -3.932 -3.266 40.039 1.00 94.06 585 LEU A O 1
ATOM 4410 N N . ALA A 1 586 ? -3.342 -2.453 38.033 1.00 92.62 586 ALA A N 1
ATOM 4411 C CA . ALA A 1 586 ? -1.936 -2.822 38.117 1.00 92.62 586 ALA A CA 1
ATOM 4412 C C . ALA A 1 586 ? -1.077 -1.873 37.276 1.00 92.62 586 ALA A C 1
ATOM 4414 O O . ALA A 1 586 ? -1.527 -1.336 36.265 1.00 92.62 586 ALA A O 1
ATOM 4415 N N . ALA A 1 587 ? 0.183 -1.687 37.674 1.00 88.81 587 ALA A N 1
ATOM 4416 C CA . ALA A 1 587 ? 1.098 -0.765 36.999 1.00 88.81 587 ALA A CA 1
ATOM 4417 C C . ALA A 1 587 ? 1.415 -1.169 35.548 1.00 88.81 587 ALA A C 1
ATOM 4419 O O . ALA A 1 587 ? 1.725 -0.307 34.725 1.00 88.81 587 ALA A O 1
ATOM 4420 N N . ASP A 1 588 ? 1.366 -2.468 35.249 1.00 87.44 588 ASP A N 1
ATOM 4421 C CA . ASP A 1 588 ? 1.639 -3.026 33.932 1.00 87.44 588 ASP A CA 1
ATOM 4422 C C . ASP A 1 588 ? 0.377 -3.252 33.094 1.00 87.44 588 ASP A C 1
ATOM 4424 O O . ASP A 1 588 ? 0.531 -3.600 31.935 1.00 87.44 588 ASP A O 1
ATOM 4428 N N . GLU A 1 589 ? -0.838 -3.039 33.610 1.00 89.56 589 GLU A N 1
ATOM 4429 C CA . GLU A 1 589 ? -2.104 -3.309 32.908 1.00 89.56 589 GLU A CA 1
ATOM 4430 C C . GLU A 1 589 ? -2.881 -2.022 32.607 1.00 89.56 589 GLU A C 1
ATOM 4432 O O . GLU A 1 589 ? -2.704 -0.992 33.255 1.00 89.56 589 GLU A O 1
ATOM 4437 N N . GLU A 1 590 ? -3.752 -2.065 31.597 1.00 93.12 590 GLU A N 1
ATOM 4438 C CA . GLU A 1 590 ? -4.533 -0.901 31.163 1.00 93.12 590 GLU A CA 1
ATOM 4439 C C . GLU A 1 590 ? -5.921 -0.796 31.811 1.00 93.12 590 GLU A C 1
ATOM 4441 O O . GLU A 1 590 ? -6.617 0.182 31.564 1.00 93.12 590 GLU A O 1
ATOM 4446 N N . TYR A 1 591 ? -6.333 -1.767 32.632 1.00 95.62 591 TYR A N 1
ATOM 4447 C CA . TYR A 1 591 ? -7.617 -1.702 33.331 1.00 95.62 591 TYR A CA 1
ATOM 4448 C C . TYR A 1 591 ? -7.600 -0.667 34.457 1.00 95.62 591 TYR A C 1
ATOM 4450 O O . TYR A 1 591 ? -6.642 -0.589 35.237 1.00 95.62 591 TYR A O 1
ATOM 4458 N N . LEU A 1 592 ? -8.698 0.077 34.565 1.00 96.12 592 LEU A N 1
ATOM 4459 C CA . LEU A 1 592 ? -8.930 1.072 35.604 1.00 96.12 592 LEU A CA 1
ATOM 4460 C C . LEU A 1 592 ? -10.022 0.603 36.571 1.00 96.12 592 LEU A C 1
ATOM 4462 O O . LEU A 1 592 ? -10.811 -0.291 36.261 1.00 96.12 592 LEU A O 1
ATOM 4466 N N . THR A 1 593 ? -10.087 1.219 37.744 1.00 96.94 593 THR A N 1
ATOM 4467 C CA . THR A 1 593 ? -11.143 1.000 38.732 1.00 96.94 593 THR A CA 1
ATOM 4468 C C . THR A 1 593 ? -11.500 2.298 39.448 1.00 96.94 593 THR A C 1
ATOM 4470 O O . THR A 1 593 ? -10.653 3.173 39.632 1.00 96.94 593 THR A O 1
ATOM 4473 N N . GLY A 1 594 ? -12.759 2.423 39.857 1.00 95.56 594 GLY A N 1
ATOM 4474 C CA . GLY A 1 594 ? -13.284 3.605 40.534 1.00 95.56 594 GLY A CA 1
ATOM 4475 C C . GLY A 1 594 ? -14.776 3.485 40.818 1.00 95.56 594 GLY A C 1
ATOM 4476 O O . GLY A 1 594 ? -15.376 2.429 40.599 1.00 95.56 594 GLY A O 1
ATOM 4477 N N . SER A 1 595 ? -15.368 4.577 41.294 1.00 92.94 595 SER A N 1
ATOM 4478 C CA . SER A 1 595 ? -16.816 4.683 41.484 1.00 92.94 595 SER A CA 1
ATOM 4479 C C . SER A 1 595 ? -17.559 4.668 40.139 1.00 92.94 595 SER A C 1
ATOM 4481 O O . SER A 1 595 ? -16.967 5.006 39.109 1.00 92.94 595 SER A O 1
ATOM 4483 N N . PRO A 1 596 ? -18.853 4.306 40.108 1.00 90.56 596 PRO A N 1
ATOM 4484 C CA . PRO A 1 596 ? -19.664 4.395 38.895 1.00 90.56 596 PRO A CA 1
ATOM 4485 C C . PRO A 1 596 ? -19.759 5.838 38.370 1.00 90.56 596 PRO A C 1
ATOM 4487 O O . PRO A 1 596 ? -20.152 6.739 39.108 1.00 90.56 596 PRO A O 1
ATOM 4490 N N . THR A 1 597 ? -19.458 6.056 37.087 1.00 87.38 597 THR A N 1
ATOM 4491 C CA . THR A 1 597 ? -19.600 7.360 36.405 1.00 87.38 597 THR A CA 1
ATOM 4492 C C . THR A 1 597 ? -20.540 7.270 35.207 1.00 87.38 597 THR A C 1
ATOM 4494 O O . THR A 1 597 ? -20.908 6.174 34.783 1.00 87.38 597 THR A O 1
ATOM 4497 N N . ALA A 1 598 ? -20.932 8.417 34.646 1.00 83.88 598 ALA A N 1
ATOM 4498 C CA . ALA A 1 598 ? -21.601 8.459 33.348 1.00 83.88 598 ALA A CA 1
ATOM 4499 C C . ALA A 1 598 ? -20.692 7.902 32.236 1.00 83.88 598 ALA A C 1
ATOM 4501 O O . ALA A 1 598 ? -19.465 7.901 32.371 1.00 83.88 598 ALA A O 1
ATOM 4502 N N . ASP A 1 599 ? -21.304 7.430 31.149 1.00 83.12 599 ASP A N 1
ATOM 4503 C CA . ASP A 1 599 ? -20.567 6.985 29.968 1.00 83.12 599 ASP A CA 1
ATOM 4504 C C . ASP A 1 599 ? -19.858 8.178 29.305 1.00 83.12 599 ASP A C 1
ATOM 4506 O O . ASP A 1 599 ? -20.423 9.262 29.157 1.00 83.12 599 ASP A O 1
ATOM 4510 N N . THR A 1 600 ? -18.599 7.965 28.935 1.00 82.38 600 THR A N 1
ATOM 4511 C CA . THR A 1 600 ? -17.732 8.958 28.289 1.00 82.38 600 THR A CA 1
ATOM 4512 C C . THR A 1 600 ? -17.456 8.609 26.827 1.00 82.38 600 THR A C 1
ATOM 4514 O O . THR A 1 600 ? -16.929 9.434 26.087 1.00 82.38 600 THR A O 1
ATOM 4517 N N . GLY A 1 601 ? -17.774 7.390 26.383 1.00 90.94 601 GLY A N 1
ATOM 4518 C CA . GLY A 1 601 ? -17.438 6.884 25.053 1.00 90.94 601 GLY A CA 1
ATOM 4519 C C . GLY A 1 601 ? -15.956 6.539 24.843 1.00 90.94 601 GLY A C 1
ATOM 4520 O O . GLY A 1 601 ? -15.581 6.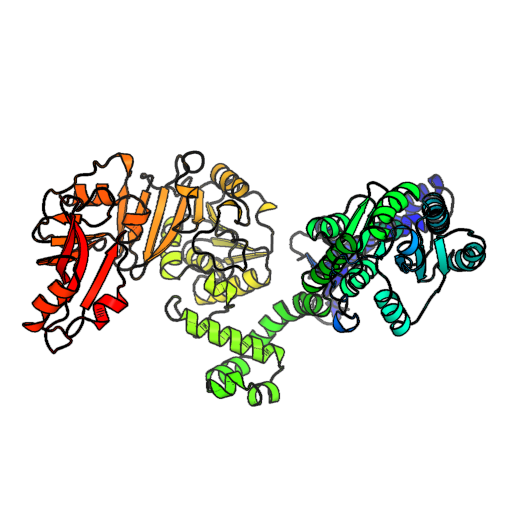101 23.760 1.00 90.94 601 GLY A O 1
ATOM 4521 N N . LEU A 1 602 ? -15.099 6.707 25.857 1.00 95.12 602 LEU A N 1
ATOM 4522 C CA . LEU A 1 602 ? -13.681 6.308 25.823 1.00 95.12 602 LEU A CA 1
ATOM 4523 C C . LEU A 1 602 ? -13.365 5.140 26.767 1.00 95.12 602 LEU A C 1
ATOM 4525 O O . LEU A 1 602 ? -12.200 4.763 26.913 1.00 95.12 602 LEU A O 1
ATOM 4529 N N . LEU A 1 603 ? -14.384 4.590 27.429 1.00 94.25 603 LEU A N 1
ATOM 4530 C CA . LEU A 1 603 ? -14.278 3.528 28.424 1.00 94.25 603 LEU A CA 1
ATOM 4531 C C . LEU A 1 603 ? -15.485 2.599 28.305 1.00 94.25 603 LEU A C 1
ATOM 4533 O O . LEU A 1 603 ? -16.619 3.065 28.306 1.00 94.25 603 LEU A O 1
ATOM 4537 N N . ASP A 1 604 ? -15.240 1.294 28.304 1.00 93.44 604 ASP A N 1
ATOM 4538 C CA . ASP A 1 604 ? -16.262 0.300 28.616 1.00 93.44 604 ASP A CA 1
ATOM 4539 C C . ASP A 1 604 ? -16.328 0.117 30.139 1.00 93.44 604 ASP A C 1
ATOM 4541 O O . ASP A 1 604 ? -15.302 -0.101 30.792 1.00 93.44 604 ASP A O 1
ATOM 4545 N N . ARG A 1 605 ? -17.533 0.185 30.715 1.00 95.00 605 ARG A N 1
ATOM 4546 C CA . ARG A 1 605 ? -17.764 0.039 32.160 1.00 95.00 605 ARG A CA 1
ATOM 4547 C C . ARG A 1 605 ? -18.284 -1.356 32.506 1.00 95.00 605 ARG A C 1
ATOM 4549 O O . ARG A 1 605 ? -19.226 -1.856 31.893 1.00 95.00 605 ARG A O 1
ATOM 4556 N N . PHE A 1 606 ? -17.721 -1.938 33.560 1.00 96.06 606 PHE A N 1
ATOM 4557 C CA . PHE A 1 606 ? -18.103 -3.235 34.109 1.00 96.06 606 PHE A CA 1
ATOM 4558 C C . PHE A 1 606 ? -18.411 -3.103 35.606 1.00 96.06 606 PHE A C 1
ATOM 4560 O O . PHE A 1 606 ? -17.537 -2.742 36.396 1.00 96.06 606 PHE A O 1
ATOM 4567 N N . LEU A 1 607 ? -19.648 -3.408 36.002 1.00 96.50 607 LEU A N 1
ATOM 4568 C CA . LEU A 1 607 ? -20.092 -3.403 37.398 1.00 96.50 607 LEU A CA 1
ATOM 4569 C C . LEU A 1 607 ? -19.624 -4.679 38.095 1.00 96.50 607 LEU A C 1
ATOM 4571 O O . LEU A 1 607 ? -20.077 -5.777 37.758 1.00 96.50 607 LEU A O 1
ATOM 4575 N N . VAL A 1 608 ? -18.734 -4.536 39.073 1.00 97.19 608 VAL A N 1
ATOM 4576 C CA . VAL A 1 608 ? -18.110 -5.660 39.775 1.00 97.19 608 VAL A CA 1
ATOM 4577 C C . VAL A 1 608 ? -19.146 -6.381 40.636 1.00 97.19 608 VAL A C 1
ATOM 4579 O O . VAL A 1 608 ? -19.892 -5.768 41.396 1.00 97.19 608 VAL A O 1
ATOM 4582 N N . LYS A 1 609 ? -19.199 -7.708 40.508 1.00 96.50 609 LYS A N 1
ATOM 4583 C CA . LYS A 1 609 ? -20.064 -8.592 41.303 1.00 96.50 609 LYS A CA 1
ATOM 4584 C C . LYS A 1 609 ? -19.284 -9.424 42.299 1.00 96.50 609 LYS A C 1
ATOM 4586 O O . LYS A 1 609 ? -19.747 -9.618 43.416 1.00 96.50 609 LYS A O 1
ATOM 4591 N N . ASP A 1 610 ? -18.143 -9.954 41.872 1.00 95.94 610 ASP A N 1
ATOM 4592 C CA . ASP A 1 610 ? -17.314 -10.826 42.698 1.00 95.94 610 ASP A CA 1
ATOM 4593 C C . ASP A 1 610 ? -15.869 -10.867 42.174 1.00 95.94 610 ASP A C 1
ATOM 4595 O O . ASP A 1 610 ? -15.601 -10.562 41.007 1.00 95.94 610 ASP A O 1
ATOM 4599 N N . VAL A 1 611 ? -14.933 -11.286 43.024 1.00 96.75 611 VAL A N 1
ATOM 4600 C CA . VAL A 1 611 ? -13.516 -11.468 42.690 1.00 96.75 611 VAL A CA 1
ATOM 4601 C C . VAL A 1 611 ? -13.114 -12.906 42.991 1.00 96.75 611 VAL A C 1
ATOM 4603 O O . VAL A 1 611 ? -12.932 -13.317 44.136 1.00 96.75 611 VAL A O 1
ATOM 4606 N N . LEU A 1 612 ? -12.918 -13.682 41.930 1.00 96.19 612 LEU A N 1
ATOM 4607 C CA . LEU A 1 612 ? -12.699 -15.120 41.996 1.00 96.19 612 LEU A CA 1
ATOM 4608 C C . LEU A 1 612 ? -11.215 -15.498 41.808 1.00 96.19 612 LEU A C 1
ATOM 4610 O O . LEU A 1 612 ? -10.437 -14.764 41.182 1.00 96.19 612 LEU A O 1
ATOM 4614 N N . PRO A 1 613 ? -10.788 -16.678 42.299 1.00 94.69 613 PRO A N 1
ATOM 4615 C CA . PRO A 1 613 ? -9.490 -17.255 41.958 1.00 94.69 613 PRO A CA 1
ATOM 4616 C C . PRO A 1 613 ? -9.378 -17.594 40.462 1.00 94.69 613 PRO A C 1
ATOM 4618 O O . PRO A 1 613 ? -10.338 -18.031 39.835 1.00 94.69 613 PRO A O 1
ATOM 4621 N N . THR A 1 614 ? -8.171 -17.511 39.896 1.00 93.62 614 THR A N 1
ATOM 4622 C CA . THR A 1 614 ? -7.902 -17.818 38.471 1.00 93.62 614 THR A CA 1
ATOM 4623 C C . THR A 1 614 ? -7.959 -19.300 38.107 1.00 93.62 614 THR A C 1
ATOM 4625 O O . THR A 1 614 ? -7.913 -19.662 36.930 1.00 93.62 614 THR A O 1
ATOM 4628 N N . ARG A 1 615 ? -8.043 -20.192 39.097 1.00 93.12 615 ARG A N 1
ATOM 4629 C CA . ARG A 1 615 ? -8.058 -21.638 38.870 1.00 93.12 615 ARG A CA 1
ATOM 4630 C C . ARG A 1 615 ? -9.397 -22.051 38.267 1.00 93.12 615 ARG A C 1
ATOM 4632 O O . ARG A 1 615 ? -10.438 -21.916 38.904 1.00 93.12 615 ARG A O 1
ATOM 4639 N N . ILE A 1 616 ? -9.362 -22.681 37.091 1.00 93.12 616 ILE A N 1
ATOM 4640 C CA . ILE A 1 616 ? -10.575 -23.133 36.384 1.00 93.12 616 ILE A CA 1
ATOM 4641 C C . ILE A 1 616 ? -11.468 -24.021 37.265 1.00 93.12 616 ILE A C 1
ATOM 4643 O O . ILE A 1 616 ? -12.689 -23.910 37.208 1.00 93.12 616 ILE A O 1
ATOM 4647 N N . LYS A 1 617 ? -10.895 -24.878 38.123 1.00 94.25 617 LYS A N 1
ATOM 4648 C CA . LYS A 1 617 ? -11.675 -25.718 39.052 1.00 94.25 617 LYS A CA 1
ATOM 4649 C C . LYS A 1 617 ? -12.575 -24.891 39.979 1.00 94.25 617 LYS A C 1
ATOM 4651 O O . LYS A 1 617 ? -13.680 -25.333 40.293 1.00 94.25 617 LYS A O 1
ATOM 4656 N N . ASP A 1 618 ? -12.107 -23.725 40.407 1.00 94.88 618 ASP A N 1
ATOM 4657 C CA . ASP A 1 618 ? -12.834 -22.853 41.324 1.00 94.88 618 ASP A CA 1
ATOM 4658 C C . ASP A 1 618 ? -13.903 -22.053 40.571 1.00 94.88 618 ASP A C 1
ATOM 4660 O O . ASP A 1 618 ? -15.052 -22.047 41.007 1.00 94.88 618 ASP A O 1
ATOM 4664 N N . LEU A 1 619 ? -13.595 -21.549 39.368 1.00 95.56 619 LEU A N 1
ATOM 4665 C CA . LEU A 1 619 ? -14.592 -20.937 38.474 1.00 95.56 619 LEU A CA 1
ATOM 4666 C C . LEU A 1 619 ? -15.728 -21.913 38.128 1.00 95.56 619 LEU A C 1
ATOM 4668 O O . LEU A 1 619 ? -16.906 -21.589 38.255 1.00 95.56 619 LEU A O 1
ATOM 4672 N N . ARG A 1 620 ? -15.395 -23.156 37.759 1.00 95.56 620 ARG A N 1
ATOM 4673 C CA . ARG A 1 620 ? -16.389 -24.206 37.483 1.00 95.56 620 ARG A CA 1
ATOM 4674 C C . ARG A 1 620 ? -17.266 -24.487 38.690 1.00 95.56 620 ARG A C 1
ATOM 4676 O O . ARG A 1 620 ? -18.459 -24.702 38.530 1.00 95.56 620 ARG A O 1
ATOM 4683 N N . ARG A 1 621 ? -16.677 -24.538 39.887 1.00 95.31 621 ARG A N 1
ATOM 4684 C CA . ARG A 1 621 ? -17.424 -24.772 41.126 1.00 95.31 621 ARG A CA 1
ATOM 4685 C C . ARG A 1 621 ? -18.405 -23.636 41.389 1.00 95.31 621 ARG A C 1
ATOM 4687 O O . ARG A 1 621 ? -19.554 -23.925 41.692 1.00 95.31 621 ARG A O 1
ATOM 4694 N N . PHE A 1 622 ? -17.956 -22.396 41.221 1.00 95.06 622 PHE A N 1
ATOM 4695 C CA . PHE A 1 622 ? -18.768 -21.197 41.395 1.00 95.06 622 PHE A CA 1
ATOM 4696 C C . PHE A 1 622 ? -19.955 -21.150 40.421 1.00 95.06 622 PHE A C 1
ATOM 4698 O O . PHE A 1 622 ? -21.082 -20.896 40.829 1.00 95.06 622 PHE A O 1
ATOM 4705 N N . PHE A 1 623 ? -19.732 -21.472 39.143 1.00 96.31 623 PHE A N 1
ATOM 4706 C CA . PHE A 1 623 ? -20.789 -21.422 38.128 1.00 96.31 623 PHE A CA 1
ATOM 4707 C C . PHE A 1 623 ? -21.702 -22.650 38.073 1.00 96.31 623 PHE A C 1
ATOM 4709 O O . PHE A 1 623 ? -22.707 -22.615 37.375 1.00 96.31 623 PHE A O 1
ATOM 4716 N N . ARG A 1 624 ? -21.422 -23.731 38.812 1.00 95.06 624 ARG A N 1
ATOM 4717 C CA . ARG A 1 624 ? -22.339 -24.889 38.868 1.00 95.06 624 ARG A CA 1
ATOM 4718 C C . ARG A 1 624 ? -23.693 -24.543 39.475 1.00 95.06 624 ARG A C 1
ATOM 4720 O O . ARG A 1 624 ? -24.687 -25.120 39.060 1.00 95.06 624 ARG A O 1
ATOM 4727 N N . SER A 1 625 ? -23.724 -23.642 40.455 1.00 92.69 625 SER A N 1
ATOM 4728 C CA . SER A 1 625 ? -24.966 -23.193 41.091 1.00 92.69 625 SER A CA 1
ATOM 4729 C C . SER A 1 625 ? -25.654 -22.055 40.334 1.00 92.69 625 SER A C 1
ATOM 4731 O O . SER A 1 625 ? -26.757 -21.674 40.703 1.00 92.69 625 SER A O 1
ATOM 4733 N N . GLN A 1 626 ? -25.007 -21.490 39.311 1.00 94.19 626 GLN A N 1
ATOM 4734 C CA . GLN A 1 626 ? -25.508 -20.344 38.546 1.00 94.19 626 GLN A CA 1
ATOM 4735 C C . GLN A 1 626 ? -24.929 -20.326 37.118 1.00 94.19 626 GLN A C 1
ATOM 4737 O O . GLN A 1 626 ? -24.164 -19.420 36.764 1.00 94.19 626 GLN A O 1
ATOM 4742 N N . PRO A 1 627 ? -25.229 -21.350 36.303 1.00 95.00 627 PRO A N 1
ATOM 4743 C CA . PRO A 1 627 ? -24.720 -21.451 34.939 1.00 95.00 627 PRO A CA 1
ATOM 4744 C C . PRO A 1 627 ? -25.211 -20.271 34.092 1.00 95.00 627 PRO A C 1
ATOM 4746 O O . PRO A 1 627 ? -26.328 -19.788 34.284 1.00 95.00 627 PRO A O 1
ATOM 4749 N N . ARG A 1 628 ? -24.382 -19.786 33.162 1.00 95.88 628 ARG A N 1
ATOM 4750 C CA . ARG A 1 628 ? -24.715 -18.625 32.314 1.00 95.88 628 ARG A CA 1
ATOM 4751 C C . ARG A 1 628 ? -24.886 -19.043 30.859 1.00 95.88 628 ARG A C 1
ATOM 4753 O O . ARG A 1 628 ? -24.277 -20.017 30.420 1.00 95.88 628 ARG A O 1
ATOM 4760 N N . GLN A 1 629 ? -25.674 -18.284 30.104 1.00 95.44 629 GLN A N 1
ATOM 4761 C CA . GLN A 1 629 ? -25.861 -18.510 28.670 1.00 95.44 629 GLN A CA 1
ATOM 4762 C C . GLN A 1 629 ? -24.584 -18.234 27.870 1.00 95.44 629 GLN A C 1
ATOM 4764 O O . GLN A 1 629 ? -24.315 -18.888 26.866 1.00 95.44 629 GLN A O 1
ATOM 4769 N N . ALA A 1 630 ? -23.784 -17.266 28.323 1.00 94.38 630 ALA A N 1
ATOM 4770 C CA . ALA A 1 630 ? -22.540 -16.880 27.683 1.00 94.38 630 ALA A CA 1
ATOM 4771 C C . ALA A 1 630 ? -21.561 -16.276 28.694 1.00 94.38 630 ALA A C 1
ATOM 4773 O O . ALA A 1 630 ? -21.954 -15.622 29.662 1.00 94.38 630 ALA A O 1
ATOM 4774 N N . TYR A 1 631 ? -20.275 -16.479 28.412 1.00 95.69 631 TYR A N 1
ATOM 4775 C CA . TYR A 1 631 ? -19.159 -15.928 29.170 1.00 95.69 631 TYR A CA 1
ATOM 4776 C C . TYR A 1 631 ? -18.309 -15.060 28.241 1.00 95.69 631 TYR A C 1
ATOM 4778 O O . TYR A 1 631 ? -17.601 -15.580 27.365 1.00 95.69 631 TYR A O 1
ATOM 4786 N N . GLU A 1 632 ? -18.372 -13.743 28.433 1.00 95.75 632 GLU A N 1
ATOM 4787 C CA . GLU A 1 632 ? -17.415 -12.813 27.838 1.00 95.75 632 GLU A CA 1
ATOM 4788 C C . GLU A 1 632 ? -16.128 -12.909 28.655 1.00 95.75 632 GLU A C 1
ATOM 4790 O O . GLU A 1 632 ? -16.104 -12.579 29.832 1.00 95.75 632 GLU A O 1
ATOM 4795 N N . ILE A 1 633 ? -15.051 -13.413 28.063 1.00 95.56 633 ILE A N 1
ATOM 4796 C CA . ILE A 1 633 ? -13.787 -13.596 28.776 1.00 95.56 633 ILE A CA 1
ATOM 4797 C C . ILE A 1 633 ? -12.789 -12.597 28.215 1.00 95.56 633 ILE A C 1
ATOM 4799 O O . ILE A 1 633 ? -12.467 -12.646 27.026 1.00 95.56 633 ILE A O 1
ATOM 4803 N N . LYS A 1 634 ? -12.290 -11.717 29.081 1.00 93.81 634 LYS A N 1
ATOM 4804 C CA . LYS A 1 634 ? -11.289 -10.701 28.749 1.00 93.81 634 LYS A CA 1
ATOM 4805 C C . LYS A 1 634 ? -10.018 -10.959 29.539 1.00 93.81 634 LYS A C 1
ATOM 4807 O O . LYS A 1 634 ? -10.057 -11.325 30.711 1.00 93.81 634 LYS A O 1
ATOM 4812 N N . CYS A 1 635 ? -8.872 -10.758 28.908 1.00 90.25 635 CYS A N 1
ATOM 4813 C CA . CYS A 1 635 ? -7.577 -10.825 29.569 1.00 90.25 635 CYS A CA 1
ATOM 4814 C C . CYS A 1 635 ? -6.608 -9.862 28.888 1.00 90.25 635 CYS A C 1
ATOM 4816 O O . CYS A 1 635 ? -6.569 -9.781 27.660 1.00 90.25 635 CYS A O 1
ATOM 4818 N N . ARG A 1 636 ? -5.796 -9.162 29.681 1.00 82.94 636 ARG A N 1
ATOM 4819 C CA . ARG A 1 636 ? -4.712 -8.310 29.182 1.00 82.94 636 ARG A CA 1
ATOM 4820 C C . ARG A 1 636 ? -3.427 -8.704 29.884 1.00 82.94 636 ARG A C 1
ATOM 4822 O O . ARG A 1 636 ? -3.418 -8.880 31.095 1.00 82.94 636 ARG A O 1
ATOM 4829 N N . ARG A 1 637 ? -2.366 -8.934 29.105 1.00 82.38 637 ARG A N 1
ATOM 4830 C CA . ARG A 1 637 ? -1.012 -9.322 29.564 1.00 82.38 637 ARG A CA 1
ATOM 4831 C C . ARG A 1 637 ? -0.895 -10.615 30.388 1.00 82.38 637 ARG A C 1
ATOM 4833 O O . ARG A 1 637 ? 0.217 -11.061 30.668 1.00 82.38 637 ARG A O 1
ATOM 4840 N N . LEU A 1 638 ? -2.009 -11.275 30.694 1.00 85.12 638 LEU A N 1
ATOM 4841 C CA . LEU A 1 638 ? -2.069 -12.614 31.269 1.00 85.12 638 LEU A CA 1
ATOM 4842 C C . LEU A 1 638 ? -2.243 -13.662 30.165 1.00 85.12 638 LEU A C 1
ATOM 4844 O O . LEU A 1 638 ? -3.056 -13.503 29.257 1.00 85.12 638 LEU A O 1
ATOM 4848 N N . LYS A 1 639 ? -1.493 -14.764 30.258 1.00 85.81 639 LYS A N 1
ATOM 4849 C CA . LYS A 1 639 ? -1.650 -15.913 29.358 1.00 85.81 639 LYS A CA 1
ATOM 4850 C C . LYS A 1 639 ? -2.851 -16.743 29.807 1.00 85.81 639 LYS A C 1
ATOM 4852 O O . LYS A 1 639 ? -2.733 -17.531 30.743 1.00 85.81 639 LYS A O 1
ATOM 4857 N N . VAL A 1 640 ? -3.990 -16.560 29.145 1.00 88.31 640 VAL A N 1
ATOM 4858 C CA . VAL A 1 640 ? -5.233 -17.294 29.415 1.00 88.31 640 VAL A CA 1
ATOM 4859 C C . VAL A 1 640 ? -5.709 -17.956 28.125 1.00 88.31 640 VAL A C 1
ATOM 4861 O O . VAL A 1 640 ? -5.831 -17.298 27.096 1.00 88.31 640 VAL A O 1
ATOM 4864 N N . ASP A 1 641 ? -5.984 -19.260 28.178 1.00 90.44 641 ASP A N 1
ATOM 4865 C CA . ASP A 1 641 ? -6.672 -19.968 27.095 1.00 90.44 641 ASP A CA 1
ATOM 4866 C C . ASP A 1 641 ? -8.172 -19.653 27.168 1.00 90.44 641 ASP A C 1
ATOM 4868 O O . ASP A 1 641 ? -8.930 -20.317 27.874 1.00 90.44 641 ASP A O 1
ATOM 4872 N N . VAL A 1 642 ? -8.581 -18.587 26.479 1.00 92.31 642 VAL A N 1
ATOM 4873 C CA . VAL A 1 642 ? -9.956 -18.068 26.500 1.00 92.31 642 VAL A CA 1
ATOM 4874 C C . VAL A 1 642 ? -10.974 -19.135 26.083 1.00 92.31 642 VAL A C 1
ATOM 4876 O O . VAL A 1 642 ? -11.975 -19.331 26.774 1.00 92.31 642 VAL A O 1
ATOM 4879 N N . GLU A 1 643 ? -10.711 -19.863 24.994 1.00 92.31 643 GLU A N 1
ATOM 4880 C CA . GLU A 1 643 ? -11.604 -20.925 24.513 1.00 92.31 643 GLU A CA 1
ATOM 4881 C C . GLU A 1 643 ? -11.614 -22.129 25.457 1.00 92.31 643 GLU A C 1
ATOM 4883 O O . GLU A 1 643 ? -12.678 -22.675 25.762 1.00 92.31 643 GLU A O 1
ATOM 4888 N N . GLY A 1 644 ? -10.446 -22.532 25.962 1.00 92.19 644 GLY A N 1
ATOM 4889 C CA . GLY A 1 644 ? -10.333 -23.632 26.916 1.00 92.19 644 GLY A CA 1
ATOM 4890 C C . GLY A 1 644 ? -11.028 -23.347 28.244 1.00 92.19 644 GLY A C 1
ATOM 4891 O O . GLY A 1 644 ? -11.632 -24.257 28.818 1.00 92.19 644 GLY A O 1
ATOM 4892 N N . VAL A 1 645 ? -10.995 -22.098 28.722 1.00 93.06 645 VAL A N 1
ATOM 4893 C CA . VAL A 1 645 ? -11.790 -21.658 29.877 1.00 93.06 645 VAL A CA 1
ATOM 4894 C C . VAL A 1 645 ? -13.272 -21.719 29.524 1.00 93.06 645 VAL A C 1
ATOM 4896 O O . VAL A 1 645 ? -14.020 -22.390 30.235 1.00 93.06 645 VAL A O 1
ATOM 4899 N N . ARG A 1 646 ? -13.697 -21.096 28.414 1.00 94.50 646 ARG A N 1
ATOM 4900 C CA . ARG A 1 646 ? -15.114 -21.022 28.022 1.00 94.50 646 ARG A CA 1
ATOM 4901 C C . ARG A 1 646 ? -15.759 -22.403 27.916 1.00 94.50 646 ARG A C 1
ATOM 4903 O O . ARG A 1 646 ? -16.817 -22.619 28.496 1.00 94.50 646 ARG A O 1
ATOM 4910 N N . ARG A 1 647 ? -15.096 -23.358 27.254 1.00 94.12 647 ARG A N 1
ATOM 4911 C CA . ARG A 1 647 ? -15.589 -24.740 27.076 1.00 94.12 647 ARG A CA 1
ATOM 4912 C C . ARG A 1 647 ? -15.767 -25.511 28.381 1.00 94.12 647 ARG A C 1
ATOM 4914 O O . ARG A 1 647 ? -16.489 -26.502 28.411 1.00 94.12 647 ARG A O 1
ATOM 4921 N N . GLN A 1 648 ? -15.068 -25.116 29.440 1.00 94.62 648 GLN A N 1
ATOM 4922 C CA . GLN A 1 648 ? -15.104 -25.814 30.721 1.00 94.62 648 GLN A CA 1
ATOM 4923 C C . GLN A 1 648 ? -16.149 -25.258 31.690 1.00 94.62 648 GLN A C 1
ATOM 4925 O O . GLN A 1 648 ? -16.438 -25.920 32.694 1.00 94.62 648 GLN A O 1
ATOM 4930 N N . LEU A 1 649 ? -16.684 -24.063 31.426 1.00 96.06 649 LEU A N 1
ATOM 4931 C CA . LEU A 1 649 ? -17.693 -23.436 32.269 1.00 96.06 649 LEU A CA 1
ATOM 4932 C C . LEU A 1 649 ? -19.095 -24.010 31.978 1.00 96.06 649 LEU A C 1
ATOM 4934 O O . LEU A 1 649 ? -19.387 -24.359 30.835 1.00 96.06 649 LEU A O 1
ATOM 4938 N N . PRO A 1 650 ? -19.964 -24.147 32.997 1.00 94.94 650 PRO A N 1
ATOM 4939 C CA . PRO A 1 650 ? -21.326 -24.650 32.819 1.00 94.94 650 PRO A CA 1
ATOM 4940 C C . PRO A 1 650 ? -22.186 -23.687 31.988 1.00 94.94 650 PRO A C 1
ATOM 4942 O O . PRO A 1 650 ? -22.316 -22.523 32.351 1.00 94.94 650 PRO A O 1
ATOM 4945 N N . VAL A 1 651 ? -22.811 -24.174 30.916 1.00 95.38 651 VAL A N 1
ATOM 4946 C CA . VAL A 1 651 ? -23.759 -23.387 30.110 1.00 95.38 651 VAL A CA 1
ATOM 4947 C C . VAL A 1 651 ? -25.182 -23.637 30.607 1.00 95.38 651 VAL A C 1
ATOM 4949 O O . VAL A 1 651 ? -25.551 -24.783 30.864 1.00 95.38 651 VAL A O 1
ATOM 4952 N N . GLY A 1 652 ? -25.965 -22.570 30.756 1.00 93.75 652 GLY A N 1
ATOM 4953 C CA . GLY A 1 652 ? -27.358 -22.609 31.212 1.00 93.75 652 GLY A CA 1
ATOM 4954 C C . GLY A 1 652 ? -28.169 -21.441 30.656 1.00 93.75 652 GLY A C 1
ATOM 4955 O O . GLY A 1 652 ? -27.790 -20.852 29.650 1.00 93.75 652 GLY A O 1
ATOM 4956 N N . ASP A 1 653 ? -29.268 -21.099 31.316 1.00 93.56 653 ASP A N 1
ATOM 4957 C CA . ASP A 1 653 ? -30.211 -20.035 30.937 1.00 93.56 653 ASP A CA 1
ATOM 4958 C C . ASP A 1 653 ? -29.989 -18.709 31.692 1.00 93.56 653 ASP A C 1
ATOM 4960 O O . ASP A 1 653 ? -30.679 -17.722 31.438 1.00 93.56 653 ASP A O 1
ATOM 4964 N N . GLY A 1 654 ? -29.013 -18.656 32.605 1.00 91.75 654 GLY A N 1
ATOM 4965 C CA . GLY A 1 654 ? -28.677 -17.439 33.341 1.00 91.75 654 GLY A CA 1
ATOM 4966 C C . GLY A 1 654 ? -28.131 -16.321 32.437 1.00 91.75 654 GLY A C 1
ATOM 4967 O O . GLY A 1 654 ? -27.536 -16.603 31.392 1.00 91.75 654 GLY A O 1
ATOM 4968 N N . PRO A 1 655 ? -28.251 -15.043 32.845 1.00 93.69 655 PRO A N 1
ATOM 4969 C CA . PRO A 1 655 ? -27.833 -13.910 32.021 1.00 93.69 655 PRO A CA 1
ATOM 4970 C C . PRO A 1 655 ? -26.320 -13.930 31.745 1.00 93.69 655 PRO A C 1
ATOM 4972 O O . PRO A 1 655 ? -25.557 -14.472 32.557 1.00 93.69 655 PRO A O 1
ATOM 4975 N N . PRO A 1 656 ? -25.875 -13.358 30.608 1.00 94.62 656 PRO A N 1
ATOM 4976 C CA . PRO A 1 656 ? -24.475 -13.383 30.212 1.00 94.62 656 PRO A CA 1
ATOM 4977 C C . PRO A 1 656 ? -23.640 -12.581 31.211 1.00 94.62 656 PRO A C 1
ATOM 4979 O O . PRO A 1 656 ? -24.147 -11.657 31.842 1.00 94.62 656 PRO A O 1
ATOM 4982 N N . VAL A 1 657 ? -22.369 -12.942 31.366 1.00 95.94 657 VAL A N 1
ATOM 4983 C CA . VAL A 1 657 ? -21.484 -12.275 32.329 1.00 95.94 657 VAL A CA 1
ATOM 4984 C C . VAL A 1 657 ? -20.071 -12.126 31.784 1.00 95.94 657 VAL A C 1
ATOM 4986 O O . VAL A 1 657 ? -19.617 -12.955 30.983 1.00 95.94 657 VAL A O 1
ATOM 4989 N N . SER A 1 658 ? -19.366 -11.099 32.251 1.00 97.44 658 SER A N 1
ATOM 4990 C CA . SER A 1 658 ? -17.972 -10.842 31.910 1.00 97.44 658 SER A CA 1
ATOM 4991 C C . SER A 1 658 ? -17.040 -11.411 32.985 1.00 97.44 658 SER A C 1
ATOM 4993 O O . SER A 1 658 ? -17.233 -11.224 34.187 1.00 97.44 658 SER A O 1
ATOM 4995 N N . LEU A 1 659 ? -16.018 -12.137 32.539 1.00 97.25 659 LEU A N 1
ATOM 4996 C CA . LEU A 1 659 ? -14.925 -12.683 33.332 1.00 97.25 659 LEU A CA 1
ATOM 4997 C C . LEU A 1 659 ? -13.628 -12.014 32.893 1.00 97.25 659 LEU A C 1
ATOM 4999 O O . LEU A 1 659 ? -13.068 -12.338 31.842 1.00 97.25 659 LEU A O 1
ATOM 5003 N N . ILE A 1 660 ? -13.148 -11.083 33.707 1.00 96.88 660 ILE A N 1
ATOM 5004 C CA . ILE A 1 660 ? -11.986 -10.258 33.387 1.00 96.88 660 ILE A CA 1
ATOM 5005 C C . ILE A 1 660 ? -10.799 -10.763 34.200 1.00 96.88 660 ILE A C 1
ATOM 5007 O O . ILE A 1 660 ? -10.740 -10.617 35.419 1.00 96.88 660 ILE A O 1
ATOM 5011 N N . PHE A 1 661 ? -9.855 -11.401 33.517 1.00 95.56 661 PHE A N 1
ATOM 5012 C CA . PHE A 1 661 ? -8.593 -11.837 34.096 1.00 95.56 661 PHE A CA 1
ATOM 5013 C C . PHE A 1 661 ? -7.642 -10.641 34.152 1.00 95.56 661 PHE A C 1
ATOM 5015 O O . PHE A 1 661 ? -7.216 -10.131 33.110 1.00 95.56 661 PHE A O 1
ATOM 5022 N N . CYS A 1 662 ? -7.292 -10.233 35.367 1.00 94.56 662 CYS A N 1
ATOM 5023 C CA . CYS A 1 662 ? -6.420 -9.093 35.646 1.00 94.56 662 CYS A CA 1
ATOM 5024 C C . CYS A 1 662 ? -5.590 -9.337 36.915 1.00 94.56 662 CYS A C 1
ATOM 5026 O O . CYS A 1 662 ? -5.729 -10.370 37.592 1.00 94.56 662 CYS A O 1
ATOM 5028 N N . ARG A 1 663 ? -4.707 -8.396 37.243 1.00 93.44 663 ARG A N 1
ATOM 5029 C CA . ARG A 1 663 ? -4.021 -8.350 38.540 1.00 93.44 663 ARG A CA 1
ATOM 5030 C C . ARG A 1 663 ? -4.681 -7.342 39.472 1.00 93.44 663 ARG A C 1
ATOM 5032 O O . ARG A 1 663 ? -5.076 -6.267 39.048 1.00 93.44 663 ARG A O 1
ATOM 5039 N N . ILE A 1 664 ? -4.771 -7.706 40.749 1.00 92.00 664 ILE A N 1
ATOM 5040 C CA . ILE A 1 664 ? -5.225 -6.841 41.845 1.00 92.00 664 ILE A CA 1
ATOM 5041 C C . ILE A 1 664 ? -4.213 -7.012 42.978 1.00 92.00 664 ILE A C 1
ATOM 5043 O O . ILE A 1 664 ? -3.929 -8.151 43.363 1.00 92.00 664 ILE A O 1
ATOM 5047 N N . ALA A 1 665 ? -3.620 -5.915 43.460 1.00 88.25 665 ALA A N 1
ATOM 5048 C CA . ALA A 1 665 ? -2.544 -5.940 44.461 1.00 88.25 665 ALA A CA 1
ATOM 5049 C C . ALA A 1 665 ? -1.420 -6.949 44.121 1.00 88.25 665 ALA A C 1
ATOM 5051 O O . ALA A 1 665 ? -0.966 -7.734 44.955 1.00 88.25 665 ALA A O 1
ATOM 5052 N N . GLY A 1 666 ? -1.028 -7.004 42.843 1.00 86.88 666 GLY A N 1
ATOM 5053 C CA . GLY A 1 666 ? 0.012 -7.910 42.338 1.00 86.88 666 GLY A CA 1
ATOM 5054 C C . GLY A 1 666 ? -0.399 -9.382 42.185 1.00 86.88 666 GLY A C 1
ATOM 5055 O O . GLY A 1 666 ? 0.392 -10.184 41.687 1.00 86.88 666 GLY A O 1
ATOM 5056 N N . GLN A 1 667 ? -1.625 -9.764 42.552 1.00 91.25 667 GLN A N 1
ATOM 5057 C CA . GLN A 1 667 ? -2.107 -11.139 42.429 1.00 91.25 667 GLN A CA 1
ATOM 5058 C C . GLN A 1 667 ? -3.074 -11.299 41.259 1.00 91.25 667 GLN A C 1
ATOM 5060 O O . GLN A 1 667 ? -4.006 -10.516 41.096 1.00 91.25 667 GLN A O 1
ATOM 5065 N N . SER A 1 668 ? -2.909 -12.362 40.470 1.00 93.75 668 SER A N 1
ATOM 5066 C CA . SER A 1 668 ? -3.872 -12.683 39.415 1.00 93.75 668 SER A CA 1
ATOM 5067 C C . SER A 1 668 ? -5.221 -13.095 40.016 1.00 93.75 668 SER A C 1
ATOM 5069 O O . SER A 1 668 ? -5.291 -13.947 40.915 1.00 93.75 668 SER A O 1
ATOM 5071 N N . ARG A 1 669 ? -6.291 -12.496 39.499 1.00 95.25 669 ARG A N 1
ATOM 5072 C CA . ARG A 1 669 ? -7.689 -12.711 39.889 1.00 95.25 669 ARG A CA 1
ATOM 5073 C C . ARG A 1 669 ? -8.589 -12.727 38.654 1.00 95.25 669 ARG A C 1
ATOM 5075 O O . ARG A 1 669 ? -8.148 -12.411 37.550 1.00 95.25 669 ARG A O 1
ATOM 5082 N N . VAL A 1 670 ? -9.836 -13.144 38.851 1.00 96.94 670 VAL A N 1
ATOM 5083 C CA . VAL A 1 670 ? -10.898 -13.053 37.847 1.00 96.94 670 VAL A CA 1
ATOM 5084 C C . VAL A 1 670 ? -12.006 -12.195 38.418 1.00 96.94 670 VAL A C 1
ATOM 5086 O O . VAL A 1 670 ? -12.644 -12.582 39.393 1.00 96.94 670 VAL A O 1
ATOM 5089 N N . VAL A 1 671 ? -12.228 -11.038 37.816 1.00 97.12 671 VAL A N 1
ATOM 5090 C CA . VAL A 1 671 ? -13.341 -10.163 38.165 1.00 97.12 671 VAL A CA 1
ATOM 5091 C C . VAL A 1 671 ? -14.574 -10.661 37.426 1.00 97.12 671 VAL A C 1
ATOM 5093 O O . VAL A 1 671 ? -14.573 -10.757 36.198 1.00 97.12 671 VAL A O 1
ATOM 5096 N N . LEU A 1 672 ? -15.603 -11.008 38.190 1.00 97.19 672 LEU A N 1
ATOM 5097 C CA . LEU A 1 672 ? -16.943 -11.257 37.688 1.00 97.19 672 LEU A CA 1
ATOM 5098 C C . LEU A 1 672 ? -17.672 -9.921 37.622 1.00 97.19 672 LEU A C 1
ATOM 5100 O O . LEU A 1 672 ? -17.807 -9.263 38.654 1.00 97.19 672 LEU A O 1
ATOM 5104 N N . ALA A 1 673 ? -18.150 -9.530 36.448 1.00 97.12 673 ALA A N 1
ATOM 5105 C CA . ALA A 1 673 ? -18.828 -8.254 36.289 1.00 97.12 673 ALA A CA 1
ATOM 5106 C C . ALA A 1 673 ? -19.937 -8.291 35.235 1.00 97.12 673 ALA A C 1
ATOM 5108 O O . ALA A 1 673 ? -19.881 -9.074 34.284 1.00 97.12 673 ALA A O 1
ATOM 5109 N N . ASP A 1 674 ? -20.914 -7.403 35.401 1.00 94.50 674 ASP A N 1
ATOM 5110 C CA . ASP A 1 674 ? -21.923 -7.122 34.381 1.00 94.50 674 ASP A CA 1
ATOM 5111 C C . ASP A 1 674 ? -21.447 -5.938 33.533 1.00 94.50 674 ASP A C 1
ATOM 5113 O O . ASP A 1 674 ? -21.064 -4.898 34.077 1.00 94.50 674 ASP A O 1
ATOM 5117 N N . ARG A 1 675 ? -21.471 -6.081 32.206 1.00 91.94 675 ARG A N 1
ATOM 5118 C CA . ARG A 1 675 ? -21.221 -4.960 31.293 1.00 91.94 675 ARG A CA 1
ATOM 5119 C C . ARG A 1 675 ? -22.401 -3.988 31.365 1.00 91.94 675 ARG A C 1
ATOM 5121 O O . ARG A 1 675 ? -23.547 -4.427 31.254 1.00 91.94 675 ARG A O 1
ATOM 5128 N N . ALA A 1 676 ? -22.105 -2.718 31.625 1.00 84.94 676 ALA A N 1
ATOM 5129 C CA . ALA A 1 676 ? -23.092 -1.686 31.941 1.00 84.94 676 ALA A CA 1
ATOM 5130 C C . ALA A 1 676 ? -23.535 -0.860 30.736 1.00 84.94 676 ALA A C 1
ATOM 5132 O O . ALA A 1 676 ? -22.790 -0.840 29.732 1.00 84.94 676 ALA A O 1
#